Protein 3S82 (pdb70)

InterPro domains:
  IPR002133 S-adenosylmethionine synthetase [MF_00086] (4-403)
  IPR002133 S-adenosylmethionine synthetase [PIRSF000497] (3-402)
  IPR002133 S-adenosylmethionine synthetase [PTHR11964] (5-397)
  IPR002133 S-adenosylmethionine synthetase [TIGR01034] (7-403)
  IPR022628 S-adenosylmethionine synthetase, N-terminal [PF00438] (7-106)
  IPR022629 S-adenosylmethionine synthetase, central domain [PF02772] (130-251)
  IPR022630 S-adenosylmethionine synthetase, C-terminal [PF02773] (253-392)
  IPR022631 S-adenosylmethionine synthetase, conserved site [PS00376] (131-141)
  IPR022631 S-adenosylmethionine synthetase, conserved site [PS00377] (279-287)
  IPR022636 S-adenosylmethionine synthetase superfamily [SSF55973] (6-114)
  IPR022636 S-adenosylmethionine synthetase superfamily [SSF55973] (126-252)
  IPR022636 S-adenosylmethionine synthetase superfamily [SSF55973] (253-401)

Nearest PDB structures (foldseek):
  3s82-assembly1_B  TM=1.003E+00  e=1.339E-87  Mycobacterium avium 104
  3tde-assembly1_C  TM=1.000E+00  e=1.274E-79  Mycobacterium tuberculosis
  3tde-assembly1_A  TM=9.988E-01  e=2.371E-79  Mycobacterium tuberculosis
  3rv2-assembly1_A  TM=1.001E+00  e=1.434E-78  Mycobacterium marinum M
  3tde-assembly1_D  TM=1.001E+00  e=1.190E-78  Mycobacterium tuberculosis

Foldseek 3Di:
DDKDKFKFKFCQAQQLLFLLLLLLLVQLQLAPFLPKFWFWKWKDAQQEIEIEEEIAGPNVVSVVCSLVSSLVSCVVLPFCDVQQRHRSVRGYYHYHYHYHYDDAWDKWKAKFFQQFPLRADVNLLLNLQLNVQLSVCCVVVVPVFFGRTKMKMWMFDDDPNHGAEGAEIEIETAGAPVDDCPPGVVVSSVVRRVVVSCVVGVGDHYDYPPYHYHYNVVDHHHHHHNRVHMHMHQPCQCSQHRRPPDDGRDDGAGRGALVPCSHLVNLQNNLLNLLCCVLVQFRMKMKMFTCHPPDQFTPAIAMDRPPGGPDPRVLVRVCSVVLDVSRSVRSCVQQVRSHSPRSVSSGSYVGSDPPDDGSSSDNVSSVVSVVSD/DDDWDKDKFKFKFCQAQQLLFLLLLLLLVQLQLAPFLPKFWFWKWKDAQQEIEIEEEIAGPNVVSVVCSLVSSLVSCVVLPACDVQQRHRSVRGYYHYHYHYHYDAAWDKWKAKFFQQFPLRAPPNLLLNLQLNVQLSVCCVVVVQVQWGRTKMKMWMFTHDPNHGAEGAEIEIETAGAPVDDVPPGVVVSSVPRRVVVSCVVGVGPHYDYPNYHYHYNVVDHHHYHHNRVHMYMHQPCQCSQHRRPPDDGRDDGAGRGALVPCSHLVNLQNNLLQLLCCVLVQARMKMWMFTCHPPDQFTPFIAMDRPPGGPDPSVLSRVCSVVQDVSRSVRSCVQQVRSHSPRSVSSGSYVGSDPPDDGSSSDNVRSVVSVVSD

Radius of gyration: 24.7 Å; Cα contacts (8 Å, |Δi|>4): 1828; chains: 2; bounding box: 57×73×60 Å

Sequence (749 aa):
GRLFTSESVTEGHPDKICDAISDSVLDALLAQDPRSRVAVETLVTTGQVHVVGEVVTTTAKEAFADDITTNTVRERILDDIGYDSSDKGFDGASCGVNIGIGAQSPGDQGLMFGYAINDTPERMPLPIALAHRLSRRLTEVRKNGVLPYLRPDGKTQVTIEFEDDVPVRLDTVVISTQHAADIDLENTLTPDIREKVLNTVLNNDLAHDTLDTSSTRLLVNPTGKFVVGGPMGDAGLTGRKIIVDTYGGWARHGGGAFSGKDPSKVDRSAAYAMRWVAKNIVAAGLAERVEVQVAYAIGKAAPVGLFIETFGTATVDPVKIEKIVPEVFDLRPGAIIRDLDLLRPIYAQTAAYGHFGRTDVELPWEQLNKVDDLKRAISEKGRLFTSESVTEGHPDKICDAISDSVLDALLAQDPRSRVAVETLVTTGQVHVVGEVTTTAKEAFADDITTNTVRERILDIGYDSSDKGFDGASCGVNIGIGAQSPGDQGLMFGYAINDTPERMPLPIALAHRLSRRLTEVRKNGVLPYLRPDGKTQVTIEFEDDVPVRLDTVVISSTQHAADIDLENTLTPDIREKVLNTVLNNDLAHDDTLDTSSSTRLLVNPTGKFVVGGPMGDAGLTGRKIIVDTYGGWARHGGGAFSGKDPSKVDRSAAYAMRWVAKNIVAAGLAERVEVQVAYAIGKAAPVGLFIETFGTATVDPVKIEKIVPEVFDLRPGAIIRDLDLLRPIYAQTAAYGHFGRTDVELPWEQLNKVDDLKRAI

B-factor: mean 16.42, std 8.11, range [5.51, 89.36]

CATH classification: 3.30.300.10 (+2 more: 3.30.300.10, 3.30.300.10)

Solvent-accessible surface area: 26185 Å² total; per-residue (Å²): 70,100,22,11,14,5,53,0,1,2,20,0,36,2,15,0,0,0,0,6,0,0,0,8,0,0,21,24,0,2,70,100,15,54,174,3,133,1,40,2,21,0,0,0,4,64,36,44,0,14,0,0,1,54,3,27,12,92,3,73,133,8,49,78,77,2,50,73,28,0,62,110,68,0,70,81,1,14,0,78,34,96,101,51,7,5,26,0,66,87,10,33,24,86,67,24,21,26,62,115,90,117,94,57,10,9,19,15,13,0,8,0,2,50,24,9,90,11,61,1,0,0,0,0,4,0,0,4,27,0,0,26,50,5,10,84,5,33,102,85,42,68,8,100,35,8,35,3,13,2,58,0,6,0,4,0,38,14,107,134,99,65,6,37,70,0,30,4,0,1,0,23,1,0,3,29,79,103,36,54,41,124,120,46,0,41,58,37,0,101,50,90,0,3,61,48,1,28,115,81,14,72,50,145,69,15,72,51,104,80,20,102,19,36,18,10,55,136,21,79,49,42,75,5,2,0,91,42,65,12,0,0,0,2,32,37,15,9,8,2,7,8,5,1,27,7,55,21,31,24,21,5,5,1,0,30,3,2,40,58,53,51,0,2,3,12,1,0,0,0,17,0,0,20,0,0,1,23,11,39,10,1,96,37,0,14,0,10,0,5,16,15,26,70,43,61,50,31,77,12,15,10,14,80,7,103,82,36,32,95,39,88,51,52,81,0,19,135,4,0,66,111,24,3,55,5,109,42,51,7,2,30,170,74,7,75,1,48,89,66,23,1,19,72,0,0,7,18,0,0,4,4,21,74,79,41,146,0,23,0,10,59,75,88,40,24,72,33,0,120,169,40,74,149,86,170,22,50,22,11,15,5,57,0,0,2,19,0,34,4,14,0,0,0,0,6,0,0,0,8,0,0,20,26,0,2,68,100,16,54,176,3,131,1,39,1,22,0,0,0,4,64,35,46,0,15,0,0,1,43,2,31,12,93,4,71,133,7,51,80,76,2,47,81,25,0,57,112,66,0,71,80,2,14,0,78,32,98,101,52,8,5,25,0,64,87,11,34,22,88,62,23,21,28,62,110,91,118,91,55,7,10,18,19,12,0,8,0,2,62,22,9,90,12,56,2,0,0,0,0,4,0,0,3,29,0,0,28,50,5,10,83,6,34,103,85,42,70,6,98,33,8,37,3,12,1,59,0,8,0,4,0,26,12,88,124,98,65,6,38,74,0,32,4,0,0,0,23,1,0,3,22,80,125,30,64,54,75,113,42,0,43,58,35,0,102,96,74,0,3,58,49,1,28,116,80,11,72,47,145,66,13,73,50,106,80,20,104,19,32,17,10,56,139,24,77,49,40,76,6,2,0,90,45,62,11,0,0,0,3,30,35,15,10,7,2,6,9,5,1,27,7,58,21,31,24,18,5,4,2,0,29,3,2,41,57,51,50,1,2,2,14,1,0,0,0,15,0,0,20,0,0,2,22,7,36,10,0,84,39,0,13,0,10,0,4,16,14,26,69,43,61,50,29,77,11,14,19,13,78,7,99,82,36,33,88,42,86,53,103,39,0,23,56,12,0,66,136,25,4,53,5,114,42,52,7,2,29,167,72,6,76,1,47,87,68,22,1,19,72,0,0,7,20,0,0,5,4,21,75,80,40,144,0,24,0,10,58,73,87,38,24,74,32,0,123,169,38,109

Structure (mmCIF, N/CA/C/O backbone):
data_3S82
#
_entry.id   3S82
#
_cell.length_a   60.030
_cell.length_b   88.180
_cell.length_c   184.190
_cell.angle_alpha   90.000
_cell.angle_beta   90.000
_cell.angle_gamma   90.000
#
_symmetry.space_group_name_H-M   'P 2 21 21'
#
loop_
_entity.id
_entity.type
_entity.pdbx_description
1 polymer 'S-adenosylmethionine synthase'
2 non-polymer 'CALCIUM ION'
3 non-polymer 'UNKNOWN LIGAND'
4 non-polymer GLYCEROL
5 non-polymer 1,2-ETHANEDIOL
6 water water
#
loop_
_atom_site.group_PDB
_atom_site.id
_atom_site.type_symbol
_atom_site.label_atom_id
_atom_site.label_alt_id
_atom_site.label_comp_id
_atom_site.label_asym_id
_atom_site.label_entity_id
_atom_site.label_seq_id
_atom_site.pdbx_PDB_ins_code
_atom_site.Cartn_x
_atom_site.Cartn_y
_atom_site.Cartn_z
_atom_site.occupancy
_atom_site.B_iso_or_equiv
_atom_site.auth_seq_id
_atom_site.auth_comp_id
_atom_site.auth_asym_id
_atom_site.auth_atom_id
_atom_site.pdbx_PDB_model_num
ATOM 1 N N . GLY A 1 9 ? -9.375 21.826 45.639 1.00 27.39 5 GLY A N 1
ATOM 2 C CA . GLY A 1 9 ? -10.679 21.962 44.923 1.00 26.23 5 GLY A CA 1
ATOM 3 C C . GLY A 1 9 ? -10.726 21.010 43.746 1.00 25.35 5 GLY A C 1
ATOM 4 O O . GLY A 1 9 ? -9.851 21.051 42.866 1.00 26.48 5 GLY A O 1
ATOM 5 N N . ARG A 1 10 ? -11.746 20.152 43.725 1.00 23.30 6 ARG A N 1
ATOM 6 C CA . ARG A 1 10 ? -11.928 19.174 42.656 1.00 21.92 6 ARG A CA 1
ATOM 7 C C . ARG A 1 10 ? -12.321 19.875 41.366 1.00 20.11 6 ARG A C 1
ATOM 8 O O . ARG A 1 10 ? -13.155 20.790 41.378 1.00 19.66 6 ARG A O 1
ATOM 16 N N . LEU A 1 11 ? -11.733 19.430 40.266 1.00 17.40 7 LEU A N 1
ATOM 17 C CA . LEU A 1 11 ? -12.133 19.861 38.944 1.00 16.40 7 LEU A CA 1
ATOM 18 C C . LEU A 1 11 ? -12.940 18.724 38.316 1.00 15.39 7 LEU A C 1
ATOM 19 O O . LEU A 1 11 ? -12.697 17.542 38.597 1.00 16.00 7 LEU A O 1
ATOM 24 N N . PHE A 1 12 ? -13.935 19.081 37.520 1.00 13.61 8 PHE A N 1
ATOM 25 C CA . PHE A 1 12 ? -14.637 18.096 36.685 1.00 12.26 8 PHE A CA 1
ATOM 26 C C . PHE A 1 12 ? -14.918 18.691 35.309 1.00 11.73 8 PHE A C 1
ATOM 27 O O . PHE A 1 12 ? -15.342 19.857 35.194 1.00 11.80 8 PHE A O 1
ATOM 35 N N . THR A 1 13 ? -14.640 17.903 34.268 1.00 11.17 9 THR A N 1
ATOM 36 C CA . THR A 1 13 ? -14.828 18.308 32.886 1.00 10.92 9 THR A CA 1
ATOM 37 C C . THR A 1 13 ? -15.777 17.374 32.164 1.00 10.39 9 THR A C 1
ATOM 38 O O . THR A 1 13 ? -15.659 16.141 32.275 1.00 9.80 9 THR A O 1
ATOM 42 N N . SER A 1 14 ? -16.731 17.958 31.440 1.00 10.03 10 SER A N 1
ATOM 43 C CA . SER A 1 14 ? -17.589 17.197 30.540 1.00 9.49 10 SER A CA 1
ATOM 44 C C . SER A 1 14 ? -17.627 17.889 29.211 1.00 10.37 10 SER A C 1
ATOM 45 O O . SER A 1 14 ? -17.281 19.072 29.105 1.00 9.96 10 SER A O 1
ATOM 48 N N . GLU A 1 15 ? -18.040 17.149 28.191 1.00 9.88 11 GLU A N 1
ATOM 49 C CA . GLU A 1 15 ? -18.157 17.684 26.851 1.00 11.71 11 GLU A CA 1
ATOM 50 C C . GLU A 1 15 ? -19.461 17.367 26.154 1.00 10.34 11 GLU A C 1
ATOM 51 O O . GLU A 1 15 ? -20.180 16.436 26.525 1.00 10.66 11 GLU A O 1
ATOM 57 N N . SER A 1 16 ? -19.746 18.160 25.133 1.00 9.93 12 SER A N 1
ATOM 58 C CA . SER A 1 16 ? -20.854 17.927 24.239 1.00 10.09 12 SER A CA 1
ATOM 59 C C . SER A 1 16 ? -20.400 18.244 22.815 1.00 10.50 12 SER A C 1
ATOM 60 O O . SER A 1 16 ? -19.377 18.903 22.613 1.00 11.95 12 SER A O 1
ATOM 63 N N . VAL A 1 17 ? -21.147 17.746 21.840 1.00 10.27 13 VAL A N 1
ATOM 64 C CA . VAL A 1 17 ? -20.872 18.008 20.438 1.00 9.89 13 VAL A CA 1
ATOM 65 C C . VAL A 1 17 ? -22.162 18.415 19.744 1.00 10.44 13 VAL A C 1
ATOM 66 O O . VAL A 1 17 ? -23.248 18.095 20.210 1.00 10.52 13 VAL A O 1
ATOM 70 N N . THR A 1 18 ? -22.039 19.151 18.640 1.00 10.55 14 THR A N 1
ATOM 71 C CA . THR A 1 18 ? -23.206 19.547 17.857 1.00 10.24 14 THR A CA 1
ATOM 72 C C . THR A 1 18 ? -23.682 18.361 17.028 1.00 10.24 14 THR A C 1
ATOM 73 O O . THR A 1 18 ? -22.973 17.354 16.888 1.00 9.70 14 THR A O 1
ATOM 77 N N . GLU A 1 19 ? -24.865 18.517 16.446 1.00 10.18 15 GLU A N 1
ATOM 78 C CA . GLU A 1 19 ? -25.397 17.576 15.480 1.00 10.27 15 GLU A CA 1
ATOM 79 C C . GLU A 1 19 ? -24.537 17.391 14.229 1.00 10.32 15 GLU A C 1
ATOM 80 O O . GLU A 1 19 ? -24.737 16.444 13.474 1.00 9.79 15 GLU A O 1
ATOM 86 N N . GLY A 1 20 ? -23.591 18.294 14.003 1.00 10.72 16 GLY A N 1
ATOM 87 C CA . GLY A 1 20 ? -22.694 18.212 12.866 1.00 11.01 16 GLY A CA 1
ATOM 88 C C . GLY A 1 20 ? -21.430 17.415 13.121 1.00 11.08 16 GLY A C 1
ATOM 89 O O . GLY A 1 20 ? -20.653 17.196 12.189 1.00 11.78 16 GLY A O 1
ATOM 90 N N . HIS A 1 21 ? -21.194 16.999 14.370 1.00 10.68 17 HIS A N 1
ATOM 91 C CA . HIS A 1 21 ? -20.048 16.138 14.674 1.00 10.76 17 HIS A CA 1
ATOM 92 C C . HIS A 1 21 ? -20.290 14.777 14.002 1.00 10.45 17 HIS A C 1
ATOM 93 O O . HIS A 1 21 ? -21.404 14.263 14.048 1.00 10.28 17 HIS A O 1
ATOM 100 N N . PRO A 1 22 ? -19.272 14.198 13.351 1.00 10.37 18 PRO A N 1
ATOM 101 C CA . PRO A 1 22 ? -19.559 12.977 12.556 1.00 9.86 18 PRO A CA 1
ATOM 102 C C . PRO A 1 22 ? -20.194 11.811 13.322 1.00 9.93 18 PRO A C 1
ATOM 103 O O . PRO A 1 22 ? -21.035 11.085 12.756 1.00 9.94 18 PRO A O 1
ATOM 107 N N . ASP A 1 23 ? -19.800 11.602 14.580 1.00 9.49 19 ASP A N 1
ATOM 108 C CA . ASP A 1 23 ? -20.442 10.545 15.377 1.00 9.38 19 ASP A CA 1
ATOM 109 C C . ASP A 1 23 ? -21.926 10.889 15.603 1.00 9.12 19 ASP A C 1
ATOM 110 O O . ASP A 1 23 ? -22.795 10.021 15.559 1.00 8.47 19 ASP A O 1
ATOM 115 N N . LYS A 1 24 ? -22.227 12.173 15.830 1.00 8.42 20 LYS A N 1
ATOM 116 C CA . LYS A 1 24 ? -23.617 12.588 16.005 1.00 8.71 20 LYS A CA 1
ATOM 117 C C . LYS A 1 24 ? -24.407 12.564 14.713 1.00 9.05 20 LYS A C 1
ATOM 118 O O . LYS A 1 24 ? -25.620 12.332 14.733 1.00 9.17 20 LYS A O 1
ATOM 124 N N . ILE A 1 25 ? -23.759 12.816 13.574 1.00 8.94 21 ILE A N 1
ATOM 125 C CA . ILE A 1 25 ? -24.432 12.599 12.289 1.00 9.23 21 ILE A CA 1
ATOM 126 C C . ILE A 1 25 ? -24.972 11.151 12.215 1.00 8.26 21 ILE A C 1
ATOM 127 O O . ILE A 1 25 ? -26.112 10.898 11.783 1.00 7.50 21 ILE A O 1
ATOM 132 N N . CYS A 1 26 ? -24.131 10.203 12.612 1.00 8.15 22 CYS A N 1
ATOM 133 C CA . CYS A 1 26 ? -24.499 8.799 12.574 1.00 7.78 22 CYS A CA 1
ATOM 134 C C . CYS A 1 26 ? -25.641 8.492 13.543 1.00 7.33 22 CYS A C 1
ATOM 135 O O . CYS A 1 26 ? -26.594 7.786 13.200 1.00 7.78 22 CYS A O 1
ATOM 138 N N . ASP A 1 27 ? -25.547 8.998 14.759 1.00 7.46 23 ASP A N 1
ATOM 139 C CA . ASP A 1 27 ? -26.626 8.776 15.744 1.00 6.67 23 ASP A CA 1
ATOM 140 C C . ASP A 1 27 ? -27.934 9.317 15.191 1.00 7.83 23 ASP A C 1
ATOM 141 O O . ASP A 1 27 ? -28.982 8.653 15.295 1.00 7.84 23 ASP A O 1
ATOM 146 N N . ALA A 1 28 ? -27.873 10.512 14.591 1.00 7.81 24 ALA A N 1
ATOM 147 C CA . ALA A 1 28 ? -29.103 11.155 14.040 1.00 8.58 24 ALA A CA 1
ATOM 148 C C . ALA A 1 28 ? -29.697 10.402 12.853 1.00 8.42 24 ALA A C 1
ATOM 149 O O . ALA A 1 28 ? -30.921 10.264 12.748 1.00 8.81 24 ALA A O 1
ATOM 151 N N . ILE A 1 29 ? -28.842 9.908 11.962 1.00 8.14 25 ILE A N 1
ATOM 152 C CA . ILE A 1 29 ? -29.314 9.100 10.823 1.00 7.92 25 ILE A CA 1
ATOM 153 C C . ILE A 1 29 ? -29.954 7.792 11.318 1.00 8.29 25 ILE A C 1
ATOM 154 O O . ILE A 1 29 ? -31.035 7.412 10.878 1.00 7.94 25 ILE A O 1
ATOM 159 N N . SER A 1 30 ? -29.314 7.126 12.274 1.00 8.03 26 SER A N 1
ATOM 160 C CA . SER A 1 30 ? -29.845 5.877 12.811 1.00 7.91 26 SER A CA 1
ATOM 161 C C . SER A 1 30 ? -31.240 6.100 13.415 1.00 7.71 26 SER A C 1
ATOM 162 O O . SER A 1 30 ? -32.170 5.352 13.142 1.00 7.98 26 SER A O 1
ATOM 165 N N . ASP A 1 31 ? -31.389 7.151 14.204 1.00 8.03 27 ASP A N 1
ATOM 166 C CA . ASP A 1 31 ? -32.678 7.457 14.836 1.00 8.34 27 ASP A CA 1
ATOM 167 C C . ASP A 1 31 ? -33.693 8.088 13.873 1.00 8.95 27 ASP A C 1
ATOM 168 O O . ASP A 1 31 ? -34.892 8.040 14.139 1.00 8.39 27 ASP A O 1
ATOM 173 N N . SER A 1 32 ? -33.229 8.700 12.782 1.00 9.25 28 SER A N 1
ATOM 174 C CA . SER A 1 32 ? -34.136 9.181 11.729 1.00 9.52 28 SER A CA 1
ATOM 175 C C . SER A 1 32 ? -34.762 8.008 10.983 1.00 9.81 28 SER A C 1
ATOM 176 O O . SER A 1 32 ? -35.953 8.039 10.655 1.00 9.39 28 SER A O 1
ATOM 179 N N . VAL A 1 33 ? -33.969 6.972 10.703 1.00 9.01 29 VAL A N 1
ATOM 180 C CA . VAL A 1 33 ? -34.492 5.708 10.161 1.00 9.35 29 VAL A CA 1
ATOM 181 C C . VAL A 1 33 ? -35.491 5.063 11.136 1.00 8.75 29 VAL A C 1
ATOM 182 O O . VAL A 1 33 ? -36.593 4.651 10.747 1.00 8.76 29 VAL A O 1
ATOM 186 N N . LEU A 1 34 ? -35.123 4.990 12.414 1.00 8.48 30 LEU A N 1
ATOM 187 C CA . LEU A 1 34 ? -36.032 4.486 13.425 1.00 9.05 30 LEU A CA 1
ATOM 188 C C . LEU A 1 34 ? -37.368 5.237 13.393 1.00 9.12 30 LEU A C 1
ATOM 189 O O . LEU A 1 34 ? -38.427 4.597 13.337 1.00 10.20 30 LEU A O 1
ATOM 194 N N . ASP A 1 35 ? -37.327 6.576 13.455 1.00 9.34 31 ASP A N 1
ATOM 195 C CA . ASP A 1 35 ? -38.562 7.381 13.519 1.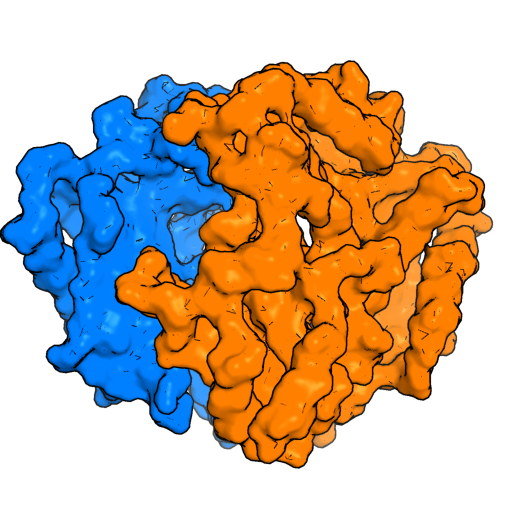00 10.14 31 ASP A CA 1
ATOM 196 C C . ASP A 1 35 ? -39.412 7.158 12.271 1.00 10.55 31 ASP A C 1
ATOM 197 O O . ASP A 1 35 ? -40.630 7.053 12.365 1.00 10.22 31 ASP A O 1
ATOM 202 N N . ALA A 1 36 ? -38.762 7.092 11.107 1.00 10.86 32 ALA A N 1
ATOM 203 C CA . ALA A 1 36 ? -39.457 6.881 9.825 1.00 10.75 32 ALA A CA 1
ATOM 204 C C . ALA A 1 36 ? -40.265 5.586 9.851 1.00 10.86 32 ALA A C 1
ATOM 205 O O . ALA A 1 36 ? -41.410 5.548 9.387 1.00 11.15 32 ALA A O 1
ATOM 207 N N . LEU A 1 37 ? -39.673 4.529 10.401 1.00 10.19 33 LEU A N 1
ATOM 208 C CA . LEU A 1 37 ? -40.330 3.239 10.470 1.00 10.51 33 LEU A CA 1
ATOM 209 C C . LEU A 1 37 ? -41.422 3.272 11.527 1.00 10.92 33 LEU A C 1
ATOM 210 O O . LEU A 1 37 ? -42.526 2.795 11.279 1.00 11.36 33 LEU A O 1
ATOM 215 N N . LEU A 1 38 ? -41.145 3.854 12.696 1.00 11.00 34 LEU A N 1
ATOM 216 C CA . LEU A 1 38 ? -42.163 3.886 13.774 1.00 11.13 34 LEU A CA 1
ATOM 217 C C . LEU A 1 38 ? -43.384 4.700 13.389 1.00 12.19 34 LEU A C 1
ATOM 218 O O . LEU A 1 38 ? -44.501 4.404 13.842 1.00 12.53 34 LEU A O 1
ATOM 223 N N . ALA A 1 39 ? -43.176 5.740 12.580 1.00 12.48 35 ALA A N 1
ATOM 224 C CA . ALA A 1 39 ? -44.283 6.578 12.119 1.00 14.28 35 ALA A CA 1
ATOM 225 C C . ALA A 1 39 ? -45.347 5.746 11.389 1.00 15.13 35 ALA A C 1
ATOM 226 O O . ALA A 1 39 ? -46.543 6.049 11.485 1.00 16.06 35 ALA A O 1
ATOM 228 N N . GLN A 1 40 ? -44.919 4.717 10.657 1.00 15.27 36 GLN A N 1
ATOM 229 C CA . GLN A 1 40 ? -45.842 3.858 9.874 1.00 16.21 36 GLN A CA 1
ATOM 230 C C . GLN A 1 40 ? -46.151 2.549 10.601 1.00 15.83 36 GLN A C 1
ATOM 231 O O . GLN A 1 40 ? -47.251 2.001 10.451 1.00 16.25 36 GLN A O 1
ATOM 237 N N . ASP A 1 41 ? -45.175 2.009 11.335 1.00 14.04 37 ASP A N 1
ATOM 238 C CA . ASP A 1 41 ? -45.341 0.753 12.069 1.00 13.86 37 ASP A CA 1
ATOM 239 C C . ASP A 1 41 ? -44.729 0.900 13.461 1.00 13.17 37 ASP A C 1
ATOM 240 O O . ASP A 1 41 ? -43.515 0.738 13.619 1.00 11.89 37 ASP A O 1
ATOM 245 N N . PRO A 1 42 ? -45.565 1.215 14.470 1.00 12.87 38 PRO A N 1
ATOM 246 C CA . PRO A 1 42 ? -45.071 1.501 15.817 1.00 12.72 38 PRO A CA 1
ATOM 247 C C . PRO A 1 42 ? -44.369 0.340 16.482 1.00 12.76 38 PRO A C 1
ATOM 248 O O . PRO A 1 42 ? -43.606 0.557 17.421 1.00 12.66 38 PRO A O 1
ATOM 252 N N . ARG A 1 43 ? -44.623 -0.880 16.010 1.00 12.75 39 ARG A N 1
ATOM 253 C CA . ARG A 1 43 ? -44.021 -2.070 16.595 1.00 14.30 39 ARG A CA 1
ATOM 254 C C . ARG A 1 43 ? -42.810 -2.617 15.822 1.00 12.83 39 ARG A C 1
ATOM 255 O O . ARG A 1 43 ? -42.329 -3.711 16.115 1.00 13.65 39 ARG A O 1
ATOM 263 N N . SER A 1 44 ? -42.284 -1.813 14.905 1.00 12.60 40 SER A N 1
ATOM 264 C CA . SER A 1 44 ? -41.066 -2.146 14.172 1.00 11.68 40 SER A CA 1
ATOM 265 C C . SER A 1 44 ? -39.931 -2.499 15.115 1.00 11.77 40 SER A C 1
ATOM 266 O O . SER A 1 44 ? -39.713 -1.828 16.121 1.00 11.99 40 SER A O 1
ATOM 269 N N . ARG A 1 45 ? -39.200 -3.541 14.770 1.00 11.84 41 ARG A N 1
ATOM 270 C CA . ARG A 1 45 ? -37.991 -3.885 15.477 1.00 12.32 41 ARG A CA 1
ATOM 271 C C . ARG A 1 45 ? -36.839 -3.345 14.637 1.00 11.36 41 ARG A C 1
ATOM 272 O O . ARG A 1 45 ? -36.791 -3.574 13.427 1.00 11.07 41 ARG A O 1
ATOM 280 N N . VAL A 1 46 ? -35.940 -2.595 15.267 1.00 10.68 42 VAL A N 1
ATOM 281 C CA . VAL A 1 46 ? -34.931 -1.835 14.537 1.00 10.69 42 VAL A CA 1
ATOM 282 C C . VAL A 1 46 ? -33.594 -1.893 15.278 1.00 10.50 42 VAL A C 1
ATOM 283 O O . VAL A 1 46 ? -33.553 -1.675 16.474 1.00 10.58 42 VAL A O 1
ATOM 287 N N . ALA A 1 47 ? -32.531 -2.193 14.534 1.00 10.05 43 ALA A N 1
ATOM 288 C CA . ALA A 1 47 ? -31.179 -2.245 15.041 1.00 10.01 43 ALA A CA 1
ATOM 289 C C . ALA A 1 47 ? -30.310 -1.738 13.896 1.00 10.54 43 ALA A C 1
ATOM 290 O O . ALA A 1 47 ? -29.796 -2.528 13.101 1.00 11.14 43 ALA A O 1
ATOM 292 N N . VAL A 1 48 ? -30.223 -0.412 13.780 1.00 10.30 44 VAL A N 1
ATOM 293 C CA . VAL A 1 48 ? -29.642 0.228 12.594 1.00 10.75 44 VAL A CA 1
ATOM 294 C C . VAL A 1 48 ? -28.423 1.051 12.987 1.00 10.58 44 VAL A C 1
ATOM 295 O O . VAL A 1 48 ? -28.500 1.900 13.887 1.00 11.13 44 VAL A O 1
ATOM 299 N N . GLU A 1 49 ? -27.296 0.753 12.336 1.00 9.63 45 GLU A N 1
ATOM 300 C CA . GLU A 1 49 ? -26.012 1.366 12.611 1.00 9.60 45 GLU A CA 1
ATOM 301 C C . GLU A 1 49 ? -25.585 2.192 11.386 1.00 8.52 45 GLU A C 1
ATOM 302 O O . GLU A 1 49 ? -25.797 1.752 10.258 1.00 9.48 45 GLU A O 1
ATOM 308 N N . THR A 1 50 ? -24.974 3.343 11.619 1.00 7.40 46 THR A N 1
ATOM 309 C CA . THR A 1 50 ? -24.520 4.212 10.543 1.00 7.10 46 THR A CA 1
ATOM 310 C C . THR A 1 50 ? -23.030 4.492 10.670 1.00 7.32 46 THR A C 1
ATOM 311 O O . THR A 1 50 ? -22.498 4.676 11.779 1.00 7.07 46 THR A O 1
ATOM 315 N N . LEU A 1 51 ? -22.365 4.506 9.516 1.00 7.56 47 LEU A N 1
ATOM 316 C CA . LEU A 1 51 ? -20.976 4.909 9.378 1.00 7.45 47 LEU A CA 1
ATOM 317 C C . LEU A 1 51 ? -20.902 6.085 8.397 1.00 8.23 47 LEU A C 1
ATOM 318 O O . LEU A 1 51 ? -21.596 6.094 7.386 1.00 8.25 47 LEU A O 1
ATOM 323 N N . VAL A 1 52 ? -20.082 7.070 8.714 1.00 8.49 48 VAL A N 1
ATOM 324 C CA . VAL A 1 52 ? -19.762 8.125 7.765 1.00 8.50 48 VAL A CA 1
ATOM 325 C C . VAL A 1 52 ? -18.246 8.231 7.671 1.00 9.07 48 VAL A C 1
ATOM 326 O O . VAL A 1 52 ? -17.524 8.063 8.657 1.00 10.14 48 VAL A O 1
ATOM 330 N N . THR A 1 53 ? -17.767 8.525 6.473 1.00 9.02 49 THR A N 1
ATOM 331 C CA . THR A 1 53 ? -16.393 8.978 6.279 1.00 9.10 49 THR A CA 1
ATOM 332 C C . THR A 1 53 ? -16.406 9.924 5.080 1.00 9.20 49 THR A C 1
ATOM 333 O O . THR A 1 53 ? -17.479 10.244 4.571 1.00 9.12 49 THR A O 1
ATOM 337 N N . THR A 1 54 ? -15.249 10.383 4.631 1.00 9.21 50 THR A N 1
ATOM 338 C CA . THR A 1 54 ? -15.203 11.349 3.522 1.00 9.10 50 THR A CA 1
ATOM 339 C C . THR A 1 54 ? -16.173 10.981 2.412 1.00 8.82 50 THR A C 1
ATOM 340 O O . THR A 1 54 ? -16.049 9.928 1.791 1.00 8.18 50 THR A O 1
ATOM 344 N N . GLY A 1 55 ? -17.149 11.856 2.167 1.00 8.12 51 GLY A N 1
ATOM 345 C CA . GLY A 1 55 ? -18.056 11.710 1.046 1.00 9.03 51 GLY A CA 1
ATOM 346 C C . GLY A 1 55 ? -19.044 10.563 1.046 1.00 9.46 51 GLY A C 1
ATOM 347 O O . GLY A 1 55 ? -19.662 10.294 0.006 1.00 9.68 51 GLY A O 1
ATOM 348 N N . GLN A 1 56 ? -19.188 9.839 2.157 1.00 8.93 52 GLN A N 1
ATOM 349 C CA . GLN A 1 56 ? -20.065 8.672 2.113 1.00 9.34 52 GLN A CA 1
ATOM 350 C C . GLN A 1 56 ? -20.694 8.289 3.443 1.00 8.73 52 GLN A C 1
ATOM 351 O O . GLN A 1 56 ? -20.108 8.471 4.534 1.00 8.70 52 GLN A O 1
ATOM 357 N N . VAL A 1 57 ? -21.875 7.700 3.291 1.00 8.86 53 VAL A N 1
ATOM 358 C CA . VAL A 1 57 ? -22.679 7.159 4.382 1.00 8.97 53 VAL A CA 1
ATOM 359 C C . VAL A 1 57 ? -22.958 5.690 4.102 1.00 9.00 53 VAL A C 1
ATOM 360 O O . VAL A 1 57 ? -23.283 5.331 2.974 1.00 9.40 53 VAL A O 1
ATOM 364 N N . HIS A 1 58 ? -22.844 4.847 5.131 1.00 8.58 54 HIS A N 1
ATOM 365 C CA . HIS A 1 58 ? -23.153 3.425 5.028 1.00 8.85 54 HIS A CA 1
ATOM 366 C C . HIS A 1 58 ? -24.104 3.114 6.183 1.00 8.96 54 HIS A C 1
ATOM 367 O O . HIS A 1 58 ? -23.726 3.293 7.338 1.00 9.37 54 HIS A O 1
ATOM 374 N N . VAL A 1 59 ? -25.321 2.690 5.862 1.00 8.31 55 VAL A N 1
ATOM 375 C CA . VAL A 1 59 ? -26.333 2.386 6.874 1.00 8.61 55 VAL A CA 1
ATOM 376 C C . VAL A 1 59 ? -26.576 0.886 6.822 1.00 8.08 55 VAL A C 1
ATOM 377 O O . VAL A 1 59 ? -26.939 0.319 5.772 1.00 8.35 55 VAL A O 1
ATOM 381 N N . VAL A 1 60 ? -26.368 0.239 7.956 1.00 8.54 56 VAL A N 1
ATOM 382 C CA . VAL A 1 60 ? -26.515 -1.210 8.001 1.00 8.76 56 VAL A CA 1
ATOM 383 C C . VAL A 1 60 ? -27.341 -1.638 9.201 1.00 9.27 56 VAL A C 1
ATOM 384 O O . VAL A 1 60 ? -27.734 -0.810 10.025 1.00 8.05 56 VAL A O 1
ATOM 388 N N . GLY A 1 61 ? -27.599 -2.938 9.279 1.00 10.09 57 GLY A N 1
ATOM 389 C CA . GLY A 1 61 ? -28.286 -3.525 10.432 1.00 10.69 57 GLY A CA 1
ATOM 390 C C . GLY A 1 61 ? -29.452 -4.390 10.012 1.00 11.52 57 GLY A C 1
ATOM 391 O O . GLY A 1 61 ? -29.446 -5.002 8.944 1.00 11.49 57 GLY A O 1
ATOM 392 N N . GLU A 1 62 ? -30.447 -4.462 10.878 1.00 12.47 58 GLU A N 1
ATOM 393 C CA . GLU A 1 62 ? -31.611 -5.294 10.635 1.00 13.50 58 GLU A CA 1
ATOM 394 C C . GLU A 1 62 ? -32.884 -4.608 11.112 1.00 12.49 58 GLU A C 1
ATOM 395 O O . GLU A 1 62 ? -32.895 -3.903 12.135 1.00 11.45 58 GLU A O 1
ATOM 401 N N . VAL A 1 63 ? -33.954 -4.871 10.375 1.00 12.42 59 VAL A N 1
ATOM 402 C CA A VAL A 1 63 ? -35.275 -4.343 10.708 0.50 12.32 59 VAL A CA 1
ATOM 403 C CA B VAL A 1 63 ? -35.277 -4.317 10.650 0.50 12.89 59 VAL A CA 1
ATOM 404 C C . VAL A 1 63 ? -36.333 -5.400 10.429 1.00 13.24 59 VAL A C 1
ATOM 405 O O . VAL A 1 63 ? -36.218 -6.189 9.477 1.00 12.75 59 VAL A O 1
ATOM 412 N N . THR A 1 64 ? -37.340 -5.427 11.293 1.00 12.56 60 THR A N 1
ATOM 413 C CA . THR A 1 64 ? -38.559 -6.188 11.076 1.00 13.18 60 THR A CA 1
ATOM 414 C C . THR A 1 64 ? -39.646 -5.134 11.093 1.00 13.24 60 THR A C 1
ATOM 415 O O . THR A 1 64 ? -39.814 -4.424 12.093 1.00 12.52 60 THR A O 1
ATOM 419 N N . THR A 1 65 ? -40.378 -5.011 9.986 1.00 13.14 61 THR A N 1
ATOM 420 C CA . THR A 1 65 ? -41.350 -3.933 9.876 1.00 13.22 61 THR A CA 1
ATOM 421 C C . THR A 1 65 ? -42.387 -4.220 8.817 1.00 13.65 61 THR A C 1
ATOM 422 O O . THR A 1 65 ? -42.128 -4.994 7.885 1.00 13.88 61 THR A O 1
ATOM 426 N N . THR A 1 66 ? -43.567 -3.620 8.990 1.00 13.26 62 THR A N 1
ATOM 427 C CA . THR A 1 66 ? -44.580 -3.562 7.941 1.00 14.26 62 THR A CA 1
ATOM 428 C C . THR A 1 66 ? -44.475 -2.266 7.119 1.00 14.07 62 THR A C 1
ATOM 429 O O . THR A 1 66 ? -45.184 -2.102 6.118 1.00 14.16 62 THR A O 1
ATOM 433 N N . ALA A 1 67 ? -43.593 -1.360 7.533 1.00 13.60 63 ALA A N 1
ATOM 434 C CA . ALA A 1 67 ? -43.460 -0.051 6.908 1.00 13.20 63 ALA A CA 1
ATOM 435 C C . ALA A 1 67 ? -42.548 -0.114 5.673 1.00 13.18 63 ALA A C 1
ATOM 436 O O . ALA A 1 67 ? -41.472 0.482 5.655 1.00 11.99 63 ALA A O 1
ATOM 438 N N . LYS A 1 68 ? -43.005 -0.828 4.641 1.00 13.73 64 LYS A N 1
ATOM 439 C CA . LYS A 1 68 ? -42.200 -1.061 3.437 1.00 13.77 64 LYS A CA 1
ATOM 440 C C . LYS A 1 68 ? -41.942 0.229 2.656 1.00 13.97 64 LYS A C 1
ATOM 441 O O . LYS A 1 68 ? -40.840 0.417 2.150 1.00 13.11 64 LYS A O 1
ATOM 443 N N . GLU A 1 69 ? -42.931 1.128 2.582 1.00 14.49 65 GLU A N 1
ATOM 444 C CA . GLU A 1 69 ? -42.747 2.397 1.866 1.00 15.54 65 GLU A CA 1
ATOM 445 C C . GLU A 1 69 ? -41.708 3.273 2.570 1.00 14.63 65 GLU A C 1
ATOM 446 O O . GLU A 1 69 ? -40.866 3.886 1.916 1.00 14.05 65 GLU A O 1
ATOM 452 N N . ALA A 1 70 ? -41.750 3.326 3.901 1.00 13.44 66 ALA A N 1
ATOM 453 C CA . ALA A 1 70 ? -40.734 4.082 4.644 1.00 12.61 66 ALA A CA 1
ATOM 454 C C . ALA A 1 70 ? -39.355 3.433 4.461 1.00 12.55 66 ALA A C 1
ATOM 455 O O . ALA A 1 70 ? -38.347 4.125 4.317 1.00 12.12 66 ALA A O 1
ATOM 457 N N . PHE A 1 71 ? -39.307 2.108 4.465 1.00 12.09 67 PHE A N 1
ATOM 458 C CA . PHE A 1 71 ? -38.026 1.405 4.236 1.00 12.58 67 PHE A CA 1
ATOM 459 C C . PHE A 1 71 ? -37.456 1.756 2.850 1.00 12.14 67 PHE A C 1
ATOM 460 O O . PHE A 1 71 ? -36.249 2.039 2.701 1.00 11.57 67 PHE A O 1
ATOM 468 N N . ALA A 1 72 ? -38.325 1.738 1.835 1.00 12.88 68 ALA A N 1
ATOM 469 C CA . ALA A 1 72 ? -37.916 2.113 0.476 1.00 13.59 68 ALA A CA 1
ATOM 470 C C . ALA A 1 72 ? -37.361 3.529 0.418 1.00 14.27 68 ALA A C 1
ATOM 471 O O . ALA A 1 72 ? -36.440 3.789 -0.370 1.00 15.69 68 ALA A O 1
ATOM 473 N N . ASP A 1 73 ? -37.882 4.439 1.255 1.00 14.31 69 ASP A N 1
ATOM 474 C CA A ASP A 1 73 ? -37.494 5.853 1.249 0.50 14.58 69 ASP A CA 1
ATOM 475 C CA B ASP A 1 73 ? -37.463 5.843 1.200 0.50 14.68 69 ASP A CA 1
ATOM 476 C C . ASP A 1 73 ? -36.268 6.149 2.118 1.00 13.86 69 ASP A C 1
ATOM 477 O O . ASP A 1 73 ? -35.892 7.313 2.279 1.00 13.52 69 ASP A O 1
ATOM 486 N N . ILE A 1 74 ? -35.654 5.122 2.704 1.00 13.07 70 ILE A N 1
ATOM 487 C CA . ILE A 1 74 ? -34.550 5.369 3.662 1.00 12.25 70 ILE A CA 1
ATOM 488 C C . ILE A 1 74 ? -33.440 6.217 3.044 1.00 12.74 70 ILE A C 1
ATOM 489 O O . ILE A 1 74 ? -32.929 7.143 3.674 1.00 12.22 70 ILE A O 1
ATOM 494 N N . THR A 1 75 ? -33.072 5.923 1.805 1.00 12.90 71 THR A N 1
ATOM 495 C CA A THR A 1 75 ? -32.021 6.682 1.142 0.50 13.42 71 THR A CA 1
ATOM 496 C CA B THR A 1 75 ? -32.005 6.695 1.170 0.50 13.72 71 THR A CA 1
ATOM 497 C C . THR A 1 75 ? -32.313 8.198 1.188 1.00 13.67 71 THR A C 1
ATOM 498 O O . THR A 1 75 ? -31.446 9.010 1.500 1.00 14.03 71 THR A O 1
ATOM 505 N N . ASN A 1 76 ? -33.559 8.583 0.920 1.00 14.37 72 ASN A N 1
ATOM 506 C CA . ASN A 1 76 ? -33.958 9.981 0.953 1.00 14.94 72 ASN A CA 1
ATOM 507 C C . ASN A 1 76 ? -34.039 10.544 2.388 1.00 14.15 72 ASN A C 1
ATOM 508 O O . ASN A 1 76 ? -33.651 11.667 2.635 1.00 13.39 72 ASN A O 1
ATOM 513 N N . THR A 1 77 ? -34.478 9.728 3.334 1.00 13.79 73 THR A N 1
ATOM 514 C CA . THR A 1 77 ? -34.453 10.108 4.751 1.00 13.11 73 THR A CA 1
ATOM 515 C C . THR A 1 77 ? -33.030 10.471 5.225 1.00 12.59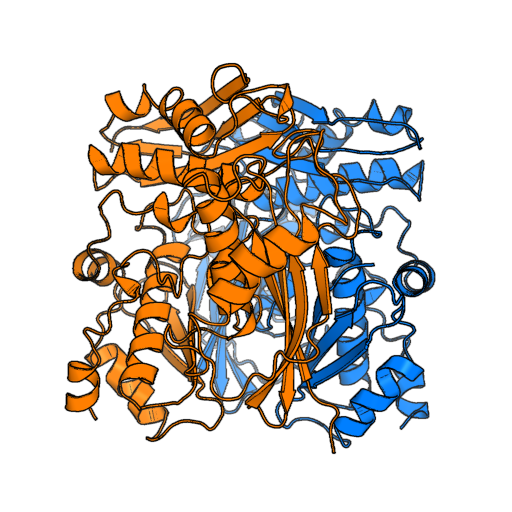 73 THR A C 1
ATOM 516 O O . THR A 1 77 ? -32.845 11.435 5.982 1.00 12.39 73 THR A O 1
ATOM 520 N N . VAL A 1 78 ? -32.045 9.712 4.758 1.00 11.72 74 VAL A N 1
ATOM 521 C CA . VAL A 1 78 ? -30.635 9.944 5.081 1.00 10.48 74 VAL A CA 1
ATOM 522 C C . VAL A 1 78 ? -30.184 11.315 4.539 1.00 10.19 74 VAL A C 1
ATOM 523 O O . VAL A 1 78 ? -29.628 12.154 5.268 1.00 10.05 74 VAL A O 1
ATOM 527 N N . ARG A 1 79 ? -30.431 11.542 3.256 1.00 10.64 75 ARG A N 1
ATOM 528 C CA . ARG A 1 79 ? -30.037 12.794 2.603 1.00 10.79 75 ARG A CA 1
ATOM 529 C C . ARG A 1 79 ? -30.686 13.987 3.299 1.00 11.44 75 ARG A C 1
ATOM 530 O O . ARG A 1 79 ? -30.021 14.979 3.602 1.00 11.26 75 ARG A O 1
ATOM 538 N N . GLU A 1 80 ? -31.986 13.877 3.566 1.00 11.87 76 GLU A N 1
ATOM 539 C CA . GLU A 1 80 ? -32.722 14.949 4.202 1.00 13.20 76 GLU A CA 1
ATOM 540 C C . GLU A 1 80 ? -32.192 15.283 5.592 1.00 12.03 76 GLU A C 1
ATOM 541 O O . GLU A 1 80 ? -32.113 16.452 5.941 1.00 12.16 76 GLU A O 1
ATOM 547 N N . ARG A 1 81 ? -31.832 14.273 6.385 1.00 11.35 77 ARG A N 1
ATOM 548 C CA . ARG A 1 81 ? -31.258 14.521 7.707 1.00 11.03 77 ARG A CA 1
ATOM 549 C C . ARG A 1 81 ? -29.927 15.256 7.611 1.00 10.88 77 ARG A C 1
ATOM 550 O O . ARG A 1 81 ? -29.679 16.199 8.339 1.00 10.63 77 ARG A O 1
ATOM 558 N N . ILE A 1 82 ? -29.076 14.830 6.687 1.00 10.75 78 ILE A N 1
ATOM 559 C CA . ILE A 1 82 ? -27.790 15.488 6.479 1.00 10.38 78 ILE A CA 1
ATOM 560 C C . ILE A 1 82 ? -27.953 16.949 6.041 1.00 11.15 78 ILE A C 1
ATOM 561 O O . ILE A 1 82 ? -27.235 17.834 6.516 1.00 10.80 78 ILE A O 1
ATOM 566 N N . LEU A 1 83 ? -28.906 17.201 5.151 1.00 11.86 79 LEU A N 1
ATOM 567 C CA . LEU A 1 83 ? -29.216 18.574 4.745 1.00 13.28 79 LEU A CA 1
ATOM 568 C C . LEU A 1 83 ? -29.771 19.401 5.914 1.00 13.83 79 LEU A C 1
ATOM 569 O O . LEU A 1 83 ? -29.400 20.571 6.063 1.00 14.83 79 LEU A O 1
ATOM 574 N N . ASP A 1 84 ? -30.621 18.800 6.745 1.00 14.13 80 ASP A N 1
ATOM 575 C CA A ASP A 1 84 ? -31.160 19.489 7.930 0.50 14.50 80 ASP A CA 1
ATOM 576 C CA B ASP A 1 84 ? -31.167 19.474 7.929 0.50 14.92 80 ASP A CA 1
ATOM 577 C C . ASP A 1 84 ? -30.075 19.885 8.929 1.00 14.30 80 ASP A C 1
ATOM 578 O O . ASP A 1 84 ? -30.151 20.947 9.555 1.00 14.27 80 ASP A O 1
ATOM 587 N N . ILE A 1 85 ? -29.070 19.029 9.079 1.00 13.37 81 ILE A N 1
ATOM 588 C CA . ILE A 1 85 ? -27.905 19.300 9.919 1.00 12.82 81 ILE A CA 1
ATOM 589 C C . ILE A 1 85 ? -27.130 20.530 9.391 1.00 13.22 81 ILE A C 1
ATOM 590 O O . ILE A 1 85 ? -26.530 21.280 10.170 1.00 12.93 81 ILE A O 1
ATOM 595 N N . GLY A 1 86 ? -27.163 20.715 8.071 1.00 12.50 82 GLY A N 1
ATOM 596 C CA . GLY A 1 86 ? -26.605 21.875 7.425 1.00 13.37 82 GLY A CA 1
ATOM 597 C C . GLY A 1 86 ? -25.492 21.567 6.443 1.00 13.68 82 GLY A C 1
ATOM 598 O O . GLY A 1 86 ? -24.846 22.479 5.943 1.00 14.11 82 GLY A O 1
ATOM 599 N N . TYR A 1 87 ? -25.259 20.284 6.162 1.00 13.17 83 TYR A N 1
ATOM 600 C CA . TYR A 1 87 ? -24.232 19.901 5.205 1.00 13.34 83 TYR A CA 1
ATOM 601 C C . TYR A 1 87 ? -24.808 19.868 3.801 1.00 13.65 83 TYR A C 1
ATOM 602 O O . TYR A 1 87 ? -25.436 18.888 3.399 1.00 12.94 83 TYR A O 1
ATOM 611 N N . ASP A 1 88 ? -24.563 20.949 3.063 1.00 13.93 84 ASP A N 1
ATOM 612 C CA . ASP A 1 88 ? -25.162 21.132 1.737 1.00 15.46 84 ASP A CA 1
ATOM 613 C C . ASP A 1 88 ? -24.166 21.600 0.684 1.00 15.32 84 ASP A C 1
ATOM 614 O O . ASP A 1 88 ? -24.556 22.177 -0.333 1.00 14.85 84 ASP A O 1
ATOM 619 N N . SER A 1 89 ? -22.884 21.330 0.904 1.00 15.19 85 SER A N 1
ATOM 620 C CA . SER A 1 89 ? -21.830 21.761 -0.026 1.00 15.99 85 SER A CA 1
ATOM 621 C C . SER A 1 89 ? -20.505 21.072 0.244 1.00 15.99 85 SER A C 1
ATOM 622 O O . SER A 1 89 ? -20.104 20.917 1.393 1.00 14.77 85 SER A O 1
ATOM 625 N N . SER A 1 90 ? -19.799 20.710 -0.825 1.00 16.15 86 SER A N 1
ATOM 626 C CA . SER A 1 90 ? -18.437 20.213 -0.712 1.00 16.92 86 SER A CA 1
ATOM 627 C C . SER A 1 90 ? -17.507 21.212 -0.007 1.00 17.87 86 SER A C 1
ATOM 628 O O . SER A 1 90 ? -16.558 20.815 0.672 1.00 17.64 86 SER A O 1
ATOM 631 N N . ASP A 1 91 ? -17.785 22.506 -0.158 1.00 18.95 87 ASP A N 1
ATOM 632 C CA . ASP A 1 91 ? -17.012 23.551 0.532 1.00 20.51 87 ASP A CA 1
ATOM 633 C C . ASP A 1 91 ? -17.074 23.410 2.049 1.00 19.56 87 ASP A C 1
ATOM 634 O O . ASP A 1 91 ? -16.147 23.834 2.738 1.00 20.10 87 ASP A O 1
ATOM 639 N N . LYS A 1 92 ? -18.179 22.857 2.558 1.00 18.36 88 LYS A N 1
ATOM 640 C CA . LYS A 1 92 ? -18.353 22.612 3.989 1.00 17.62 88 LYS A CA 1
ATOM 641 C C . LYS A 1 92 ? -17.796 21.265 4.431 1.00 17.58 88 LYS A C 1
ATOM 642 O O . LYS A 1 92 ? -17.776 20.968 5.624 1.00 17.30 88 LYS A O 1
ATOM 648 N N . GLY A 1 93 ? -17.356 20.463 3.464 1.00 17.10 89 GLY A N 1
ATOM 649 C CA . GLY A 1 93 ? -16.792 19.149 3.718 1.00 16.94 89 GLY A CA 1
ATOM 650 C C . GLY A 1 93 ? -17.759 18.023 3.398 1.00 16.40 89 GLY A C 1
ATOM 651 O O . GLY A 1 93 ? -17.352 16.862 3.363 1.00 17.57 89 GLY A O 1
ATOM 652 N N . PHE A 1 94 ? -19.040 18.338 3.174 1.00 15.31 90 PHE A N 1
ATOM 653 C CA . PHE A 1 94 ? -20.052 17.279 3.051 1.00 14.60 90 PHE A CA 1
ATOM 654 C C . PHE A 1 94 ? -21.348 17.847 2.493 1.00 14.20 90 PHE A C 1
ATOM 655 O O . PHE A 1 94 ? -21.768 18.910 2.911 1.00 14.23 90 PHE A O 1
ATOM 663 N N . ASP A 1 95 ? -21.975 17.124 1.565 1.00 13.32 91 ASP A N 1
ATOM 664 C CA . ASP A 1 95 ? -23.214 17.553 0.919 1.00 13.11 91 ASP A CA 1
ATOM 665 C C . ASP A 1 95 ? -24.219 16.395 0.902 1.00 12.40 91 ASP A C 1
ATOM 666 O O . ASP A 1 95 ? -24.053 15.425 0.181 1.00 11.59 91 ASP A O 1
ATOM 671 N N . GLY A 1 96 ? -25.267 16.521 1.700 1.00 12.01 92 GLY A N 1
ATOM 672 C CA . GLY A 1 96 ? -26.318 15.531 1.762 1.00 11.57 92 GLY A CA 1
ATOM 673 C C . GLY A 1 96 ? -27.007 15.241 0.442 1.00 12.30 92 GLY A C 1
ATOM 674 O O . GLY A 1 96 ? -27.496 14.139 0.242 1.00 12.26 92 GLY A O 1
ATOM 675 N N . ALA A 1 97 ? -27.056 16.224 -0.460 1.00 12.45 93 ALA A N 1
ATOM 676 C CA . ALA A 1 97 ? -27.697 16.028 -1.759 1.00 12.94 93 ALA A CA 1
ATOM 677 C C . ALA A 1 97 ? -26.834 15.227 -2.729 1.00 12.64 93 ALA A C 1
ATOM 678 O O . ALA A 1 97 ? -27.363 14.663 -3.685 1.00 13.57 93 ALA A O 1
ATOM 680 N N . SER A 1 98 ? -25.526 15.178 -2.505 1.00 12.04 94 SER A N 1
ATOM 681 C CA . SER A 1 98 ? -24.610 14.586 -3.501 1.00 11.98 94 SER A CA 1
ATOM 682 C C . SER A 1 98 ? -23.572 13.608 -2.950 1.00 11.41 94 SER A C 1
ATOM 683 O O . SER A 1 98 ? -22.741 13.140 -3.718 1.00 13.00 94 SER A O 1
ATOM 686 N N . CYS A 1 99 ? -23.630 13.297 -1.657 1.00 10.71 95 CYS A N 1
ATOM 687 C CA . CYS A 1 99 ? -22.707 12.335 -1.046 1.00 10.36 95 CYS A CA 1
ATOM 688 C C . CYS A 1 99 ? -23.113 10.914 -1.431 1.00 10.19 95 CYS A C 1
ATOM 689 O O . CYS A 1 99 ? -24.248 10.642 -1.880 1.00 9.54 95 CYS A O 1
ATOM 692 N N . GLY A 1 100 ? -22.195 9.979 -1.242 1.00 9.40 96 GLY A N 1
ATOM 693 C CA . GLY A 1 100 ? -22.536 8.582 -1.429 1.00 9.02 96 GLY A CA 1
ATOM 694 C C . GLY A 1 100 ? -23.419 8.071 -0.301 1.00 8.84 96 GLY A C 1
ATOM 695 O O . GLY A 1 100 ? -23.192 8.382 0.868 1.00 9.05 96 GLY A O 1
ATOM 696 N N . VAL A 1 101 ? -24.433 7.299 -0.655 1.00 8.23 97 VAL A N 1
ATOM 697 C CA . VAL A 1 101 ? -25.329 6.671 0.336 1.00 8.42 97 VAL A CA 1
ATOM 698 C C . VAL A 1 101 ? -25.522 5.205 -0.044 1.00 9.11 97 VAL A C 1
ATOM 699 O O . VAL A 1 101 ? -26.072 4.896 -1.116 1.00 8.93 97 VAL A O 1
ATOM 703 N N . ASN A 1 102 ? -25.039 4.310 0.816 1.00 8.33 98 ASN A N 1
ATOM 704 C CA . ASN A 1 102 ? -25.180 2.872 0.608 1.00 8.72 98 ASN A CA 1
ATOM 705 C C . ASN A 1 102 ? -25.970 2.264 1.756 1.00 8.48 98 ASN A C 1
ATOM 706 O O . ASN A 1 102 ? -25.665 2.520 2.921 1.00 8.76 98 ASN A O 1
ATOM 711 N N . ILE A 1 103 ? -26.965 1.452 1.419 1.00 8.54 99 ILE A N 1
ATOM 712 C CA . ILE A 1 103 ? -27.838 0.817 2.414 1.00 8.58 99 ILE A CA 1
ATOM 713 C C . ILE A 1 103 ? -27.643 -0.703 2.350 1.00 9.11 99 ILE A C 1
ATOM 714 O O . ILE A 1 103 ? -27.804 -1.320 1.291 1.00 8.26 99 ILE A O 1
ATOM 719 N N . GLY A 1 104 ? -27.248 -1.281 3.483 1.00 9.18 100 GLY A N 1
ATOM 720 C CA . GLY A 1 104 ? -27.001 -2.714 3.634 1.00 9.86 100 GLY A CA 1
ATOM 721 C C . GLY A 1 104 ? -27.799 -3.201 4.836 1.00 10.34 100 GLY A C 1
ATOM 722 O O . GLY A 1 104 ? -27.228 -3.701 5.796 1.00 10.49 100 GLY A O 1
ATOM 723 N N . ILE A 1 105 ? -29.108 -2.967 4.809 1.00 11.17 101 ILE A N 1
ATOM 724 C CA . ILE A 1 105 ? -29.996 -3.328 5.911 1.00 12.28 101 ILE A CA 1
ATOM 725 C C . ILE A 1 105 ? -30.787 -4.572 5.505 1.00 13.43 101 ILE A C 1
ATOM 726 O O . ILE A 1 105 ? -31.438 -4.597 4.457 1.00 13.88 101 ILE A O 1
ATOM 731 N N . GLY A 1 106 ? -30.743 -5.603 6.348 1.00 15.55 102 GLY A N 1
ATOM 732 C CA . GLY A 1 106 ? -31.591 -6.782 6.161 1.00 17.42 102 GLY A CA 1
ATOM 733 C C . GLY A 1 106 ? -32.998 -6.461 6.626 1.00 19.28 102 GLY A C 1
ATOM 734 O O . GLY A 1 106 ? -33.174 -5.883 7.699 1.00 19.82 102 GLY A O 1
ATOM 735 N N . ALA A 1 107 ? -33.995 -6.838 5.838 1.00 21.18 103 ALA A N 1
ATOM 736 C CA . ALA A 1 107 ? -35.379 -6.490 6.145 1.00 22.51 103 ALA A CA 1
ATOM 737 C C . ALA A 1 107 ? -36.252 -7.723 6.093 1.00 23.96 103 ALA A C 1
ATOM 738 O O . ALA A 1 107 ? -36.181 -8.508 5.139 1.00 23.76 103 ALA A O 1
ATOM 740 N N . GLN A 1 108 ? -37.081 -7.889 7.117 1.00 24.90 104 GLN A N 1
ATOM 741 C CA . GLN A 1 108 ? -38.108 -8.920 7.093 1.00 26.65 104 GLN A CA 1
ATOM 742 C C . GLN A 1 108 ? -39.447 -8.371 7.575 1.00 26.76 104 GLN A C 1
ATOM 743 O O . GLN A 1 108 ? -39.517 -7.294 8.184 1.00 24.86 104 GLN A O 1
ATOM 749 N N . SER A 1 109 ? -40.505 -9.106 7.240 1.00 27.81 105 SER A N 1
ATOM 750 C CA . SER A 1 109 ? -41.847 -8.860 7.767 1.00 28.82 105 SER A CA 1
ATOM 751 C C . SER A 1 109 ? -42.014 -9.583 9.098 1.00 28.81 105 SER A C 1
ATOM 752 O O . SER A 1 109 ? -41.362 -10.602 9.336 1.00 29.17 105 SER A O 1
ATOM 755 N N . PRO A 1 110 ? -42.904 -9.080 9.966 1.00 29.11 106 PRO A N 1
ATOM 756 C CA . PRO A 1 110 ? -43.176 -9.785 11.229 1.00 29.60 106 PRO A CA 1
ATOM 757 C C . PRO A 1 110 ? -43.976 -11.083 11.021 1.00 30.43 106 PRO A C 1
ATOM 758 O O . PRO A 1 110 ? -44.565 -11.276 9.950 1.00 30.78 106 PRO A O 1
ATOM 762 N N . GLY A 1 137 ? -36.812 -12.536 29.544 1.00 37.70 133 GLY A N 1
ATOM 763 C CA . GLY A 1 137 ? -36.031 -11.293 29.542 1.00 36.74 133 GLY A CA 1
ATOM 764 C C . GLY A 1 137 ? -34.539 -11.564 29.489 1.00 35.89 133 GLY A C 1
ATOM 765 O O . GLY A 1 137 ? -34.111 -12.501 28.817 1.00 37.10 133 GLY A O 1
ATOM 766 N N . ASP A 1 138 ? -33.747 -10.740 30.184 1.00 34.38 134 ASP A N 1
ATOM 767 C CA . ASP A 1 138 ? -32.273 -10.912 30.262 1.00 32.83 134 ASP A CA 1
ATOM 768 C C . ASP A 1 138 ? -31.751 -10.500 31.642 1.00 30.31 134 ASP A C 1
ATOM 769 O O . ASP A 1 138 ? -32.505 -9.855 32.401 1.00 30.36 134 ASP A O 1
ATOM 774 N N . GLN A 1 139 ? -30.521 -10.918 32.001 1.00 27.90 135 GLN A N 1
ATOM 775 C CA . GLN A 1 139 ? -29.887 -10.429 33.225 1.00 25.30 135 GLN A CA 1
ATOM 776 C C . GLN A 1 139 ? -29.474 -9.053 32.835 1.00 24.27 135 GLN A C 1
ATOM 777 O O . GLN A 1 139 ? -28.859 -8.848 31.789 1.00 24.13 135 GLN A O 1
ATOM 783 N N . GLY A 1 140 ? -29.812 -8.093 33.661 1.00 23.09 136 GLY A N 1
ATOM 784 C CA . GLY A 1 140 ? -29.550 -6.734 33.281 1.00 22.09 136 GLY A CA 1
ATOM 785 C C . GLY A 1 140 ? -29.339 -5.893 34.491 1.00 20.90 136 GLY A C 1
ATOM 786 O O . GLY A 1 140 ? -29.904 -6.156 35.553 1.00 19.66 136 GLY A O 1
ATOM 787 N N . LEU A 1 141 ? -28.515 -4.878 34.295 1.00 20.43 137 LEU A N 1
ATOM 788 C CA . LEU A 1 141 ? -28.392 -3.773 35.215 1.00 19.66 137 LEU A CA 1
ATOM 789 C C . LEU A 1 141 ? -28.433 -2.483 34.395 1.00 18.25 137 LEU A C 1
ATOM 790 O O . LEU A 1 141 ? -27.928 -2.426 33.260 1.00 18.74 137 LEU A O 1
ATOM 795 N N . MET A 1 142 ? -29.089 -1.461 34.931 1.00 15.59 138 MET A N 1
ATOM 796 C CA . MET A 1 142 ? -29.131 -0.161 34.262 1.00 14.25 138 MET A CA 1
ATOM 797 C C . MET A 1 142 ? -29.107 0.932 35.326 1.00 12.72 138 MET A C 1
ATOM 798 O O . MET A 1 142 ? -29.673 0.753 36.407 1.00 11.83 138 MET A O 1
ATOM 803 N N . PHE A 1 143 ? -28.435 2.040 35.020 1.00 10.52 139 PHE A N 1
ATOM 804 C CA . PHE A 1 143 ? -28.285 3.141 35.972 1.00 9.93 139 PHE A CA 1
ATOM 805 C C . PHE A 1 143 ? -29.068 4.340 35.487 1.00 9.70 139 PHE A C 1
ATOM 806 O O . PHE A 1 143 ? -29.193 4.548 34.280 1.00 9.66 139 PHE A O 1
ATOM 814 N N . GLY A 1 144 ? -29.557 5.140 36.437 1.00 8.32 140 GLY A N 1
ATOM 815 C CA . GLY A 1 144 ? -30.053 6.491 36.175 1.00 8.77 140 GLY A CA 1
ATOM 816 C C . GLY A 1 144 ? -29.485 7.428 37.236 1.00 8.12 140 GLY A C 1
ATOM 817 O O . GLY A 1 144 ? -29.050 6.997 38.310 1.00 8.12 140 GLY A O 1
ATOM 818 N N . TYR A 1 145 ? -29.469 8.706 36.925 1.00 8.01 141 TYR A N 1
ATOM 819 C CA . TYR A 1 145 ? -28.881 9.701 37.823 1.00 8.01 141 TYR A CA 1
ATOM 820 C C . TYR A 1 145 ? -29.618 11.016 37.742 1.00 8.01 141 TYR A C 1
ATOM 821 O O . TYR A 1 145 ? -30.161 11.397 36.687 1.00 9.29 141 TYR A O 1
ATOM 830 N N . ALA A 1 146 ? -29.674 11.716 38.873 1.00 8.21 142 ALA A N 1
ATOM 831 C CA . ALA A 1 146 ? -30.133 13.126 38.894 1.00 7.42 142 ALA A CA 1
ATOM 832 C C . ALA A 1 146 ? -29.503 13.827 40.076 1.00 7.65 142 ALA A C 1
ATOM 833 O O . ALA A 1 146 ? -29.102 13.170 41.054 1.00 7.67 142 ALA A O 1
ATOM 835 N N . ILE A 1 147 ? -29.435 15.153 39.968 1.00 7.73 143 ILE A N 1
ATOM 836 C CA . ILE A 1 147 ? -28.767 16.017 40.946 1.00 8.34 143 ILE A CA 1
ATOM 837 C C . ILE A 1 147 ? -29.351 17.425 40.846 1.00 8.35 143 ILE A C 1
ATOM 838 O O . ILE A 1 147 ? -29.606 17.938 39.754 1.00 8.86 143 ILE A O 1
ATOM 843 N N . ASN A 1 148 ? -29.603 18.039 41.987 1.00 9.16 144 ASN A N 1
ATOM 844 C CA . ASN A 1 148 ? -30.199 19.364 42.012 1.00 9.61 144 ASN A CA 1
ATOM 845 C C . ASN A 1 148 ? -29.213 20.521 41.816 1.00 10.87 144 ASN A C 1
ATOM 846 O O . ASN A 1 148 ? -29.416 21.590 42.395 1.00 10.95 144 ASN A O 1
ATOM 851 N N . ASP A 1 149 ? -28.189 20.343 40.973 1.00 10.24 145 ASP A N 1
ATOM 852 C CA . ASP A 1 149 ? -27.208 21.406 40.689 1.00 10.78 145 ASP A CA 1
ATOM 853 C C . ASP A 1 149 ? -27.623 22.310 39.518 1.00 10.63 145 ASP A C 1
ATOM 854 O O . ASP A 1 149 ? -26.974 23.351 39.287 1.00 11.89 145 ASP A O 1
ATOM 859 N N . THR A 1 150 ? -28.678 21.917 38.791 1.00 9.85 146 THR A N 1
ATOM 860 C CA . THR A 1 150 ? -29.195 22.660 37.647 1.00 10.92 146 THR A CA 1
ATOM 861 C C . THR A 1 150 ? -30.717 22.502 37.615 1.00 10.91 146 THR A C 1
ATOM 862 O O . THR A 1 150 ? -31.239 21.571 38.216 1.00 10.29 146 THR A O 1
ATOM 866 N N . PRO A 1 151 ? -31.418 23.405 36.909 1.00 11.90 147 PRO A N 1
ATOM 867 C CA . PRO A 1 151 ? -32.878 23.365 36.805 1.00 12.56 147 PRO A CA 1
ATOM 868 C C . PRO A 1 151 ? -33.371 22.047 36.207 1.00 12.12 147 PRO A C 1
ATOM 869 O O . PRO A 1 151 ? -34.378 21.486 36.662 1.00 11.52 147 PRO A O 1
ATOM 873 N N . GLU A 1 152 ? -32.598 21.540 35.245 1.00 10.58 148 GLU A N 1
ATOM 874 C CA . GLU A 1 152 ? -32.900 20.289 34.561 1.00 9.96 148 GLU A CA 1
ATOM 875 C C . GLU A 1 152 ? -32.452 19.044 35.361 1.00 9.24 148 GLU A C 1
ATOM 876 O O . GLU A 1 152 ? -32.574 17.927 34.888 1.00 8.61 148 GLU A O 1
ATOM 882 N N . ARG A 1 153 ? -31.903 19.261 36.553 1.00 9.28 149 ARG A N 1
ATOM 883 C CA . ARG A 1 153 ? -31.541 18.200 37.495 1.00 8.89 149 ARG A CA 1
ATOM 884 C C . ARG A 1 153 ? -30.457 17.263 36.946 1.00 8.26 149 ARG A C 1
ATOM 885 O O . ARG A 1 153 ? -30.485 16.047 37.140 1.00 7.46 149 ARG A O 1
ATOM 893 N N . MET A 1 154 ? -29.497 17.893 36.258 1.00 8.20 150 MET A N 1
ATOM 894 C CA . MET A 1 154 ? -28.326 17.229 35.699 1.00 8.49 150 MET A CA 1
ATOM 895 C C . MET A 1 154 ? -27.069 17.724 36.362 1.00 8.84 150 MET A C 1
ATOM 896 O O . MET A 1 154 ? -27.029 18.851 36.912 1.00 8.00 150 MET A O 1
ATOM 901 N N . PRO A 1 155 ? -25.996 16.919 36.276 1.00 7.89 151 PRO A N 1
ATOM 902 C CA . PRO A 1 155 ? -24.726 17.451 36.731 1.00 7.96 151 PRO A CA 1
ATOM 903 C C . PRO A 1 155 ? -24.356 18.714 35.955 1.00 8.19 151 PRO A C 1
ATOM 904 O O . PRO A 1 155 ? -24.610 18.817 34.754 1.00 7.93 151 PRO A O 1
ATOM 908 N N . LEU A 1 156 ? -23.761 19.681 36.647 1.00 7.81 152 LEU A N 1
ATOM 909 C CA . LEU A 1 156 ? -23.475 20.971 36.039 1.00 9.01 152 LEU A CA 1
ATOM 910 C C . LEU A 1 156 ? -22.523 20.877 34.847 1.00 8.36 152 LEU A C 1
ATOM 911 O O . LEU A 1 156 ? -22.757 21.545 33.859 1.00 9.35 152 LEU A O 1
ATOM 916 N N . PRO A 1 157 ? -21.464 20.050 34.919 1.00 8.62 153 PRO A N 1
ATOM 917 C CA . PRO A 1 157 ? -20.559 20.136 33.755 1.00 8.90 153 PRO A CA 1
ATOM 918 C C . PRO A 1 157 ? -21.212 19.719 32.426 1.00 8.35 153 PRO A C 1
ATOM 919 O O . PRO A 1 157 ? -21.113 20.464 31.428 1.00 9.71 153 PRO A O 1
ATOM 923 N N . ILE A 1 158 ? -21.914 18.585 32.408 1.00 8.57 154 ILE A N 1
ATOM 924 C CA . ILE A 1 158 ? -22.583 18.145 31.182 1.00 7.90 154 ILE A CA 1
ATOM 925 C C . ILE A 1 158 ? -23.787 19.049 30.850 1.00 8.35 154 ILE A C 1
ATOM 926 O O . ILE A 1 158 ? -24.056 19.312 29.670 1.00 8.48 154 ILE A O 1
ATOM 931 N N . ALA A 1 159 ? -24.509 19.521 31.868 1.00 8.29 155 ALA A N 1
ATOM 932 C CA . ALA A 1 159 ? -25.650 20.425 31.620 1.00 8.86 155 ALA A CA 1
ATOM 933 C C . ALA A 1 159 ? -25.217 21.657 30.884 1.00 9.23 155 ALA A C 1
ATOM 934 O O . ALA A 1 159 ? -25.860 22.064 29.920 1.00 9.69 155 ALA A O 1
ATOM 936 N N . LEU A 1 160 ? -24.134 22.278 31.358 1.00 9.67 156 LEU A N 1
ATOM 937 C CA . LEU A 1 160 ? -23.618 23.468 30.743 1.00 10.33 156 LEU A CA 1
ATOM 938 C C . LEU A 1 160 ? -23.044 23.155 29.352 1.00 9.75 156 LEU A C 1
ATOM 939 O O . LEU A 1 160 ? -23.272 23.915 28.410 1.00 10.29 156 LEU A O 1
ATOM 944 N N . ALA A 1 161 ? -22.337 22.040 29.209 1.00 9.37 157 ALA A N 1
ATOM 945 C CA . ALA A 1 161 ? -21.771 21.675 27.912 1.00 9.22 157 ALA A CA 1
ATOM 946 C C . ALA A 1 161 ? -22.866 21.510 26.845 1.00 9.22 157 ALA A C 1
ATOM 947 O O . ALA A 1 161 ? -22.738 22.001 25.721 1.00 8.67 157 ALA A O 1
ATOM 949 N N . HIS A 1 162 ? -23.948 20.823 27.207 1.00 9.23 158 HIS A N 1
ATOM 950 C CA . HIS A 1 162 ? -25.093 20.661 26.305 1.00 9.02 158 HIS A CA 1
ATOM 951 C C . HIS A 1 162 ? -25.823 21.980 26.022 1.00 9.18 158 HIS A C 1
ATOM 952 O O . HIS A 1 162 ? -26.252 22.230 24.890 1.00 8.86 158 HIS A O 1
ATOM 959 N N . ARG A 1 163 ? -26.027 22.806 27.048 1.00 8.75 159 ARG A N 1
ATOM 960 C CA . ARG A 1 163 ? -26.626 24.127 26.799 1.00 9.68 159 ARG A CA 1
ATOM 961 C C . ARG A 1 163 ? -25.784 24.897 25.783 1.00 9.74 159 ARG A C 1
ATOM 962 O O . ARG A 1 163 ? -26.306 25.539 24.867 1.00 10.75 159 ARG A O 1
ATOM 970 N N . LEU A 1 164 ? -24.476 24.803 25.906 1.00 11.05 160 LEU A N 1
ATOM 971 C CA . LEU A 1 164 ? -23.590 25.538 24.987 1.00 11.38 160 LEU A CA 1
ATOM 972 C C . LEU A 1 164 ? -23.612 24.959 23.565 1.00 11.79 160 LEU A C 1
ATOM 973 O O . LEU A 1 164 ? -23.648 25.709 22.573 1.00 11.57 160 LEU A O 1
ATOM 978 N N . SER A 1 165 ? -23.594 23.643 23.446 1.00 12.32 161 SER A N 1
ATOM 979 C CA . SER A 1 165 ? -23.641 23.042 22.102 1.00 12.51 161 SER A CA 1
ATOM 980 C C . SER A 1 165 ? -24.990 23.327 21.425 1.00 12.50 161 SER A C 1
ATOM 981 O O . SER A 1 165 ? -25.012 23.649 20.241 1.00 12.81 161 SER A O 1
ATOM 984 N N . ARG A 1 166 ? -26.090 23.276 22.178 1.00 12.47 162 ARG A N 1
ATOM 985 C CA . ARG A 1 166 ? -27.400 23.650 21.632 1.00 12.86 162 ARG A CA 1
ATOM 986 C C . ARG A 1 166 ? -27.446 25.106 21.196 1.00 13.05 162 ARG A C 1
ATOM 987 O O . ARG A 1 166 ? -27.990 25.424 20.146 1.00 12.96 162 ARG A O 1
ATOM 995 N N . ARG A 1 167 ? -26.910 25.987 22.025 1.00 12.91 163 ARG A N 1
ATOM 996 C CA . ARG A 1 167 ? -26.925 27.412 21.699 1.00 14.22 163 ARG A CA 1
ATOM 997 C C . ARG A 1 167 ? -26.046 27.702 20.491 1.00 14.66 163 ARG A C 1
ATOM 998 O O . ARG A 1 167 ? -26.388 28.573 19.670 1.00 15.33 163 ARG A O 1
ATOM 1006 N N . LEU A 1 168 ? -24.924 26.981 20.386 1.00 14.38 164 LEU A N 1
ATOM 1007 C CA . LEU A 1 168 ? -24.004 27.106 19.255 1.00 14.90 164 LEU A CA 1
ATOM 1008 C C . LEU A 1 168 ? -24.708 26.811 17.931 1.00 15.12 164 LEU A C 1
ATOM 1009 O O . LEU A 1 168 ? -24.553 27.551 16.942 1.00 14.63 164 LEU A O 1
ATOM 1014 N N . THR A 1 169 ? -25.498 25.744 17.927 1.00 14.51 165 THR A N 1
ATOM 1015 C CA . THR A 1 169 ? -26.314 25.390 16.767 1.00 14.67 165 THR A CA 1
ATOM 1016 C C . THR A 1 169 ? -27.456 26.396 16.534 1.00 15.54 165 THR A C 1
ATOM 1017 O O . THR A 1 169 ? -27.710 26.804 15.404 1.00 15.58 165 THR A O 1
ATOM 1021 N N . GLU A 1 170 ? -28.145 26.786 17.601 1.00 16.23 166 GLU A N 1
ATOM 1022 C CA . GLU A 1 170 ? -29.255 27.745 17.495 1.00 18.01 166 GLU A CA 1
ATOM 1023 C C . GLU A 1 170 ? -28.825 29.040 16.798 1.00 18.72 166 GLU A C 1
ATOM 1024 O O . GLU A 1 170 ? -29.532 29.529 15.893 1.00 19.56 166 GLU A O 1
ATOM 1030 N N . VAL A 1 171 ? -27.680 29.595 17.193 1.00 18.49 167 VAL A N 1
ATOM 1031 C CA . VAL A 1 171 ? -27.231 30.875 16.615 1.00 19.34 167 VAL A CA 1
ATOM 1032 C C . VAL A 1 171 ? -26.790 30.778 15.143 1.00 19.88 167 VAL A C 1
ATOM 1033 O O . VAL A 1 171 ? -26.807 31.787 14.425 1.00 20.38 167 VAL A O 1
ATOM 1037 N N . ARG A 1 172 ? -26.410 29.572 14.712 1.00 19.84 168 ARG A N 1
ATOM 1038 C CA . ARG A 1 172 ? -26.176 29.280 13.298 1.00 20.23 168 ARG A CA 1
ATOM 1039 C C . ARG A 1 172 ? -27.497 29.232 12.542 1.00 20.84 168 ARG A C 1
ATOM 1040 O O . ARG A 1 172 ? -27.680 29.935 11.539 1.00 21.61 168 ARG A O 1
ATOM 1048 N N . LYS A 1 173 ? -28.417 28.413 13.025 1.00 21.53 169 LYS A N 1
ATOM 1049 C CA . LYS A 1 173 ? -29.681 28.176 12.322 1.00 22.78 169 LYS A CA 1
ATOM 1050 C C . LYS A 1 173 ? -30.621 29.379 12.302 1.00 24.06 169 LYS A C 1
ATOM 1051 O O . LYS A 1 173 ? -31.396 29.530 11.351 1.00 24.55 169 LYS A O 1
ATOM 1057 N N . ASN A 1 174 ? -30.571 30.223 13.333 1.00 24.87 170 ASN A N 1
ATOM 1058 C CA . ASN A 1 174 ? -31.477 31.381 13.406 1.00 26.29 170 ASN A CA 1
ATOM 1059 C C . ASN A 1 174 ? -30.900 32.636 12.759 1.00 27.76 170 ASN A C 1
ATOM 1060 O O . ASN A 1 174 ? -31.533 33.695 12.779 1.00 28.83 170 ASN A O 1
ATOM 1065 N N . GLY A 1 175 ? -29.694 32.513 12.206 1.00 28.20 171 GLY A N 1
ATOM 1066 C CA . GLY A 1 175 ? -29.063 33.581 11.453 1.00 29.13 171 GLY A CA 1
ATOM 1067 C C . GLY A 1 175 ? -28.350 34.630 12.283 1.00 29.45 171 GLY A C 1
ATOM 1068 O O . GLY A 1 175 ? -27.834 35.596 11.725 1.00 30.62 171 GLY A O 1
ATOM 1069 N N . VAL A 1 176 ? -28.318 34.460 13.606 1.00 28.80 172 VAL A N 1
ATOM 1070 C CA . VAL A 1 176 ? -27.587 35.385 14.479 1.00 28.70 172 VAL A CA 1
ATOM 1071 C C . VAL A 1 176 ? -26.092 35.370 14.130 1.00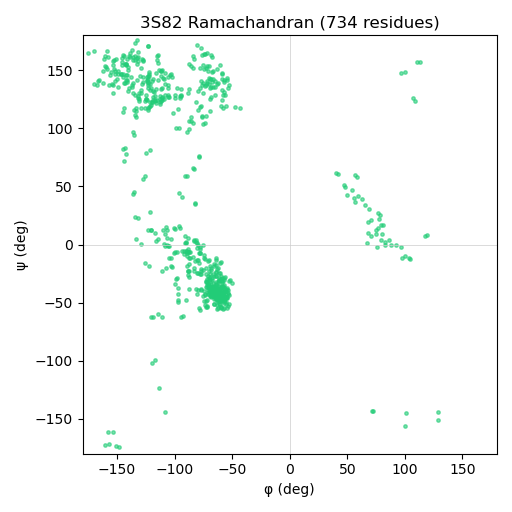 28.44 172 VAL A C 1
ATOM 1072 O O . VAL A 1 176 ? -25.480 36.429 13.946 1.00 28.09 172 VAL A O 1
ATOM 1076 N N . LEU A 1 177 ? -25.518 34.174 13.994 1.00 27.32 173 LEU A N 1
ATOM 1077 C CA . LEU A 1 177 ? -24.164 34.026 13.467 1.00 26.90 173 LEU A CA 1
ATOM 1078 C C . LEU A 1 177 ? -24.194 33.143 12.207 1.00 27.13 173 LEU A C 1
ATOM 1079 O O . LEU A 1 177 ? -23.882 31.950 12.269 1.00 25.93 173 LEU A O 1
ATOM 1084 N N . PRO A 1 178 ? -24.542 33.746 11.049 1.00 28.02 174 PRO A N 1
ATOM 1085 C CA . PRO A 1 178 ? -24.808 33.000 9.820 1.00 27.89 174 PRO A CA 1
ATOM 1086 C C . PRO A 1 178 ? -23.566 32.361 9.197 1.00 27.25 174 PRO A C 1
ATOM 1087 O O . PRO A 1 178 ? -23.702 31.441 8.390 1.00 28.07 174 PRO A O 1
ATOM 1091 N N . TYR A 1 179 ? -22.378 32.832 9.572 1.00 26.27 175 TYR A N 1
ATOM 1092 C CA . TYR A 1 179 ? -21.120 32.283 9.061 1.00 25.42 175 TYR A CA 1
ATOM 1093 C C . TYR A 1 179 ? -20.676 30.957 9.698 1.00 23.90 175 TYR A C 1
ATOM 1094 O O . TYR A 1 179 ? -19.691 30.363 9.275 1.00 23.21 175 TYR A O 1
ATOM 1103 N N . LEU A 1 180 ? -21.378 30.518 10.735 1.00 22.64 176 LEU A N 1
ATOM 1104 C CA . LEU A 1 180 ? -21.055 29.256 11.379 1.00 21.06 176 LEU A CA 1
ATOM 1105 C C . LEU A 1 180 ? -21.409 28.086 10.462 1.00 20.26 176 LEU A C 1
ATOM 1106 O O . LEU A 1 180 ? -22.285 28.194 9.596 1.00 20.57 176 LEU A O 1
ATOM 1111 N N . ARG A 1 181 ? -20.709 26.977 10.654 1.00 19.13 177 ARG A N 1
ATOM 1112 C CA . ARG A 1 181 ? -21.012 25.736 9.951 1.00 18.04 177 ARG A CA 1
ATOM 1113 C C . ARG A 1 181 ? -21.275 24.632 10.978 1.00 17.32 177 ARG A C 1
ATOM 1114 O O . ARG A 1 181 ? -21.099 24.855 12.185 1.00 17.04 177 ARG A O 1
ATOM 1122 N N . PRO A 1 182 ? -21.762 23.468 10.522 1.00 15.82 178 PRO A N 1
ATOM 1123 C CA . PRO A 1 182 ? -22.388 22.572 11.502 1.00 15.17 178 PRO A CA 1
ATOM 1124 C C . PRO A 1 182 ? -21.527 21.942 12.592 1.00 14.27 178 PRO A C 1
ATOM 1125 O O . PRO A 1 182 ? -22.030 21.775 13.698 1.00 14.43 178 PRO A O 1
ATOM 1129 N N . ASP A 1 183 ? -20.284 21.562 12.297 1.00 14.40 179 ASP A N 1
ATOM 1130 C CA . ASP A 1 183 ? -19.474 20.752 13.222 1.00 14.21 179 ASP A CA 1
ATOM 1131 C C . ASP A 1 183 ? -19.010 21.638 14.389 1.00 14.03 179 ASP A C 1
ATOM 1132 O O . ASP A 1 183 ? -18.608 22.788 14.200 1.00 14.54 179 ASP A O 1
ATOM 1137 N N . GLY A 1 184 ? -19.091 21.103 15.594 1.00 13.27 180 GLY A N 1
ATOM 1138 C CA . GLY A 1 184 ? -18.625 21.820 16.775 1.00 13.06 180 GLY A CA 1
ATOM 1139 C C . GLY A 1 184 ? -18.572 20.955 18.020 1.00 12.79 180 GLY A C 1
ATOM 1140 O O . GLY A 1 184 ? -19.122 19.857 18.052 1.00 11.93 180 GLY A O 1
ATOM 1141 N N . LYS A 1 185 ? -17.900 21.474 19.044 1.00 13.46 181 LYS A N 1
ATOM 1142 C CA . LYS A 1 185 ? -17.699 20.772 20.296 1.00 13.62 181 LYS A CA 1
ATOM 1143 C C . LYS A 1 185 ? -17.594 21.802 21.424 1.00 13.35 181 LYS A C 1
ATOM 1144 O O . LYS A 1 185 ? -17.016 22.887 21.237 1.00 12.79 181 LYS A O 1
ATOM 1150 N N . THR A 1 186 ? -18.153 21.457 22.582 1.00 11.76 182 THR A N 1
ATOM 1151 C CA . THR A 1 186 ? -18.030 22.282 23.784 1.00 12.33 182 THR A CA 1
ATOM 1152 C C . THR A 1 186 ? -17.402 21.461 24.913 1.00 12.55 182 THR A C 1
ATOM 1153 O O . THR A 1 186 ? -17.619 20.256 25.013 1.00 12.18 182 THR A O 1
ATOM 1157 N N . GLN A 1 187 ? -16.601 22.121 25.744 1.00 12.20 183 GLN A N 1
ATOM 1158 C CA . GLN A 1 187 ? -16.023 21.491 26.920 1.00 12.78 183 GLN A CA 1
ATOM 1159 C C . GLN A 1 187 ? -16.120 22.466 28.083 1.00 12.54 183 GLN A C 1
ATOM 1160 O O . GLN A 1 187 ? -15.849 23.669 27.928 1.00 13.24 183 GLN A O 1
ATOM 1166 N N . VAL A 1 188 ? -16.496 21.934 29.241 1.00 11.96 184 VAL A N 1
ATOM 1167 C CA . VAL A 1 188 ? -16.733 22.733 30.436 1.00 11.67 184 VAL A CA 1
ATOM 1168 C C . VAL A 1 188 ? -16.010 22.101 31.609 1.00 11.34 184 VAL A C 1
ATOM 1169 O O . VAL A 1 188 ? -16.212 20.929 31.902 1.00 10.14 184 VAL A O 1
ATOM 1173 N N . THR A 1 189 ? -15.188 22.892 32.288 1.00 10.78 185 THR A N 1
ATOM 1174 C CA . THR A 1 189 ? -14.489 22.469 33.481 1.00 10.76 185 THR A CA 1
ATOM 1175 C C . THR A 1 189 ? -14.970 23.339 34.642 1.00 11.84 185 THR A C 1
ATOM 1176 O O . THR A 1 189 ? -14.916 24.576 34.570 1.00 11.94 185 THR A O 1
ATOM 1180 N N . ILE A 1 190 ? -15.449 22.686 35.690 1.00 12.13 186 ILE A N 1
ATOM 1181 C CA . ILE A 1 190 ? -15.957 23.365 36.877 1.00 12.82 186 ILE A CA 1
ATOM 1182 C C . ILE A 1 190 ? -15.138 22.953 38.099 1.00 13.25 186 ILE A C 1
ATOM 1183 O O . ILE A 1 190 ? -14.763 21.785 38.252 1.00 12.61 186 ILE A O 1
ATOM 1188 N N . GLU A 1 191 ? -14.872 23.925 38.967 1.00 14.02 187 GLU A N 1
ATOM 1189 C CA . GLU A 1 191 ? -14.224 23.665 40.241 1.00 14.48 187 GLU A CA 1
ATOM 1190 C C . GLU A 1 191 ? -15.284 23.576 41.336 1.00 14.73 187 GLU A C 1
ATOM 1191 O O . GLU A 1 191 ? -16.199 24.417 41.390 1.00 14.04 187 GLU A O 1
ATOM 1197 N N . PHE A 1 192 ? -15.145 22.558 42.186 1.00 15.09 188 PHE A N 1
ATOM 1198 C CA . PHE A 1 192 ? -16.049 22.304 43.301 1.00 16.08 188 PHE A CA 1
ATOM 1199 C C . PHE A 1 192 ? -15.315 22.432 44.633 1.00 18.52 188 PHE A C 1
ATOM 1200 O O . PHE A 1 192 ? -14.127 22.127 44.732 1.00 19.55 188 PHE A O 1
ATOM 1208 N N . GLU A 1 193 ? -16.042 22.877 45.649 1.00 19.38 189 GLU A N 1
ATOM 1209 C CA . GLU A 1 193 ? -15.531 22.973 47.006 1.00 21.41 189 GLU A CA 1
ATOM 1210 C C . GLU A 1 193 ? -16.606 22.371 47.897 1.00 20.68 189 GLU A C 1
ATOM 1211 O O . GLU A 1 193 ? -17.725 22.870 47.913 1.00 20.01 189 GLU A O 1
ATOM 1217 N N . ASP A 1 194 ? -16.273 21.287 48.593 1.00 21.38 190 ASP A N 1
ATOM 1218 C CA . ASP A 1 194 ? -17.243 20.548 49.436 1.00 22.28 190 ASP A CA 1
ATOM 1219 C C . ASP A 1 194 ? -18.548 20.276 48.692 1.00 21.74 190 ASP A C 1
ATOM 1220 O O . ASP A 1 194 ? -19.650 20.554 49.196 1.00 21.60 190 ASP A O 1
ATOM 1225 N N . ASP A 1 195 ? -18.398 19.740 47.484 1.00 21.06 191 ASP A N 1
ATOM 1226 C CA . ASP A 1 195 ? -19.517 19.390 46.599 1.00 20.97 191 ASP A CA 1
ATOM 1227 C C . ASP A 1 195 ? -20.346 20.550 46.044 1.00 20.02 191 ASP A C 1
ATOM 1228 O O . ASP A 1 195 ? -21.295 20.310 45.293 1.00 21.71 191 ASP A O 1
ATOM 1233 N N . VAL A 1 196 ? -19.990 21.789 46.364 1.00 18.74 192 VAL A N 1
ATOM 1234 C CA . VAL A 1 196 ? -20.666 22.946 45.796 1.00 17.70 192 VAL A CA 1
ATOM 1235 C C . VAL A 1 196 ? -19.899 23.425 44.559 1.00 16.60 192 VAL A C 1
ATOM 1236 O O . VAL A 1 196 ? -18.690 23.641 44.634 1.00 16.36 192 VAL A O 1
ATOM 1240 N N . PRO A 1 197 ? -20.586 23.583 43.416 1.00 16.29 193 PRO A N 1
ATOM 1241 C CA . PRO A 1 197 ? -19.903 24.194 42.270 1.00 16.34 193 PRO A CA 1
ATOM 1242 C C . PRO A 1 197 ? -19.630 25.680 42.540 1.00 16.62 193 PRO A C 1
ATOM 1243 O O . PRO A 1 197 ? -20.577 26.471 42.704 1.00 18.02 193 PRO A O 1
ATOM 1247 N N . VAL A 1 198 ? -18.355 26.052 42.633 1.00 15.75 194 VAL A N 1
ATOM 1248 C CA . VAL A 1 198 ? -17.995 27.417 43.041 1.00 16.17 194 VAL A CA 1
ATOM 1249 C C . VAL A 1 198 ? -17.375 28.290 41.939 1.00 16.04 194 VAL A C 1
ATOM 1250 O O . VAL A 1 198 ? -17.451 29.525 42.006 1.00 16.72 194 VAL A O 1
ATOM 1254 N N . ARG A 1 199 ? -16.792 27.677 40.913 1.00 15.18 195 ARG A N 1
ATOM 1255 C CA . ARG A 1 199 ? -16.121 28.442 39.873 1.00 15.41 195 ARG A CA 1
ATOM 1256 C C . ARG A 1 199 ? -16.177 27.756 38.510 1.00 14.04 195 ARG A C 1
ATOM 1257 O O . ARG A 1 199 ? -15.929 26.551 38.402 1.00 13.62 195 ARG A O 1
ATOM 1265 N N . LEU A 1 200 ? -16.479 28.530 37.478 1.00 13.33 196 LEU A N 1
ATOM 1266 C CA . LEU A 1 200 ? -16.402 28.049 36.110 1.00 13.08 196 LEU A CA 1
ATOM 1267 C C . LEU A 1 200 ? -14.956 28.302 35.659 1.00 13.58 196 LEU A C 1
ATOM 1268 O O . LEU A 1 200 ? -14.532 29.458 35.445 1.00 13.94 196 LEU A O 1
ATOM 1273 N N . ASP A 1 201 ? -14.189 27.220 35.577 1.00 13.40 197 ASP A N 1
ATOM 1274 C CA . ASP A 1 201 ? -12.740 27.285 35.361 1.00 14.40 197 ASP A CA 1
ATOM 1275 C C . ASP A 1 201 ? -12.391 27.562 33.908 1.00 13.95 197 ASP A C 1
ATOM 1276 O O . ASP A 1 201 ? -11.696 28.554 33.600 1.00 14.24 197 ASP A O 1
ATOM 1281 N N . THR A 1 202 ? -12.885 26.701 33.015 1.00 13.54 198 THR A N 1
ATOM 1282 C CA . THR A 1 202 ? -12.595 26.778 31.589 1.00 13.73 198 THR A CA 1
ATOM 1283 C C . THR A 1 202 ? -13.801 26.410 30.750 1.00 13.18 198 THR A C 1
ATOM 1284 O O . THR A 1 202 ? -14.541 25.485 31.091 1.00 12.04 198 THR A O 1
ATOM 1288 N N . VAL A 1 203 ? -14.007 27.163 29.674 1.00 13.44 199 VAL A N 1
ATOM 1289 C CA . VAL A 1 203 ? -14.938 26.793 28.617 1.00 13.68 199 VAL A CA 1
ATOM 1290 C C . VAL A 1 203 ? -14.185 26.802 27.288 1.00 14.20 199 VAL A C 1
ATOM 1291 O O . VAL A 1 203 ? -13.524 27.794 26.928 1.00 14.76 199 VAL A O 1
ATOM 1295 N N . VAL A 1 204 ? -14.243 25.677 26.587 1.00 14.36 200 VAL A N 1
ATOM 1296 C CA . VAL A 1 204 ? -13.696 25.572 25.245 1.00 14.86 200 VAL A CA 1
ATOM 1297 C C . VAL A 1 204 ? -14.868 25.423 24.300 1.00 15.13 200 VAL A C 1
ATOM 1298 O O . VAL A 1 204 ? -15.710 24.533 24.481 1.00 14.56 200 VAL A O 1
ATOM 1302 N N . ILE A 1 205 ? -14.931 26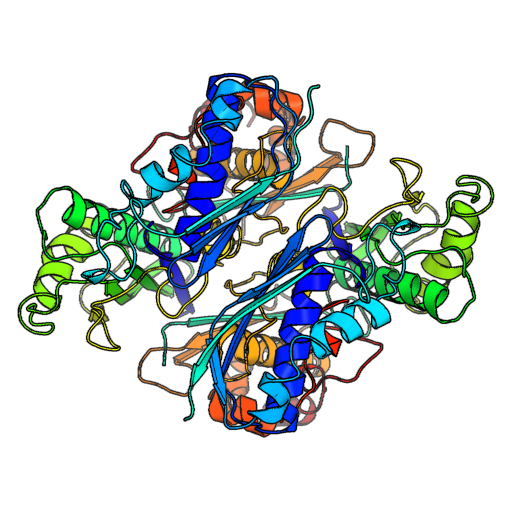.289 23.296 1.00 14.98 201 ILE A N 1
ATOM 1303 C CA . ILE A 1 205 ? -15.907 26.164 22.222 1.00 15.28 201 ILE A CA 1
ATOM 1304 C C . ILE A 1 205 ? -15.156 26.098 20.895 1.00 16.04 201 ILE A C 1
ATOM 1305 O O . ILE A 1 205 ? -14.417 27.042 20.543 1.00 16.71 201 ILE A O 1
ATOM 1310 N N . SER A 1 206 ? -15.302 24.968 20.197 1.00 15.65 202 SER A N 1
ATOM 1311 C CA . SER A 1 206 ? -14.713 24.784 18.872 1.00 16.79 202 SER A CA 1
ATOM 1312 C C . SER A 1 206 ? -15.833 24.707 17.866 1.00 15.98 202 SER A C 1
ATOM 1313 O O . SER A 1 206 ? -16.739 23.883 18.012 1.00 15.43 202 SER A O 1
ATOM 1316 N N . THR A 1 207 ? -15.793 25.557 16.850 1.00 15.67 203 THR A N 1
ATOM 1317 C CA . THR A 1 207 ? -16.838 25.551 15.852 1.00 16.41 203 THR A CA 1
ATOM 1318 C C . THR A 1 207 ? -16.310 25.689 14.430 1.00 17.13 203 THR A C 1
ATOM 1319 O O . THR A 1 207 ? -15.343 26.401 14.174 1.00 17.61 203 THR A O 1
ATOM 1323 N N . GLN A 1 208 ? -16.976 24.991 13.518 1.00 17.46 204 GLN A N 1
ATOM 1324 C CA . GLN A 1 208 ? -16.759 25.153 12.092 1.00 17.80 204 GLN A CA 1
ATOM 1325 C C . GLN A 1 208 ? -17.323 26.497 11.654 1.00 18.48 204 GLN A C 1
ATOM 1326 O O . GLN A 1 208 ? -18.300 26.986 12.229 1.00 17.65 204 GLN A O 1
ATOM 1332 N N . HIS A 1 209 ? -16.714 27.093 10.623 1.00 19.44 205 HIS A N 1
ATOM 1333 C CA . HIS A 1 209 ? -17.071 28.447 10.192 1.00 20.66 205 HIS A CA 1
ATOM 1334 C C . HIS A 1 209 ? -16.606 28.696 8.759 1.00 21.70 205 HIS A C 1
ATOM 1335 O O . HIS A 1 209 ? -15.739 27.987 8.266 1.00 20.86 205 HIS A O 1
ATOM 1342 N N . ALA A 1 210 ? -17.162 29.717 8.115 1.00 24.03 206 ALA A N 1
ATOM 1343 C CA . ALA A 1 210 ? -16.711 30.133 6.762 1.00 25.82 206 ALA A CA 1
ATOM 1344 C C . ALA A 1 210 ? -15.244 30.564 6.748 1.00 27.74 206 ALA A C 1
ATOM 1345 O O . ALA A 1 210 ? -14.711 30.991 7.767 1.00 28.31 206 ALA A O 1
ATOM 1347 N N . ALA A 1 211 ? -14.592 30.457 5.588 1.00 29.74 207 ALA A N 1
ATOM 1348 C CA . ALA A 1 211 ? -13.148 30.747 5.471 1.00 31.55 207 ALA A CA 1
ATOM 1349 C C . ALA A 1 211 ? -12.750 32.214 5.723 1.00 33.25 207 ALA A C 1
ATOM 1350 O O . ALA A 1 211 ? -11.629 32.485 6.164 1.00 33.89 207 ALA A O 1
ATOM 1352 N N . ASP A 1 212 ? -13.653 33.156 5.471 1.00 34.64 208 ASP A N 1
ATOM 1353 C CA . ASP A 1 212 ? -13.278 34.586 5.534 1.00 36.18 208 ASP A CA 1
ATOM 1354 C C . ASP A 1 212 ? -13.305 35.190 6.942 1.00 36.79 208 ASP A C 1
ATOM 1355 O O . ASP A 1 212 ? -13.036 36.383 7.104 1.00 37.81 208 ASP A O 1
ATOM 1357 N N . ILE A 1 213 ? -13.598 34.376 7.955 1.00 36.30 209 ILE A N 1
ATOM 1358 C CA . ILE A 1 213 ? -13.909 34.884 9.289 1.00 36.38 209 ILE A CA 1
ATOM 1359 C C . ILE A 1 213 ? -12.644 35.050 10.122 1.00 36.70 209 ILE A C 1
ATOM 1360 O O . ILE A 1 213 ? -11.818 34.143 10.201 1.00 36.47 209 ILE A O 1
ATOM 1365 N N . ASP A 1 214 ? -12.493 36.219 10.738 1.00 37.09 210 ASP A N 1
ATOM 1366 C CA . ASP A 1 214 ? -11.359 36.467 11.611 1.00 37.44 210 ASP A CA 1
ATOM 1367 C C . ASP A 1 214 ? -11.622 35.872 12.991 1.00 36.63 210 ASP A C 1
ATOM 1368 O O . ASP A 1 214 ? -12.592 36.230 13.662 1.00 35.95 210 ASP A O 1
ATOM 1373 N N . LEU A 1 215 ? -10.724 34.991 13.412 1.00 36.05 211 LEU A N 1
ATOM 1374 C CA . LEU A 1 215 ? -10.906 34.205 14.620 1.00 35.87 211 LEU A CA 1
ATOM 1375 C C . LEU A 1 215 ? -10.856 35.078 15.862 1.00 35.92 211 LEU A C 1
ATOM 1376 O O . LEU A 1 215 ? -11.688 34.940 16.762 1.00 35.55 211 LEU A O 1
ATOM 1381 N N . GLU A 1 216 ? -9.900 36.002 15.885 1.00 36.50 212 GLU A N 1
ATOM 1382 C CA . GLU A 1 216 ? -9.613 36.801 17.076 1.00 36.92 212 GLU A CA 1
ATOM 1383 C C . GLU A 1 216 ? -10.597 37.957 17.265 1.00 36.42 212 GLU A C 1
ATOM 1384 O O . GLU A 1 216 ? -11.005 38.236 18.388 1.00 36.10 212 GLU A O 1
ATOM 1390 N N . ASN A 1 217 ? -10.989 38.612 16.172 1.00 36.09 213 ASN A N 1
ATOM 1391 C CA . ASN A 1 217 ? -11.832 39.815 16.245 1.00 35.95 213 ASN A CA 1
ATOM 1392 C C . ASN A 1 217 ? -13.292 39.646 15.866 1.00 34.46 213 ASN A C 1
ATOM 1393 O O . ASN A 1 217 ? -14.092 40.565 16.093 1.00 34.16 213 ASN A O 1
ATOM 1398 N N . THR A 1 218 ? -13.642 38.503 15.275 1.00 32.27 214 THR A N 1
ATOM 1399 C CA . THR A 1 218 ? -15.034 38.218 14.958 1.00 30.87 214 THR A CA 1
ATOM 1400 C C . THR A 1 218 ? -15.515 36.968 15.702 1.00 29.05 214 THR A C 1
ATOM 1401 O O . THR A 1 218 ? -16.403 37.069 16.542 1.00 28.09 214 THR A O 1
ATOM 1405 N N . LEU A 1 219 ? -14.910 35.815 15.428 1.00 27.47 215 LEU A N 1
ATOM 1406 C CA . LEU A 1 219 ? -15.398 34.558 16.022 1.00 26.12 215 LEU A CA 1
ATOM 1407 C C . LEU A 1 219 ? -15.405 34.598 17.552 1.00 25.33 215 LEU A C 1
ATOM 1408 O O . LEU A 1 219 ? -16.451 34.377 18.162 1.00 24.49 215 LEU A O 1
ATOM 1413 N N . THR A 1 220 ? -14.256 34.887 18.169 1.00 24.71 216 THR A N 1
ATOM 1414 C CA . THR A 1 220 ? -14.145 34.823 19.629 1.00 24.56 216 THR A CA 1
ATOM 1415 C C . THR A 1 220 ? -15.155 35.729 20.364 1.00 24.06 216 THR A C 1
ATOM 1416 O O . THR A 1 220 ? -15.914 35.241 21.208 1.00 23.03 216 THR A O 1
ATOM 1420 N N . PRO A 1 221 ? -15.195 37.040 20.047 1.00 24.17 217 PRO A N 1
ATOM 1421 C CA . PRO A 1 221 ? -16.173 37.856 20.783 1.00 23.85 217 PRO A CA 1
ATOM 1422 C C . PRO A 1 221 ? -17.637 37.540 20.479 1.00 23.03 217 PRO A C 1
ATOM 1423 O O . PRO A 1 221 ? -18.485 37.687 21.369 1.00 22.85 217 PRO A O 1
ATOM 1427 N N . ASP A 1 222 ? -17.934 37.094 19.255 1.00 22.72 218 ASP A N 1
ATOM 1428 C CA . ASP A 1 222 ? -19.302 36.697 18.895 1.00 22.36 218 ASP A CA 1
ATOM 1429 C C . ASP A 1 222 ? -19.721 35.454 19.672 1.00 21.02 218 ASP A C 1
ATOM 1430 O O . ASP A 1 222 ? -20.856 35.356 20.143 1.00 21.11 218 ASP A O 1
ATOM 1435 N N . ILE A 1 223 ? -18.807 34.502 19.800 1.00 20.52 219 ILE A N 1
ATOM 1436 C CA . ILE A 1 223 ? -19.085 33.290 20.573 1.00 19.41 219 ILE A CA 1
ATOM 1437 C C . ILE A 1 223 ? -19.213 33.620 22.066 1.00 19.36 219 ILE A C 1
ATOM 1438 O O . ILE A 1 223 ? -20.151 33.174 22.722 1.00 18.37 219 ILE A O 1
ATOM 1443 N N . ARG A 1 224 ? -18.304 34.429 22.602 1.00 19.61 220 ARG A N 1
ATOM 1444 C CA . ARG A 1 224 ? -18.461 34.904 23.985 1.00 19.84 220 ARG A CA 1
ATOM 1445 C C . ARG A 1 224 ? -19.839 35.557 24.229 1.00 19.63 220 ARG A C 1
ATOM 1446 O O . ARG A 1 224 ? -20.548 35.191 25.172 1.00 18.69 220 ARG A O 1
ATOM 1454 N N . GLU A 1 225 ? -20.218 36.506 23.372 1.00 19.87 221 GLU A N 1
ATOM 1455 C CA . GLU A 1 225 ? -21.436 37.294 23.582 1.00 20.30 221 GLU A CA 1
ATOM 1456 C C . GLU A 1 225 ? -22.712 36.495 23.283 1.00 19.94 221 GLU A C 1
ATOM 1457 O O . GLU A 1 225 ? -23.634 36.502 24.086 1.00 20.19 221 GLU A O 1
ATOM 1459 N N . LYS A 1 226 ? -22.765 35.813 22.144 1.00 19.71 222 LYS A N 1
ATOM 1460 C CA . LYS A 1 226 ? -24.005 35.166 21.681 1.00 19.87 222 LYS A CA 1
ATOM 1461 C C . LYS A 1 226 ? -24.218 33.732 22.181 1.00 18.15 222 LYS A C 1
ATOM 1462 O O . LYS A 1 226 ? -25.355 33.254 22.200 1.00 17.61 222 LYS A O 1
ATOM 1468 N N . VAL A 1 227 ? -23.132 33.051 22.551 1.00 17.17 223 VAL A N 1
ATOM 1469 C CA . VAL A 1 227 ? -23.199 31.663 23.010 1.00 16.19 223 VAL A CA 1
ATOM 1470 C C . VAL A 1 227 ? -22.889 31.513 24.500 1.00 15.99 223 VAL A C 1
ATOM 1471 O O . VAL A 1 227 ? -23.750 31.103 25.262 1.00 15.70 223 VAL A O 1
ATOM 1475 N N . LEU A 1 228 ? -21.685 31.864 24.937 1.00 16.10 224 LEU A N 1
ATOM 1476 C CA . LEU A 1 228 ? -21.365 31.710 26.361 1.00 15.97 224 LEU A CA 1
ATOM 1477 C C . LEU A 1 228 ? -22.259 32.576 27.262 1.00 16.45 224 LEU A C 1
ATOM 1478 O O . LEU A 1 228 ? -22.903 32.064 28.184 1.00 15.82 224 LEU A O 1
ATOM 1483 N N . ASN A 1 229 ? -22.300 33.877 27.002 1.00 17.22 225 ASN A N 1
ATOM 1484 C CA . ASN A 1 229 ? -22.979 34.794 27.938 1.00 18.04 225 ASN A CA 1
ATOM 1485 C C . ASN A 1 229 ? -24.476 34.583 28.010 1.00 17.23 225 ASN A C 1
ATOM 1486 O O . ASN A 1 229 ? -25.053 34.693 29.093 1.00 17.64 225 ASN A O 1
ATOM 1491 N N . THR A 1 230 ? -25.101 34.278 26.875 1.00 17.31 226 THR A N 1
ATOM 1492 C CA . THR A 1 230 ? -26.535 33.980 26.851 1.00 17.03 226 THR A CA 1
ATOM 1493 C C . THR A 1 230 ? -26.873 32.721 27.647 1.00 16.17 226 THR A C 1
ATOM 1494 O O . THR A 1 230 ? -27.879 32.689 28.345 1.00 15.55 226 THR A O 1
ATOM 1498 N N . VAL A 1 231 ? -26.037 31.687 27.544 1.00 15.61 227 VAL A N 1
ATOM 1499 C CA . VAL A 1 231 ? -26.250 30.460 28.305 1.00 14.50 227 VAL A CA 1
ATOM 1500 C C . VAL A 1 231 ? -26.060 30.721 29.796 1.00 14.22 227 VAL A C 1
ATOM 1501 O O . VAL A 1 231 ? -26.857 30.252 30.614 1.00 13.90 227 VAL A O 1
ATOM 1505 N N . LEU A 1 232 ? -25.017 31.467 30.154 1.00 14.83 228 LEU A N 1
ATOM 1506 C CA . LEU A 1 232 ? -24.778 31.784 31.557 1.00 15.17 228 LEU A CA 1
ATOM 1507 C C . LEU A 1 232 ? -25.921 32.616 32.146 1.00 16.24 228 LEU A C 1
ATOM 1508 O O . LEU A 1 232 ? -26.297 32.414 33.306 1.00 15.63 228 LEU A O 1
ATOM 1513 N N . ASN A 1 233 ? -26.468 33.537 31.352 1.00 17.46 229 ASN A N 1
ATOM 1514 C CA A ASN A 1 233 ? -27.619 34.338 31.772 0.50 18.30 229 ASN A CA 1
ATOM 1515 C CA B ASN A 1 233 ? -27.619 34.327 31.795 0.50 18.36 229 ASN A CA 1
ATOM 1516 C C . ASN A 1 233 ? -28.875 33.479 31.956 1.00 18.33 229 ASN A C 1
ATOM 1517 O O . ASN A 1 233 ? -29.624 33.657 32.921 1.00 18.61 229 ASN A O 1
ATOM 1526 N N . ASP A 1 234 ? -29.101 32.545 31.023 1.00 18.56 230 ASP A N 1
ATOM 1527 C CA . ASP A 1 234 ? -30.214 31.579 31.120 1.00 18.80 230 ASP A CA 1
ATOM 1528 C C . ASP A 1 234 ? -30.146 30.767 32.413 1.00 18.46 230 ASP A C 1
ATOM 1529 O O . ASP A 1 234 ? -31.164 30.523 33.076 1.00 18.72 230 ASP A O 1
ATOM 1534 N N . LEU A 1 235 ? -28.951 30.289 32.741 1.00 17.70 231 LEU A N 1
ATOM 1535 C CA . LEU A 1 235 ? -28.769 29.404 33.886 1.00 17.47 231 LEU A CA 1
ATOM 1536 C C . LEU A 1 235 ? -28.884 30.162 35.188 1.00 17.72 231 LEU A C 1
ATOM 1537 O O . LEU A 1 235 ? -29.481 29.660 36.155 1.00 17.19 231 LEU A O 1
ATOM 1542 N N . ALA A 1 236 ? -28.272 31.345 35.215 1.00 17.92 232 ALA A N 1
ATOM 1543 C CA . ALA A 1 236 ? -28.260 32.230 36.377 1.00 18.34 232 ALA A CA 1
ATOM 1544 C C . ALA A 1 236 ? -27.910 31.447 37.651 1.00 18.40 232 ALA A C 1
ATOM 1545 O O . ALA A 1 236 ? -28.618 31.515 38.649 1.00 17.51 232 ALA A O 1
ATOM 1547 N N . HIS A 1 237 ? -26.812 30.696 37.604 1.00 18.06 233 HIS A N 1
ATOM 1548 C CA . HIS A 1 237 ? -26.496 29.761 38.690 1.00 17.57 233 HIS A CA 1
ATOM 1549 C C . HIS A 1 237 ? -26.166 30.522 39.971 1.00 18.39 233 HIS A C 1
ATOM 1550 O O . HIS A 1 237 ? -25.471 31.538 39.937 1.00 18.20 233 HIS A O 1
ATOM 1557 N N . ASP A 1 238 ? -26.651 30.004 41.098 1.00 18.37 234 ASP A N 1
ATOM 1558 C CA . ASP A 1 238 ? -26.539 30.699 42.382 1.00 19.49 234 ASP A CA 1
ATOM 1559 C C . ASP A 1 238 ? -25.138 30.732 43.014 1.00 19.69 234 ASP A C 1
ATOM 1560 O O . ASP A 1 238 ? -24.844 31.642 43.801 1.00 20.49 234 ASP A O 1
ATOM 1565 N N . THR A 1 239 ? -24.278 29.769 42.686 1.00 18.83 235 THR A N 1
ATOM 1566 C CA . THR A 1 239 ? -22.958 29.681 43.323 1.00 18.57 235 THR A CA 1
ATOM 1567 C C . THR A 1 239 ? -21.777 29.654 42.336 1.00 18.26 235 THR A C 1
ATOM 1568 O O . THR A 1 239 ? -20.639 29.885 42.748 1.00 17.33 235 THR A O 1
ATOM 1572 N N . LEU A 1 240 ? -22.044 29.389 41.056 1.00 17.92 236 LEU A N 1
ATOM 1573 C CA . LEU A 1 240 ? -20.987 29.288 40.039 1.00 17.93 236 LEU A CA 1
ATOM 1574 C C . LEU A 1 240 ? -20.417 30.664 39.662 1.00 18.66 236 LEU A C 1
ATOM 1575 O O . LEU A 1 240 ? -21.055 31.431 38.955 1.00 19.49 236 LEU A O 1
ATOM 1580 N N . ASP A 1 241 ? -19.214 30.967 40.148 1.00 18.82 237 ASP A N 1
ATOM 1581 C CA . ASP A 1 241 ? -18.522 32.208 39.831 1.00 19.86 237 ASP A CA 1
ATOM 1582 C C . ASP A 1 241 ? -17.909 32.074 38.438 1.00 20.03 237 ASP A C 1
ATOM 1583 O O . ASP A 1 241 ? -17.058 31.213 38.204 1.00 19.26 237 ASP A O 1
ATOM 1588 N N . THR A 1 242 ? -18.355 32.929 37.523 1.00 20.91 238 THR A N 1
ATOM 1589 C CA . THR A 1 242 ? -17.866 32.947 36.150 1.00 21.85 238 THR A CA 1
ATOM 1590 C C . THR A 1 242 ? -17.017 34.192 35.856 1.00 23.23 238 THR A C 1
ATOM 1591 O O . THR A 1 242 ? -16.716 34.477 34.694 1.00 23.37 238 THR A O 1
ATOM 1595 N N . SER A 1 243 ? -16.621 34.926 36.900 1.00 24.36 239 SER A N 1
ATOM 1596 C CA . SER A 1 243 ? -15.902 36.194 36.725 1.00 25.47 239 SER A CA 1
ATOM 1597 C C . SER A 1 243 ? -14.488 36.063 36.144 1.00 26.10 239 SER A C 1
ATOM 1598 O O . SER A 1 243 ? -14.011 36.988 35.484 1.00 27.74 239 SER A O 1
ATOM 1601 N N . SER A 1 244 ? -13.810 34.940 36.381 1.00 25.68 240 SER A N 1
ATOM 1602 C CA . SER A 1 244 ? -12.467 34.721 35.816 1.00 25.68 240 SER A CA 1
ATOM 1603 C C . SER A 1 244 ? -12.387 33.467 34.923 1.00 24.05 240 SER A C 1
ATOM 1604 O O . SER A 1 244 ? -11.320 32.859 34.774 1.00 24.05 240 SER A O 1
ATOM 1607 N N . THR A 1 245 ? -13.505 33.095 34.317 1.00 21.81 241 THR A N 1
ATOM 1608 C CA . THR A 1 245 ? -13.536 31.928 33.425 1.00 19.97 241 THR A CA 1
ATOM 1609 C C . THR A 1 245 ? -12.560 32.097 32.274 1.00 19.86 241 THR A C 1
ATOM 1610 O O . THR A 1 245 ? -12.508 33.155 31.661 1.00 19.46 241 THR A O 1
ATOM 1614 N N . ARG A 1 246 ? -11.775 31.061 31.999 1.00 18.65 242 ARG A N 1
ATOM 1615 C CA . ARG A 1 246 ? -10.917 31.027 30.821 1.00 18.97 242 ARG A CA 1
ATOM 1616 C C . ARG A 1 246 ? -11.742 30.514 29.645 1.00 18.27 242 ARG A C 1
ATOM 1617 O O . ARG A 1 246 ? -12.114 29.339 29.619 1.00 17.15 242 ARG A O 1
ATOM 1625 N N . LEU A 1 247 ? -12.048 31.390 28.689 1.00 18.11 243 LEU A N 1
ATOM 1626 C CA . LEU A 1 247 ? -12.781 30.979 27.478 1.00 17.87 243 LEU A CA 1
ATOM 1627 C C . LEU A 1 247 ? -11.787 30.800 26.357 1.00 18.54 243 LEU A C 1
ATOM 1628 O O . LEU A 1 247 ? -10.997 31.700 26.076 1.00 18.23 243 LEU A O 1
ATOM 1633 N N . LEU A 1 248 ? -11.809 29.631 25.726 1.00 17.77 244 LEU A N 1
ATOM 1634 C CA . LEU A 1 248 ? -10.993 29.395 24.550 1.00 19.03 244 LEU A CA 1
ATOM 1635 C C . LEU A 1 248 ? -11.921 29.076 23.397 1.00 19.01 244 LEU A C 1
ATOM 1636 O O . LEU A 1 248 ? -12.731 28.134 23.484 1.00 18.30 244 LEU A O 1
ATOM 1641 N N . VAL A 1 249 ? -11.831 29.865 22.331 1.00 19.04 245 VAL A N 1
ATOM 1642 C CA . VAL A 1 249 ? -12.620 29.607 21.132 1.00 19.90 245 VAL A CA 1
ATOM 1643 C C . VAL A 1 249 ? -11.667 29.157 20.023 1.00 21.10 245 VAL A C 1
ATOM 1644 O O . VAL A 1 249 ? -10.663 29.848 19.731 1.00 21.12 245 VAL A O 1
ATOM 1648 N N . ASN A 1 250 ? -11.977 28.013 19.412 1.00 21.46 246 ASN A N 1
ATOM 1649 C CA . ASN A 1 250 ? -11.140 27.403 18.373 1.00 23.01 246 ASN A CA 1
ATOM 1650 C C . ASN A 1 250 ? -9.642 27.459 18.706 1.00 25.07 246 ASN A C 1
ATOM 1651 O O . ASN A 1 250 ? -8.866 28.054 17.954 1.00 25.12 246 ASN A O 1
ATOM 1656 N N . PRO A 1 251 ? -9.235 26.837 19.830 1.00 26.90 247 PRO A N 1
ATOM 1657 C CA . PRO A 1 251 ? -7.824 26.870 20.233 1.00 28.61 247 PRO A CA 1
ATOM 1658 C C . PRO A 1 251 ? -6.852 26.231 19.224 1.00 30.28 247 PRO A C 1
ATOM 1659 O O . PRO A 1 251 ? -5.668 26.569 19.218 1.00 31.16 247 PRO A O 1
ATOM 1663 N N . THR A 1 252 ? -7.332 25.317 18.388 1.00 31.55 248 THR A N 1
ATOM 1664 C CA . THR A 1 252 ? -6.474 24.733 17.355 1.00 32.73 248 THR A CA 1
ATOM 1665 C C . THR A 1 252 ? -6.537 25.520 16.036 1.00 33.00 248 THR A C 1
ATOM 1666 O O . THR A 1 252 ? -5.887 25.141 15.057 1.00 34.06 248 THR A O 1
ATOM 1670 N N . GLY A 1 253 ? -7.314 26.605 16.007 1.00 32.76 249 GLY A N 1
ATOM 1671 C CA . GLY A 1 253 ? -7.305 27.545 14.882 1.00 32.44 249 GLY A CA 1
ATOM 1672 C C . GLY A 1 253 ? -8.456 27.374 13.908 1.00 31.74 249 GLY A C 1
ATOM 1673 O O . GLY A 1 253 ? -9.578 27.047 14.308 1.00 30.43 249 GLY A O 1
ATOM 1674 N N . LYS A 1 254 ? -8.167 27.609 12.626 1.00 30.98 250 LYS A N 1
ATOM 1675 C CA . LYS A 1 254 ? -9.171 27.572 11.559 1.00 30.61 250 LYS A CA 1
ATOM 1676 C C . LYS A 1 254 ? -9.876 26.212 11.503 1.00 29.08 250 LYS A C 1
ATOM 1677 O O . LYS A 1 254 ? -9.251 25.176 11.692 1.00 29.01 250 LYS A O 1
ATOM 1679 N N . PHE A 1 255 ? -11.178 26.241 11.240 1.00 28.22 251 PHE A N 1
ATOM 1680 C CA . PHE A 1 255 ? -12.033 25.046 11.235 1.00 27.16 251 PHE A CA 1
ATOM 1681 C C . PHE A 1 255 ? -13.041 25.264 10.104 1.00 26.56 251 PHE A C 1
ATOM 1682 O O . PHE A 1 255 ? -14.212 25.527 10.340 1.00 25.59 251 PHE A O 1
ATOM 1690 N N . VAL A 1 256 ? -12.572 25.169 8.861 1.00 26.74 252 VAL A N 1
ATOM 1691 C CA . VAL A 1 256 ? -13.395 25.542 7.706 1.00 26.88 252 VAL A CA 1
ATOM 1692 C C . VAL A 1 256 ? -14.202 24.368 7.167 1.00 26.21 252 VAL A C 1
ATOM 1693 O O . VAL A 1 256 ? -15.401 24.501 6.905 1.00 25.36 252 VAL A O 1
ATOM 1697 N N . VAL A 1 257 ? -13.531 23.233 6.995 1.00 26.46 253 VAL A N 1
ATOM 1698 C CA . VAL A 1 257 ? -14.178 21.990 6.587 1.00 26.62 253 VAL A CA 1
ATOM 1699 C C . VAL A 1 257 ? -14.344 21.096 7.822 1.00 26.12 253 VAL A C 1
ATOM 1700 O O . VAL A 1 257 ? -13.509 21.098 8.728 1.00 26.83 253 VAL A O 1
ATOM 1704 N N . GLY A 1 258 ? -15.441 20.361 7.867 1.00 25.01 254 GLY A N 1
ATOM 1705 C CA . GLY A 1 258 ? -15.732 19.517 9.010 1.00 24.26 254 GLY A CA 1
ATOM 1706 C C . GLY A 1 258 ? -16.597 18.352 8.633 1.00 23.00 254 GLY A C 1
ATOM 1707 O O . GLY A 1 258 ? -16.679 17.976 7.466 1.00 23.38 254 GLY A O 1
ATOM 1708 N N . GLY A 1 259 ? -17.223 17.763 9.640 1.00 21.34 255 GLY A N 1
ATOM 1709 C CA . GLY A 1 259 ? -18.066 16.611 9.438 1.00 21.14 255 GLY A CA 1
ATOM 1710 C C . GLY A 1 259 ? -17.230 15.375 9.127 1.00 19.93 255 GLY A C 1
ATOM 1711 O O . GLY A 1 259 ? -16.144 15.187 9.688 1.00 19.97 255 GLY A O 1
ATOM 1712 N N . PRO A 1 260 ? -17.728 14.519 8.241 1.00 19.20 256 PRO A N 1
ATOM 1713 C CA . PRO A 1 260 ? -16.994 13.283 7.969 1.00 18.90 256 PRO A CA 1
ATOM 1714 C C . PRO A 1 260 ? -15.693 13.489 7.188 1.00 19.19 256 PRO A C 1
ATOM 1715 O O . PRO A 1 260 ? -14.869 12.574 7.140 1.00 19.20 256 PRO A O 1
ATOM 1719 N N . MET A 1 261 ? -15.519 14.671 6.604 1.00 19.93 257 MET A N 1
ATOM 1720 C CA . MET A 1 261 ? -14.355 14.978 5.768 1.00 21.30 257 MET A CA 1
ATOM 1721 C C . MET A 1 261 ? -13.066 14.802 6.532 1.00 21.40 257 MET A C 1
ATOM 1722 O O . MET A 1 261 ? -12.812 15.506 7.508 1.00 21.36 257 MET A O 1
ATOM 1727 N N . GLY A 1 262 ? -12.243 13.873 6.077 1.00 22.24 258 GLY A N 1
ATOM 1728 C CA . GLY A 1 262 ? -10.953 13.648 6.684 1.00 22.47 258 GLY A CA 1
ATOM 1729 C C . GLY A 1 262 ? -11.109 13.065 8.056 1.00 22.60 258 GLY A C 1
ATOM 1730 O O . GLY A 1 262 ? -10.271 13.270 8.930 1.00 23.31 258 GLY A O 1
ATOM 1731 N N . ASP A 1 263 ? -12.180 12.305 8.250 1.00 22.04 259 ASP A N 1
ATOM 1732 C CA . ASP A 1 263 ? -12.520 11.830 9.575 1.00 21.22 259 ASP A CA 1
ATOM 1733 C C . ASP A 1 263 ? -13.394 10.567 9.374 1.00 19.60 259 ASP A C 1
ATOM 1734 O O . ASP A 1 263 ? -13.501 10.024 8.247 1.00 20.69 259 ASP A O 1
ATOM 1739 N N . ALA A 1 264 ? -13.962 10.056 10.449 1.00 16.78 260 ALA A N 1
ATOM 1740 C CA . ALA A 1 264 ? -14.996 9.033 10.322 1.00 14.12 260 ALA A CA 1
ATOM 1741 C C . ALA A 1 264 ? -15.858 9.091 11.575 1.00 13.35 260 ALA A C 1
ATOM 1742 O O . ALA A 1 264 ? -15.375 9.473 12.639 1.00 13.97 260 ALA A O 1
ATOM 1744 N N . GLY A 1 265 ? -17.130 8.773 11.432 1.00 10.33 261 GLY A N 1
ATOM 1745 C CA . GLY A 1 265 ? -18.035 8.646 12.570 1.00 10.03 261 GLY A CA 1
ATOM 1746 C C . GLY A 1 265 ? -18.763 7.321 12.522 1.00 9.28 261 GLY A C 1
ATOM 1747 O O . GLY A 1 265 ? -18.880 6.710 11.455 1.00 8.07 261 GLY A O 1
ATOM 1748 N N . LEU A 1 266 ? -19.278 6.893 13.681 1.00 8.72 262 LEU A N 1
ATOM 1749 C CA . LEU A 1 266 ? -20.100 5.693 13.799 1.00 8.47 262 LEU A CA 1
ATOM 1750 C C . LEU A 1 266 ? -21.211 5.946 14.813 1.00 8.23 262 LEU A C 1
ATOM 1751 O O . LEU A 1 266 ? -21.054 6.761 15.723 1.00 8.51 262 LEU A O 1
ATOM 1756 N N . THR A 1 267 ? -22.318 5.219 14.674 1.00 8.29 263 THR A N 1
ATOM 1757 C CA . THR A 1 267 ? -23.412 5.293 15.635 1.00 7.63 263 THR A CA 1
ATOM 1758 C C . THR A 1 267 ? -22.925 4.763 16.976 1.00 7.55 263 THR A C 1
ATOM 1759 O O . THR A 1 267 ? -22.165 3.808 17.018 1.00 7.33 263 THR A O 1
ATOM 1763 N N . GLY A 1 268 ? -23.332 5.404 18.068 1.00 7.44 264 GLY A N 1
ATOM 1764 C CA . GLY A 1 268 ? -23.084 4.860 19.415 1.00 7.50 264 GLY A CA 1
ATOM 1765 C C . GLY A 1 268 ? -21.674 5.041 19.972 1.00 7.95 264 GLY A C 1
ATOM 1766 O O . GLY A 1 268 ? -21.244 4.243 20.835 1.00 8.92 264 GLY A O 1
ATOM 1767 N N . ARG A 1 269 ? -20.972 6.076 19.491 1.00 8.25 265 ARG A N 1
ATOM 1768 C CA . ARG A 1 269 ? -19.608 6.412 19.927 1.00 9.17 265 ARG A CA 1
ATOM 1769 C C . ARG A 1 269 ? -19.537 7.654 20.811 1.00 10.53 265 ARG A C 1
ATOM 1770 O O . ARG A 1 269 ? -18.434 8.177 21.094 1.00 10.94 265 ARG A O 1
ATOM 1778 N N . LYS A 1 270 ? -20.698 8.102 21.285 1.00 9.45 266 LYS A N 1
ATOM 1779 C CA . LYS A 1 270 ? -20.784 9.259 22.172 1.00 10.08 266 LYS A CA 1
ATOM 1780 C C . LYS A 1 270 ? -21.735 8.971 23.337 1.00 9.76 266 LYS A C 1
ATOM 1781 O O . LYS A 1 270 ? -22.562 9.811 23.712 1.00 10.00 266 LYS A O 1
ATOM 1787 N N . ILE A 1 271 ? -21.596 7.790 23.931 1.00 9.35 267 ILE A N 1
ATOM 1788 C CA . ILE A 1 271 ? -22.560 7.343 24.940 1.00 9.98 267 ILE A CA 1
ATOM 1789 C C . ILE A 1 271 ? -22.478 8.122 26.244 1.00 10.29 267 ILE A C 1
ATOM 1790 O O . ILE A 1 271 ? -23.472 8.235 26.957 1.00 10.52 267 ILE A O 1
ATOM 1795 N N . ILE A 1 272 ? -21.295 8.622 26.565 1.00 10.39 268 ILE A N 1
ATOM 1796 C CA . ILE A 1 272 ? -21.112 9.472 27.758 1.00 11.06 268 ILE A CA 1
ATOM 1797 C C . ILE A 1 272 ? -21.667 10.895 27.552 1.00 10.45 268 ILE A C 1
ATOM 1798 O O . ILE A 1 272 ? -22.375 11.399 28.415 1.00 10.37 268 ILE A O 1
ATOM 1803 N N . VAL A 1 273 ? -21.402 11.508 26.391 1.00 9.76 269 VAL A N 1
ATOM 1804 C CA . VAL A 1 273 ? -22.076 12.720 25.948 1.00 9.67 269 VAL A CA 1
ATOM 1805 C C . VAL A 1 273 ? -23.599 12.563 25.950 1.00 8.94 269 VAL A C 1
ATOM 1806 O O . VAL A 1 273 ? -24.326 13.472 26.323 1.00 8.14 269 VAL A O 1
ATOM 1810 N N . ASP A 1 274 ? -24.078 11.391 25.537 1.00 8.14 270 ASP A N 1
ATOM 1811 C CA . ASP A 1 274 ? -25.515 11.130 25.479 1.00 7.95 270 ASP A CA 1
ATOM 1812 C C . ASP A 1 274 ? -26.191 11.045 26.846 1.00 7.60 270 ASP A C 1
ATOM 1813 O O . ASP A 1 274 ? -27.415 11.179 26.926 1.00 7.67 270 ASP A O 1
ATOM 1818 N N . THR A 1 275 ? -25.407 10.800 27.886 1.00 6.76 271 THR A N 1
ATOM 1819 C CA . THR A 1 275 ? -25.946 10.515 29.205 1.00 7.34 271 THR A CA 1
ATOM 1820 C C . THR A 1 275 ? -25.546 11.576 30.227 1.00 7.98 271 THR A C 1
ATOM 1821 O O . THR A 1 275 ? -26.156 12.648 30.244 1.00 9.34 271 THR A O 1
ATOM 1825 N N . TYR A 1 276 ? -24.517 11.321 31.043 1.00 7.86 272 TYR A N 1
ATOM 1826 C CA . TYR A 1 276 ? -24.235 12.215 32.183 1.00 7.51 272 TYR A CA 1
ATOM 1827 C C . TYR A 1 276 ? -22.822 12.807 32.192 1.00 7.80 272 TYR A C 1
ATOM 1828 O O . TYR A 1 276 ? -22.394 13.375 33.195 1.00 7.22 272 TYR A O 1
ATOM 1837 N N . GLY A 1 277 ? -22.094 12.676 31.079 1.00 7.84 273 GLY A N 1
ATOM 1838 C CA . GLY A 1 277 ? -20.823 13.357 30.909 1.00 8.24 273 GLY A CA 1
ATOM 1839 C C . GLY A 1 277 ? -19.671 12.864 31.752 1.00 9.38 273 GLY A C 1
ATOM 1840 O O . GLY A 1 277 ? -18.692 13.593 31.939 1.00 9.46 273 GLY A O 1
ATOM 1841 N N . GLY A 1 278 ? -19.779 11.623 32.226 1.00 8.59 274 GLY A N 1
ATOM 1842 C CA . GLY A 1 278 ? -18.765 11.029 33.075 1.00 9.12 274 GLY A CA 1
ATOM 1843 C C . GLY A 1 278 ? -19.053 11.091 34.561 1.00 8.82 274 GLY A C 1
ATOM 1844 O O . GLY A 1 278 ? -18.405 10.411 35.350 1.00 8.36 274 GLY A O 1
ATOM 1845 N N . TRP A 1 279 ? -20.058 11.878 34.940 1.00 8.51 275 TRP A N 1
ATOM 1846 C CA . TRP A 1 279 ? -20.373 12.124 36.344 1.00 8.44 275 TRP A CA 1
ATOM 1847 C C . TRP A 1 279 ? -21.005 10.896 36.994 1.00 8.54 275 TRP A C 1
ATOM 1848 O O . TRP A 1 279 ? -20.816 10.670 38.192 1.00 8.37 275 TRP A O 1
ATOM 1859 N N . ALA A 1 280 ? -21.758 10.122 36.214 1.00 8.92 276 ALA A N 1
ATOM 1860 C CA . ALA A 1 280 ? -22.459 8.933 36.707 1.00 10.23 276 ALA A CA 1
ATOM 1861 C C . ALA A 1 280 ? -21.927 7.674 36.056 1.00 11.17 276 ALA A C 1
ATOM 1862 O O . ALA A 1 280 ? -21.281 7.731 34.995 1.00 13.10 276 ALA A O 1
ATOM 1864 N N . ARG A 1 281 ? -22.206 6.530 36.672 1.00 11.84 277 ARG A N 1
ATOM 1865 C CA . ARG A 1 281 ? -21.846 5.239 36.087 1.00 12.38 277 ARG A CA 1
ATOM 1866 C C . ARG A 1 281 ? -22.771 4.870 34.940 1.00 13.38 277 ARG A C 1
ATOM 1867 O O . ARG A 1 281 ? -23.917 5.276 34.910 1.00 13.34 277 ARG A O 1
ATOM 1875 N N . HIS A 1 282 ? -22.260 4.049 34.021 1.00 14.73 278 HIS A N 1
ATOM 1876 C CA . HIS A 1 282 ? -22.983 3.660 32.821 1.00 15.70 278 HIS A CA 1
ATOM 1877 C C . HIS A 1 282 ? -22.804 2.159 32.698 1.00 16.66 278 HIS A C 1
ATOM 1878 O O . HIS A 1 282 ? -21.676 1.657 32.788 1.00 16.48 278 HIS A O 1
ATOM 1885 N N . GLY A 1 283 ? -23.918 1.452 32.542 1.00 18.36 279 GLY A N 1
ATOM 1886 C CA . GLY A 1 283 ? -23.895 -0.010 32.469 1.00 19.66 279 GLY A CA 1
ATOM 1887 C C . GLY A 1 283 ? -23.478 -0.540 31.105 1.00 20.29 279 GLY A C 1
ATOM 1888 O O . GLY A 1 283 ? -23.121 -1.713 30.956 1.00 21.49 279 GLY A O 1
ATOM 1889 N N . GLY A 1 284 ? -23.508 0.335 30.107 1.00 19.68 280 GLY A N 1
ATOM 1890 C CA . GLY A 1 284 ? -23.108 -0.013 28.755 1.00 19.34 280 GLY A CA 1
ATOM 1891 C C . GLY A 1 284 ? -24.316 0.025 27.839 1.00 18.76 280 GLY A C 1
ATOM 1892 O O . GLY A 1 284 ? -25.463 -0.092 28.284 1.00 19.98 280 GLY A O 1
ATOM 1893 N N . GLY A 1 285 ? -24.051 0.192 26.561 1.00 17.33 281 GLY A N 1
ATOM 1894 C CA . GLY A 1 285 ? -25.091 0.158 25.555 1.00 16.36 281 GLY A CA 1
ATOM 1895 C C . GLY A 1 285 ? -25.369 1.554 25.035 1.00 14.45 281 GLY A C 1
ATOM 1896 O O . GLY A 1 285 ? -25.639 2.469 25.820 1.00 15.98 281 GLY A O 1
ATOM 1897 N N . ALA A 1 286 ? -25.305 1.708 23.714 1.00 12.11 282 ALA A N 1
ATOM 1898 C CA . ALA A 1 286 ? -25.673 2.938 23.041 1.00 10.94 282 ALA A CA 1
ATOM 1899 C C . ALA A 1 286 ? -27.180 2.963 22.828 1.00 10.63 282 ALA A C 1
ATOM 1900 O O . ALA A 1 286 ? -27.816 1.924 22.874 1.00 11.21 282 ALA A O 1
ATOM 1902 N N . PHE A 1 287 ? -27.726 4.149 22.567 1.00 9.02 283 PHE A N 1
ATOM 1903 C CA . PHE A 1 287 ? -29.157 4.354 22.396 1.00 8.79 283 PHE A CA 1
ATOM 1904 C C . PHE A 1 287 ? -29.645 4.371 20.945 1.00 8.55 283 PHE A C 1
ATOM 1905 O O . PHE A 1 287 ? -30.648 3.710 20.597 1.00 8.46 283 PHE A O 1
ATOM 1913 N N . SER A 1 288 ? -28.955 5.128 20.101 1.00 8.64 284 SER A N 1
ATOM 1914 C CA . SER A 1 288 ? -29.496 5.449 18.784 1.00 8.60 284 SER A CA 1
ATOM 1915 C C . SER A 1 288 ? -29.543 4.248 17.843 1.00 8.94 284 SER A C 1
ATOM 1916 O O . SER A 1 288 ? -28.655 3.405 17.847 1.00 9.62 284 SER A O 1
ATOM 1919 N N . GLY A 1 289 ? -30.590 4.199 17.034 1.00 8.85 285 GLY A N 1
ATOM 1920 C CA . GLY A 1 289 ? -30.794 3.109 16.073 1.00 9.42 285 GLY A CA 1
ATOM 1921 C C . GLY A 1 289 ? -31.512 1.897 16.632 1.00 9.66 285 GLY A C 1
ATOM 1922 O O . GLY A 1 289 ? -31.686 0.894 15.928 1.00 10.12 285 GLY A O 1
ATOM 1923 N N . LYS A 1 290 ? -31.945 1.989 17.889 1.00 9.31 286 LYS A N 1
ATOM 1924 C CA . LYS A 1 290 ? -32.582 0.877 18.596 1.00 9.39 286 LYS A CA 1
ATOM 1925 C C . LYS A 1 290 ? -34.009 1.257 18.949 1.00 9.35 286 LYS A C 1
ATOM 1926 O O . LYS A 1 290 ? -34.269 2.303 19.543 1.00 9.33 286 LYS A O 1
ATOM 1932 N N . ASP A 1 291 ? -34.944 0.397 18.584 1.00 9.70 287 ASP A N 1
ATOM 1933 C CA . ASP A 1 291 ? -36.327 0.579 18.984 1.00 10.23 287 ASP A CA 1
ATOM 1934 C C . ASP A 1 291 ? -36.474 0.377 20.489 1.00 10.72 287 ASP A C 1
ATOM 1935 O O . ASP A 1 291 ? -35.608 -0.190 21.136 1.00 10.43 287 ASP A O 1
ATOM 1940 N N . PRO A 1 292 ? -37.591 0.843 21.067 1.00 12.66 288 PRO A N 1
ATOM 1941 C CA . PRO A 1 292 ? -37.785 0.807 22.533 1.00 13.35 288 PRO A CA 1
ATOM 1942 C C . PRO A 1 292 ? -37.860 -0.569 23.196 1.00 14.06 288 PRO A C 1
ATOM 1943 O O . PRO A 1 292 ? -37.726 -0.649 24.424 1.00 14.63 288 PRO A O 1
ATOM 1947 N N . SER A 1 293 ? -38.023 -1.645 22.426 1.00 14.19 289 SER A N 1
ATOM 1948 C CA . SER A 1 293 ? -37.931 -3.005 22.982 1.00 14.96 289 SER A CA 1
ATOM 1949 C C . SER A 1 293 ? -36.532 -3.343 23.472 1.00 14.75 289 SER A C 1
ATOM 1950 O O . SER A 1 293 ? -36.347 -4.340 24.191 1.00 15.81 289 SER A O 1
ATOM 1953 N N . LYS A 1 294 ? -35.539 -2.566 23.037 1.00 13.38 290 LYS A N 1
ATOM 1954 C CA . LYS A 1 294 ? -34.174 -2.725 23.515 1.00 13.48 290 LYS A CA 1
ATOM 1955 C C . LYS A 1 294 ? -34.064 -2.127 24.913 1.00 13.31 290 LYS A C 1
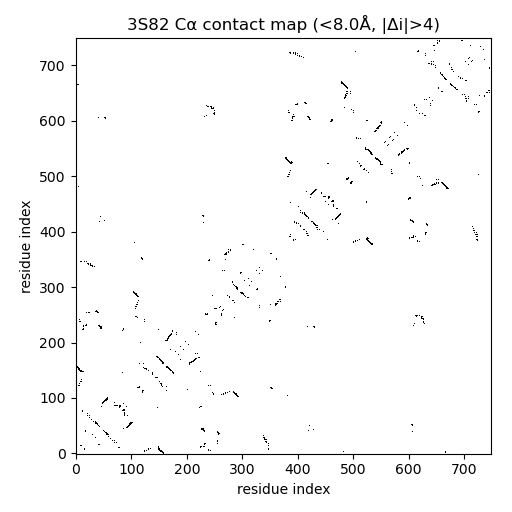ATOM 1956 O O . LYS A 1 294 ? -34.105 -0.898 25.077 1.00 13.68 290 LYS A O 1
ATOM 1962 N N . VAL A 1 295 ? -33.904 -2.988 25.917 1.00 14.78 291 VAL A N 1
ATOM 1963 C CA . VAL A 1 295 ? -33.916 -2.530 27.323 1.00 15.89 291 VAL A CA 1
ATOM 1964 C C . VAL A 1 295 ? -32.767 -1.586 27.648 1.00 16.11 291 VAL A C 1
ATOM 1965 O O . VAL A 1 295 ? -32.905 -0.744 28.533 1.00 16.00 291 VAL A O 1
ATOM 1969 N N . ASP A 1 296 ? -31.647 -1.714 26.926 1.00 16.32 292 ASP A N 1
ATOM 1970 C CA . ASP A 1 296 ? -30.529 -0.753 26.988 1.00 17.55 292 ASP A CA 1
ATOM 1971 C C . ASP A 1 296 ? -30.961 0.688 26.818 1.00 15.63 292 ASP A C 1
ATOM 1972 O O . ASP A 1 296 ? -30.315 1.609 27.348 1.00 16.16 292 ASP A O 1
ATOM 1977 N N . ARG A 1 297 ? -31.995 0.891 26.014 1.00 12.79 293 ARG A N 1
ATOM 1978 C CA . ARG A 1 297 ? -32.529 2.210 25.790 1.00 11.36 293 ARG A CA 1
ATOM 1979 C C . ARG A 1 297 ? -33.662 2.492 26.765 1.00 10.51 293 ARG A C 1
ATOM 1980 O O . ARG A 1 297 ? -33.564 3.416 27.586 1.00 10.46 293 ARG A O 1
ATOM 1988 N N . SER A 1 298 ? -34.731 1.704 26.705 1.00 10.42 294 SER A N 1
ATOM 1989 C CA . SER A 1 298 ? -35.933 2.017 27.462 1.00 10.86 294 SER A CA 1
ATOM 1990 C C . SER A 1 298 ? -35.742 1.971 28.980 1.00 10.41 294 SER A C 1
ATOM 1991 O O . SER A 1 298 ? -36.253 2.842 29.689 1.00 10.38 294 SER A O 1
ATOM 1994 N N . ALA A 1 299 ? -34.993 0.992 29.493 1.00 9.69 295 ALA A N 1
ATOM 1995 C CA . ALA A 1 299 ? -34.743 0.933 30.935 1.00 9.71 295 ALA A CA 1
ATOM 1996 C C . ALA A 1 299 ? -33.811 2.060 31.413 1.00 8.92 295 ALA A C 1
ATOM 1997 O O . ALA A 1 299 ? -33.990 2.571 32.533 1.00 9.10 295 ALA A O 1
ATOM 1999 N N . ALA A 1 300 ? -32.837 2.467 30.587 1.00 8.31 296 ALA A N 1
ATOM 2000 C CA . ALA A 1 300 ? -31.991 3.623 30.921 1.00 8.73 296 ALA A CA 1
ATOM 2001 C C . ALA A 1 300 ? -32.848 4.878 31.008 1.00 7.92 296 ALA A C 1
ATOM 2002 O O . ALA A 1 300 ? -32.686 5.706 31.920 1.00 8.14 296 ALA A O 1
ATOM 2004 N N . TYR A 1 301 ? -33.797 5.022 30.082 1.00 7.97 297 TYR A N 1
ATOM 2005 C CA . TYR A 1 301 ? -34.719 6.158 30.130 1.00 7.60 297 TYR A CA 1
ATOM 2006 C C . TYR A 1 301 ? -35.573 6.123 31.390 1.00 7.97 297 TYR A C 1
ATOM 2007 O O . TYR A 1 301 ? -35.705 7.138 32.068 1.00 6.69 297 TYR A O 1
ATOM 2016 N N . ALA A 1 302 ? -36.104 4.945 31.732 1.00 7.34 298 ALA A N 1
ATOM 2017 C CA . ALA A 1 302 ? -36.891 4.787 32.961 1.00 7.58 298 ALA A CA 1
ATOM 2018 C C . ALA A 1 302 ? -36.091 5.138 34.216 1.00 7.35 298 ALA A C 1
ATOM 2019 O O . ALA A 1 302 ? -36.622 5.756 35.144 1.00 6.44 298 ALA A O 1
ATOM 2021 N N . MET A 1 303 ? -34.813 4.764 34.256 1.00 7.09 299 MET A N 1
ATOM 2022 C CA . MET A 1 303 ? -34.002 5.034 35.460 1.00 7.68 299 MET A CA 1
ATOM 2023 C C . MET A 1 303 ? -33.719 6.520 35.616 1.00 7.25 299 MET A C 1
ATOM 2024 O O . MET A 1 303 ? -33.631 7.022 36.747 1.00 6.99 299 MET A O 1
ATOM 2029 N N . ARG A 1 304 ? -33.528 7.229 34.501 1.00 7.12 300 ARG A N 1
ATOM 2030 C CA . ARG A 1 304 ? -33.432 8.686 34.536 1.00 7.01 300 ARG A CA 1
ATOM 2031 C C . ARG A 1 304 ? -34.704 9.307 35.113 1.00 6.96 300 ARG A C 1
ATOM 2032 O O . ARG A 1 304 ? -34.651 10.188 35.973 1.00 6.76 300 ARG A O 1
ATOM 2040 N N . TRP A 1 305 ? -35.839 8.837 34.625 1.00 6.84 301 TRP A N 1
ATOM 2041 C CA . TRP A 1 305 ? -37.153 9.286 35.079 1.00 7.61 301 TRP A CA 1
ATOM 2042 C C . TRP A 1 305 ? -37.338 9.097 36.581 1.00 7.65 301 TRP A C 1
ATOM 2043 O O . TRP A 1 305 ? -37.767 10.017 37.292 1.00 8.38 301 TRP A O 1
ATOM 2054 N N . VAL A 1 306 ? -36.992 7.921 37.076 1.00 7.50 302 VAL A N 1
ATOM 2055 C CA . VAL A 1 306 ? -37.034 7.650 38.520 1.00 7.09 302 VAL A CA 1
ATOM 2056 C C . VAL A 1 306 ? -36.128 8.604 39.295 1.00 7.37 302 VAL A C 1
ATOM 2057 O O . VAL A 1 306 ? -36.543 9.231 40.271 1.00 6.97 302 VAL A O 1
ATOM 2061 N N . ALA A 1 307 ? -34.859 8.677 38.892 1.00 6.60 303 ALA A N 1
ATOM 2062 C CA . ALA A 1 307 ? -33.903 9.524 39.598 1.00 6.96 303 ALA A CA 1
ATOM 2063 C C . ALA A 1 307 ? -34.357 10.999 39.636 1.00 6.15 303 ALA A C 1
ATOM 2064 O O . ALA A 1 307 ? -34.272 11.643 40.682 1.00 6.40 303 ALA A O 1
ATOM 2066 N N . LYS A 1 308 ? -34.824 11.528 38.507 1.00 6.51 304 LYS A N 1
ATOM 2067 C CA . LYS A 1 308 ? -35.209 12.941 38.404 1.00 7.34 304 LYS A CA 1
ATOM 2068 C C . LYS A 1 308 ? -36.387 13.234 39.304 1.00 8.03 304 LYS A C 1
ATOM 2069 O O . LYS A 1 308 ? -36.427 14.287 39.952 1.00 7.36 304 LYS A O 1
ATOM 2075 N N . ASN A 1 309 ? -37.345 12.305 39.364 1.00 8.11 305 ASN A N 1
ATOM 2076 C CA . ASN A 1 309 ? -38.498 12.490 40.257 1.00 8.23 305 ASN A CA 1
ATOM 2077 C C . ASN A 1 309 ? -38.119 12.410 41.729 1.00 8.03 305 ASN A C 1
ATOM 2078 O O . ASN A 1 309 ? -38.686 13.131 42.571 1.00 7.76 305 ASN A O 1
ATOM 2083 N N . ILE A 1 310 ? -37.142 11.574 42.066 1.00 7.61 306 ILE A N 1
ATOM 2084 C CA . ILE A 1 310 ? -36.670 11.480 43.448 1.00 7.46 306 ILE A CA 1
ATOM 2085 C C . ILE A 1 310 ? -36.074 12.800 43.921 1.00 7.23 306 ILE A C 1
ATOM 2086 O O . ILE A 1 310 ? -36.424 13.274 45.013 1.00 7.57 306 ILE A O 1
ATOM 2091 N N . VAL A 1 311 ? -35.193 13.402 43.123 1.00 6.69 307 VAL A N 1
ATOM 2092 C CA . VAL A 1 311 ? -34.587 14.675 43.528 1.00 7.98 307 VAL A CA 1
ATOM 2093 C C . VAL A 1 311 ? -35.585 15.840 43.465 1.00 8.09 307 VAL A C 1
ATOM 2094 O O . VAL A 1 311 ? -35.560 16.727 44.320 1.00 8.00 307 VAL A O 1
ATOM 2098 N N . ALA A 1 312 ? -36.494 15.824 42.496 1.00 8.53 308 ALA A N 1
ATOM 2099 C CA . ALA A 1 312 ? -37.507 16.867 42.389 1.00 9.43 308 ALA A CA 1
ATOM 2100 C C . ALA A 1 312 ? -38.522 16.798 43.531 1.00 9.36 308 ALA A C 1
ATOM 2101 O O . ALA A 1 312 ? -39.131 17.803 43.875 1.00 8.73 308 ALA A O 1
ATOM 2103 N N . ALA A 1 313 ? -38.692 15.610 44.119 1.00 8.53 309 ALA A N 1
ATOM 2104 C CA . ALA A 1 313 ? -39.504 15.433 45.319 1.00 9.42 309 ALA A CA 1
ATOM 2105 C C . ALA A 1 313 ? -38.780 15.808 46.610 1.00 9.32 309 ALA A C 1
ATOM 2106 O O . ALA A 1 313 ? -39.380 15.756 47.691 1.00 10.03 309 ALA A O 1
ATOM 2108 N N . GLY A 1 314 ? -37.505 16.183 46.507 1.00 8.81 310 GLY A N 1
ATOM 2109 C CA . GLY A 1 314 ? -36.721 16.591 47.660 1.00 9.02 310 GLY A CA 1
ATOM 2110 C C . GLY A 1 314 ? -36.269 15.462 48.570 1.00 9.83 310 GLY A C 1
ATOM 2111 O O . GLY A 1 314 ? -35.773 15.714 49.665 1.00 10.41 310 GLY A O 1
ATOM 2112 N N . LEU A 1 315 ? -36.395 14.219 48.101 1.00 9.29 311 LEU A N 1
ATOM 2113 C CA . LEU A 1 315 ? -36.018 13.049 48.900 1.00 9.49 311 LEU A CA 1
ATOM 2114 C C . LEU A 1 315 ? -34.509 12.849 48.995 1.00 9.00 311 LEU A C 1
ATOM 2115 O O . LEU A 1 315 ? -34.027 12.191 49.902 1.00 9.11 311 LEU A O 1
ATOM 2120 N N . ALA A 1 316 ? -33.785 13.417 48.038 1.00 9.65 312 ALA A N 1
ATOM 2121 C CA . ALA A 1 316 ? -32.321 13.528 48.086 1.00 9.84 312 ALA A CA 1
ATOM 2122 C C . ALA A 1 316 ? -31.931 14.669 47.156 1.00 9.77 312 ALA A C 1
ATOM 2123 O O . ALA A 1 316 ? -32.715 15.048 46.283 1.00 9.24 312 ALA A O 1
ATOM 2125 N N . GLU A 1 317 ? -30.719 15.191 47.318 1.00 10.07 313 GLU A N 1
ATOM 2126 C CA . GLU A 1 317 ? -30.205 16.227 46.419 1.00 10.50 313 GLU A CA 1
ATOM 2127 C C . GLU A 1 317 ? -29.515 15.633 45.204 1.00 10.05 313 GLU A C 1
ATOM 2128 O O . GLU A 1 317 ? -29.478 16.264 44.155 1.00 10.59 313 GLU A O 1
ATOM 2134 N N . ARG A 1 318 ? -28.961 14.434 45.359 1.00 9.71 314 ARG A N 1
ATOM 2135 C CA . ARG A 1 318 ? -28.401 13.644 44.230 1.00 8.78 314 ARG A CA 1
ATOM 2136 C C . ARG A 1 318 ? -28.646 12.152 44.471 1.00 8.81 314 ARG A C 1
ATOM 2137 O O . ARG A 1 318 ? -28.677 11.692 45.610 1.00 8.77 314 ARG A O 1
ATOM 2145 N N . VAL A 1 319 ? -28.863 11.401 43.391 1.00 8.28 315 VAL A N 1
ATOM 2146 C CA . VAL A 1 319 ? -29.146 9.994 43.521 1.00 7.73 315 VAL A CA 1
ATOM 2147 C C . VAL A 1 319 ? -28.711 9.250 42.254 1.00 8.12 315 VAL A C 1
ATOM 2148 O O . VAL A 1 319 ? -28.914 9.738 41.138 1.00 8.16 315 VAL A O 1
ATOM 2152 N N . GLU A 1 320 ? -28.092 8.089 42.466 1.00 8.21 316 GLU A N 1
ATOM 2153 C CA . GLU A 1 320 ? -27.882 7.120 41.431 1.00 8.77 316 GLU A CA 1
ATOM 2154 C C . GLU A 1 320 ? -28.876 6.008 41.704 1.00 8.82 316 GLU A C 1
ATOM 2155 O O . GLU A 1 320 ? -28.938 5.509 42.822 1.00 10.15 316 GLU A O 1
ATOM 2161 N N . VAL A 1 321 ? -29.643 5.625 40.697 1.00 9.66 317 VAL A N 1
ATOM 2162 C CA . VAL A 1 321 ? -30.620 4.533 40.817 1.00 9.84 317 VAL A CA 1
ATOM 2163 C C . VAL A 1 321 ? -30.114 3.376 39.957 1.00 10.09 317 VAL A C 1
ATOM 2164 O O . VAL A 1 321 ? -29.675 3.586 38.835 1.00 10.24 317 VAL A O 1
ATOM 2168 N N . GLN A 1 322 ? -30.133 2.160 40.499 1.00 9.63 318 GLN A N 1
ATOM 2169 C CA . GLN A 1 322 ? -29.739 0.979 39.757 1.00 10.65 318 GLN A CA 1
ATOM 2170 C C . GLN A 1 322 ? -30.869 -0.045 39.800 1.00 10.70 318 GLN A C 1
ATOM 2171 O O . GLN A 1 322 ? -31.391 -0.357 40.867 1.00 11.40 318 GLN A O 1
ATOM 2177 N N . VAL A 1 323 ? -31.257 -0.551 38.632 1.00 10.57 319 VAL A N 1
ATOM 2178 C CA . VAL A 1 323 ? -32.281 -1.605 38.541 1.00 10.29 319 VAL A CA 1
ATOM 2179 C C . VAL A 1 323 ? -31.594 -2.907 38.135 1.00 10.88 319 VAL A C 1
ATOM 2180 O O . VAL A 1 323 ? -30.621 -2.887 37.380 1.00 11.84 319 VAL A O 1
ATOM 2184 N N . ALA A 1 324 ? -32.063 -4.011 38.705 1.00 10.36 320 ALA A N 1
ATOM 2185 C CA . ALA A 1 324 ? -31.564 -5.349 38.392 1.00 10.97 320 ALA A CA 1
ATOM 2186 C C . ALA A 1 324 ? -32.710 -6.154 37.836 1.00 10.85 320 ALA A C 1
ATOM 2187 O O . ALA A 1 324 ? -33.771 -6.250 38.462 1.00 10.74 320 ALA A O 1
ATOM 2189 N N . TYR A 1 325 ? -32.493 -6.736 36.660 1.00 11.65 321 TYR A N 1
ATOM 2190 C CA . TYR A 1 325 ? -33.447 -7.638 36.047 1.00 12.33 321 TYR A CA 1
ATOM 2191 C C . TYR A 1 325 ? -32.873 -9.049 35.974 1.00 13.31 321 TYR A C 1
ATOM 2192 O O . TYR A 1 325 ? -31.661 -9.219 35.832 1.00 13.60 321 TYR A O 1
ATOM 2201 N N . ALA A 1 326 ? -33.750 -10.049 36.037 1.00 13.84 322 ALA A N 1
ATOM 2202 C CA . ALA A 1 326 ? -33.357 -11.461 35.892 1.00 14.71 322 ALA A CA 1
ATOM 2203 C C . ALA A 1 326 ? -34.100 -12.135 34.740 1.00 15.69 322 ALA A C 1
ATOM 2204 O O . ALA A 1 326 ? -35.272 -11.849 34.491 1.00 15.14 322 ALA A O 1
ATOM 2206 N N . ILE A 1 327 ? -33.424 -13.069 34.079 1.00 15.95 323 ILE A N 1
ATOM 2207 C CA . ILE A 1 327 ? -34.078 -13.880 33.048 1.00 17.00 323 ILE A CA 1
ATOM 2208 C C . ILE A 1 327 ? -35.277 -14.590 33.664 1.00 17.56 323 ILE A C 1
ATOM 2209 O O . ILE A 1 327 ? -35.179 -15.161 34.752 1.00 17.50 323 ILE A O 1
ATOM 2214 N N . GLY A 1 328 ? -36.420 -14.509 32.987 1.00 18.56 324 GLY A N 1
ATOM 2215 C CA . GLY A 1 328 ? -37.634 -15.189 33.430 1.00 19.80 324 GLY A CA 1
ATOM 2216 C C . GLY A 1 328 ? -38.566 -14.378 34.318 1.00 19.76 324 GLY A C 1
ATOM 2217 O O . GLY A 1 328 ? -39.607 -14.880 34.738 1.00 21.04 324 GLY A O 1
ATOM 2218 N N . LYS A 1 329 ? -38.198 -13.132 34.624 1.00 18.66 325 LYS A N 1
ATOM 2219 C CA . LYS A 1 329 ? -39.045 -12.256 35.424 1.00 18.01 325 LYS A CA 1
ATOM 2220 C C . LYS A 1 329 ? -39.163 -10.908 34.722 1.00 16.85 325 LYS A C 1
ATOM 2221 O O . LYS A 1 329 ? -38.161 -10.310 34.328 1.00 16.33 325 LYS A O 1
ATOM 2223 N N . ALA A 1 330 ? -40.396 -10.437 34.574 1.00 15.92 326 ALA A N 1
ATOM 2224 C CA . ALA A 1 330 ? -40.662 -9.145 33.949 1.00 14.81 326 ALA A CA 1
ATOM 2225 C C . ALA A 1 330 ? -40.258 -7.980 34.863 1.00 13.84 326 ALA A C 1
ATOM 2226 O O . ALA A 1 330 ? -39.523 -7.074 34.462 1.00 12.98 326 ALA A O 1
ATOM 2228 N N . ALA A 1 331 ? -40.778 -7.996 36.083 1.00 13.40 327 ALA A N 1
ATOM 2229 C CA . ALA A 1 331 ? -40.495 -6.952 37.049 1.00 13.05 327 ALA A CA 1
ATOM 2230 C C . ALA A 1 331 ? -39.066 -7.126 37.548 1.00 12.78 327 ALA A C 1
ATOM 2231 O O . ALA A 1 331 ? -38.573 -8.263 37.590 1.00 13.61 327 ALA A O 1
ATOM 2233 N N . PRO A 1 332 ? -38.414 -6.027 37.958 1.00 13.05 328 PRO A N 1
ATOM 2234 C CA . PRO A 1 332 ? -37.054 -6.102 38.488 1.00 12.80 328 PRO A CA 1
ATOM 2235 C C . PRO A 1 332 ? -36.968 -7.008 39.699 1.00 12.83 328 PRO A C 1
ATOM 2236 O O . PRO A 1 332 ? -37.925 -7.105 40.484 1.00 11.69 328 PRO A O 1
ATOM 2240 N N . VAL A 1 333 ? -35.827 -7.683 39.834 1.00 11.77 329 VAL A N 1
ATOM 2241 C CA . VAL A 1 333 ? -35.524 -8.431 41.049 1.00 12.30 329 VAL A CA 1
ATOM 2242 C C . VAL A 1 333 ? -34.786 -7.571 42.070 1.00 12.15 329 VAL A C 1
ATOM 2243 O O . VAL A 1 333 ? -34.555 -8.006 43.197 1.00 12.57 329 VAL A O 1
ATOM 2247 N N . GLY A 1 334 ? -34.433 -6.345 41.690 1.00 11.70 330 GLY A N 1
ATOM 2248 C CA . GLY A 1 334 ? -33.778 -5.445 42.616 1.00 11.52 330 GLY A CA 1
ATOM 2249 C C . GLY A 1 334 ? -33.847 -4.004 42.152 1.00 10.34 330 GLY A C 1
ATOM 2250 O O . GLY A 1 334 ? -33.868 -3.698 40.962 1.00 9.59 330 GLY A O 1
ATOM 2251 N N . LEU A 1 335 ? -33.877 -3.119 43.124 1.00 10.34 331 LEU A N 1
ATOM 2252 C CA . LEU A 1 335 ? -33.847 -1.686 42.867 1.00 10.56 331 LEU A CA 1
ATOM 2253 C C . LEU A 1 335 ? -33.040 -1.095 43.995 1.00 10.90 331 LEU A C 1
ATOM 2254 O O . LEU A 1 335 ? -33.413 -1.213 45.175 1.00 11.20 331 LEU A O 1
ATOM 2259 N N . PHE A 1 336 ? -31.912 -0.492 43.631 1.00 10.96 332 PHE A N 1
ATOM 2260 C CA . PHE A 1 336 ? -30.954 0.033 44.586 1.00 11.48 332 PHE A CA 1
ATOM 2261 C C . PHE A 1 336 ? -30.687 1.510 44.340 1.00 12.03 332 PHE A C 1
ATOM 2262 O O . PHE A 1 336 ? -30.665 1.965 43.191 1.00 12.38 332 PHE A O 1
ATOM 2270 N N . ILE A 1 337 ? -30.493 2.270 45.415 1.00 12.59 333 ILE A N 1
ATOM 2271 C CA . ILE A 1 337 ? -30.097 3.651 45.236 1.00 13.64 333 ILE A CA 1
ATOM 2272 C C . ILE A 1 337 ? -28.852 3.994 46.043 1.00 14.19 333 ILE A C 1
ATOM 2273 O O . ILE A 1 337 ? -28.490 3.304 47.004 1.00 14.81 333 ILE A O 1
ATOM 2278 N N . GLU A 1 338 ? -28.193 5.057 45.614 1.00 13.11 334 GLU A N 1
ATOM 2279 C CA . GLU A 1 338 ? -27.105 5.654 46.369 1.00 12.79 334 GLU A CA 1
ATOM 2280 C C . GLU A 1 338 ? -27.415 7.130 46.412 1.00 12.04 334 GLU A C 1
ATOM 2281 O O . GLU A 1 338 ? -27.609 7.748 45.363 1.00 10.84 334 GLU A O 1
ATOM 2287 N N . THR A 1 339 ? -27.504 7.687 47.621 1.00 11.73 335 THR A N 1
ATOM 2288 C CA . THR A 1 339 ? -27.844 9.092 47.789 1.00 11.98 335 THR A CA 1
ATOM 2289 C C . THR A 1 339 ? -26.651 9.942 48.250 1.00 12.30 335 THR A C 1
ATOM 2290 O O . THR A 1 339 ? -26.782 11.151 48.399 1.00 12.10 335 THR A O 1
ATOM 2294 N N . PHE A 1 340 ? -25.493 9.316 48.464 1.00 12.57 336 PHE A N 1
ATOM 2295 C CA . PHE A 1 340 ? -24.254 10.062 48.712 1.00 13.42 336 PHE A CA 1
ATOM 2296 C C . PHE A 1 340 ? -24.358 11.005 49.905 1.00 13.85 336 PHE A C 1
ATOM 2297 O O . PHE A 1 340 ? -23.828 12.119 49.881 1.00 14.30 336 PHE A O 1
ATOM 2305 N N . GLY A 1 341 ? -25.072 10.559 50.931 1.00 14.20 337 GLY A N 1
ATOM 2306 C CA . GLY A 1 341 ? -25.251 11.328 52.156 1.00 14.74 337 GLY A CA 1
ATOM 2307 C C . GLY A 1 341 ? -26.279 12.439 52.106 1.00 14.51 337 GLY A C 1
ATOM 2308 O O . GLY A 1 341 ? -26.457 13.138 53.112 1.00 15.08 337 GLY A O 1
ATOM 2309 N N . THR A 1 342 ? -26.993 12.576 50.980 1.00 13.02 338 THR A N 1
ATOM 2310 C CA . THR A 1 342 ? -27.898 13.715 50.745 1.00 12.29 338 THR A CA 1
ATOM 2311 C C . THR A 1 342 ? -29.383 13.402 50.919 1.00 11.54 338 THR A C 1
ATOM 2312 O O . THR A 1 342 ? -30.236 14.269 50.681 1.00 11.56 338 THR A O 1
ATOM 2316 N N . ALA A 1 343 ? -29.707 12.183 51.353 1.00 11.44 339 ALA A N 1
ATOM 2317 C CA . ALA A 1 343 ? -31.113 11.823 51.566 1.00 11.69 339 ALA A CA 1
ATOM 2318 C C . ALA A 1 343 ? -31.762 12.610 52.714 1.00 12.31 339 ALA A C 1
ATOM 2319 O O . ALA A 1 343 ? -31.124 12.898 53.740 1.00 12.82 339 ALA A O 1
ATOM 2321 N N . THR A 1 344 ? -33.026 12.970 52.532 1.00 12.01 340 THR A N 1
ATOM 2322 C CA . THR A 1 344 ? -33.784 13.648 53.581 1.00 13.43 340 THR A CA 1
ATOM 2323 C C . THR A 1 344 ? -34.782 12.697 54.248 1.00 14.54 340 THR A C 1
ATOM 2324 O O . THR A 1 344 ? -35.540 13.105 55.151 1.00 14.69 340 THR A O 1
ATOM 2328 N N . VAL A 1 345 ? -34.807 11.457 53.757 1.00 15.23 341 VAL A N 1
ATOM 2329 C CA . VAL A 1 345 ? -35.549 10.348 54.347 1.00 16.34 341 VAL A CA 1
ATOM 2330 C C . VAL A 1 345 ? -34.633 9.107 54.260 1.00 16.96 341 VAL A C 1
ATOM 2331 O O . VAL A 1 345 ? -33.628 9.127 53.532 1.00 17.46 341 VAL A O 1
ATOM 2335 N N . ASP A 1 346 ? -34.958 8.042 54.997 1.00 16.33 342 ASP A N 1
ATOM 2336 C CA . ASP A 1 346 ? -34.128 6.821 55.000 1.00 16.53 342 ASP A CA 1
ATOM 2337 C C . ASP A 1 346 ? -34.033 6.274 53.569 1.00 15.15 342 ASP A C 1
ATOM 2338 O O . ASP A 1 346 ? -35.067 6.029 52.949 1.00 14.65 342 ASP A O 1
ATOM 2343 N N . PRO A 1 347 ? -32.811 6.088 53.034 1.00 14.39 343 PRO A N 1
ATOM 2344 C CA . PRO A 1 347 ? -32.687 5.548 51.669 1.00 14.22 343 PRO A CA 1
ATOM 2345 C C . PRO A 1 347 ? -33.320 4.175 51.469 1.00 13.71 343 PRO A C 1
ATOM 2346 O O . PRO A 1 347 ? -33.775 3.865 50.373 1.00 12.96 343 PRO A O 1
ATOM 2350 N N . VAL A 1 348 ? -33.371 3.367 52.523 1.00 13.63 344 VAL A N 1
ATOM 2351 C CA . VAL A 1 348 ? -34.044 2.062 52.429 1.00 14.71 344 VAL A CA 1
ATOM 2352 C C . VAL A 1 348 ? -35.536 2.238 52.156 1.00 14.02 344 VAL A C 1
ATOM 2353 O O . VAL A 1 348 ? -36.129 1.447 51.422 1.00 13.27 344 VAL A O 1
ATOM 2357 N N . LYS A 1 349 ? -36.126 3.299 52.704 1.00 14.19 345 LYS A N 1
ATOM 2358 C CA . LYS A 1 349 ? -37.532 3.624 52.440 1.00 14.83 345 LYS A CA 1
ATOM 2359 C C . LYS A 1 349 ? -37.739 4.039 50.986 1.00 13.77 345 LYS A C 1
ATOM 2360 O O . LYS A 1 349 ? -38.711 3.640 50.328 1.00 13.99 345 LYS A O 1
ATOM 2366 N N . ILE A 1 350 ? -36.818 4.836 50.476 1.00 12.39 346 ILE A N 1
ATOM 2367 C CA . ILE A 1 350 ? -36.831 5.225 49.066 1.00 11.57 346 ILE A CA 1
ATOM 2368 C C . ILE A 1 350 ? -36.758 3.980 48.179 1.00 11.23 346 ILE A C 1
ATOM 2369 O O . ILE A 1 350 ? -37.536 3.828 47.207 1.00 10.15 346 ILE A O 1
ATOM 2374 N N . GLU A 1 351 ? -35.830 3.086 48.509 1.00 11.27 347 GLU A N 1
ATOM 2375 C CA . GLU A 1 351 ? -35.710 1.820 47.776 1.00 11.93 347 GLU A CA 1
ATOM 2376 C C . GLU A 1 351 ? -37.008 1.027 47.774 1.00 12.87 347 GLU A C 1
ATOM 2377 O O . GLU A 1 351 ? -37.352 0.397 46.768 1.00 13.63 347 GLU A O 1
ATOM 2383 N N . LYS A 1 352 ? -37.700 1.022 48.905 1.00 13.20 348 LYS A N 1
ATOM 2384 C CA . LYS A 1 352 ? -38.948 0.275 49.024 1.00 14.91 348 LYS A CA 1
ATOM 2385 C C . LYS A 1 352 ? -40.057 0.889 48.161 1.00 14.19 348 LYS A C 1
ATOM 2386 O O . LYS A 1 352 ? -40.815 0.169 47.522 1.00 14.90 348 LYS A O 1
ATOM 2392 N N . ILE A 1 353 ? -40.176 2.206 48.151 1.00 12.92 349 ILE A N 1
ATOM 2393 C CA . ILE A 1 353 ? -41.317 2.833 47.477 1.00 13.42 349 ILE A CA 1
ATOM 2394 C C . ILE A 1 353 ? -41.173 2.940 45.961 1.00 12.41 349 ILE A C 1
ATOM 2395 O O . ILE A 1 353 ? -42.181 2.987 45.252 1.00 11.64 349 ILE A O 1
ATOM 2400 N N . VAL A 1 354 ? -39.940 2.960 45.447 1.00 11.26 350 VAL A N 1
ATOM 2401 C CA . VAL A 1 354 ? -39.760 3.137 44.013 1.00 11.54 350 VAL A CA 1
ATOM 2402 C C . VAL A 1 354 ? -40.522 2.088 43.174 1.00 12.63 350 VAL A C 1
ATOM 2403 O O . VAL A 1 354 ? -41.280 2.457 42.261 1.00 11.87 350 VAL A O 1
ATOM 2407 N N . PRO A 1 355 ? -40.351 0.795 43.489 1.00 13.59 351 PRO A N 1
ATOM 2408 C CA . PRO A 1 355 ? -41.089 -0.191 42.680 1.00 15.14 351 PRO A CA 1
ATOM 2409 C C . PRO A 1 355 ? -42.588 -0.258 42.988 1.00 15.46 351 PRO A C 1
ATOM 2410 O O . PRO A 1 355 ? -43.313 -0.938 42.268 1.00 16.83 351 PRO A O 1
ATOM 2414 N N . GLU A 1 356 ? -43.037 0.416 44.037 1.00 15.34 352 GLU A N 1
ATOM 2415 C CA . GLU A 1 356 ? -44.481 0.548 44.316 1.00 16.37 352 GLU A CA 1
ATOM 2416 C C . GLU A 1 356 ? -45.064 1.664 43.432 1.00 15.27 352 GLU A C 1
ATOM 2417 O O . GLU A 1 356 ? -46.177 1.548 42.891 1.00 15.23 352 GLU A O 1
ATOM 2423 N N . VAL A 1 357 ? -44.321 2.763 43.325 1.00 13.54 353 VAL A N 1
ATOM 2424 C CA . VAL A 1 357 ? -44.762 3.949 42.595 1.00 12.85 353 VAL A CA 1
ATOM 2425 C C . VAL A 1 357 ? -44.535 3.824 41.086 1.00 12.46 353 VAL A C 1
ATOM 2426 O O . VAL A 1 357 ? -45.365 4.280 40.279 1.00 13.06 353 VAL A O 1
ATOM 2430 N N . PHE A 1 358 ? -43.414 3.220 40.701 1.00 11.39 354 PHE A N 1
ATOM 2431 C CA . PHE A 1 358 ? -43.075 2.995 39.299 1.00 11.22 354 PHE A CA 1
ATOM 2432 C C . PHE A 1 358 ? -43.258 1.515 38.922 1.00 12.07 354 PHE A C 1
ATOM 2433 O O . PHE A 1 358 ? -42.861 0.620 39.679 1.00 13.33 354 PHE A O 1
ATOM 2441 N N . ASP A 1 359 ? -43.840 1.274 37.751 1.00 11.84 355 ASP A N 1
ATOM 2442 C CA . ASP A 1 359 ? -43.992 -0.072 37.212 1.00 11.66 355 ASP A CA 1
ATOM 2443 C C . ASP A 1 359 ? -42.874 -0.294 36.211 1.00 11.69 355 ASP A C 1
ATOM 2444 O O . ASP A 1 359 ? -42.936 0.190 35.074 1.00 10.99 355 ASP A O 1
ATOM 2449 N N . LEU A 1 360 ? -41.839 -0.999 36.661 1.00 10.88 356 LEU A N 1
ATOM 2450 C CA . LEU A 1 360 ? -40.600 -1.120 35.912 1.00 10.82 356 LEU A CA 1
ATOM 2451 C C . LEU A 1 360 ? -40.514 -2.369 35.063 1.00 10.99 356 LEU A C 1
ATOM 2452 O O . LEU A 1 360 ? -39.450 -2.704 34.549 1.00 11.65 356 LEU A O 1
ATOM 2457 N N . ARG A 1 361 ? -41.641 -3.041 34.864 1.00 11.75 357 ARG A N 1
ATOM 2458 C CA . ARG A 1 361 ? -41.714 -4.044 33.789 1.00 12.64 357 ARG A CA 1
ATOM 2459 C C . ARG A 1 361 ? -41.506 -3.345 32.439 1.00 13.07 357 ARG A C 1
ATOM 2460 O O . ARG A 1 361 ? -42.043 -2.240 32.202 1.00 12.66 357 ARG A O 1
ATOM 2468 N N . PRO A 1 362 ? -40.716 -3.962 31.539 1.00 13.57 358 PRO A N 1
ATOM 2469 C CA . PRO A 1 362 ? -40.420 -3.333 30.245 1.00 13.49 358 PRO A CA 1
ATOM 2470 C C . PRO A 1 362 ? -41.670 -2.912 29.465 1.00 13.04 358 PRO A C 1
ATOM 2471 O O . PRO A 1 362 ? -41.713 -1.814 28.907 1.00 12.58 358 PRO A O 1
ATOM 2475 N N . GLY A 1 363 ? -42.685 -3.762 29.456 1.00 13.01 359 GLY A N 1
ATOM 2476 C CA . GLY A 1 363 ? -43.919 -3.458 28.741 1.00 13.54 359 GLY A CA 1
ATOM 2477 C C . GLY A 1 363 ? -44.635 -2.261 29.346 1.00 12.86 359 GLY A C 1
ATOM 2478 O O . GLY A 1 363 ? -45.226 -1.460 28.624 1.00 13.20 359 GLY A O 1
ATOM 2479 N N . ALA A 1 364 ? -44.570 -2.131 30.669 1.00 11.60 360 ALA A N 1
ATOM 2480 C CA . ALA A 1 364 ? -45.203 -1.000 31.356 1.00 11.41 360 ALA A CA 1
ATOM 2481 C C . ALA A 1 364 ? -44.455 0.313 31.090 1.00 10.56 360 ALA A C 1
ATOM 2482 O O . ALA A 1 364 ? -45.065 1.368 30.888 1.00 10.71 360 ALA A O 1
ATOM 2484 N N . ILE A 1 365 ? -43.127 0.265 31.087 1.00 10.04 361 ILE A N 1
ATOM 2485 C CA . ILE A 1 365 ? -42.304 1.436 30.753 1.00 9.53 361 ILE A CA 1
ATOM 2486 C C . ILE A 1 365 ? -42.663 1.946 29.357 1.00 9.53 361 ILE A C 1
ATOM 2487 O O . ILE A 1 365 ? -42.896 3.145 29.158 1.00 9.57 361 ILE A O 1
ATOM 2492 N N . ILE A 1 366 ? -42.770 1.021 28.409 1.00 9.17 362 ILE A N 1
ATOM 2493 C CA . ILE A 1 366 ? -43.112 1.362 27.037 1.00 9.93 362 ILE A CA 1
ATOM 2494 C C . ILE A 1 366 ? -44.500 2.010 26.943 1.00 9.90 362 ILE A C 1
ATOM 2495 O O . ILE A 1 366 ? -44.673 3.059 26.281 1.00 9.67 362 ILE A O 1
ATOM 2500 N N . ARG A 1 367 ? -45.467 1.421 27.630 1.00 10.33 363 ARG A N 1
ATOM 2501 C CA . ARG A 1 367 ? -46.827 1.948 27.657 1.00 11.56 363 ARG A CA 1
ATOM 2502 C C . ARG A 1 367 ? -46.887 3.303 28.350 1.00 11.42 363 ARG A C 1
ATOM 2503 O O . ARG A 1 367 ? -47.455 4.255 27.808 1.00 11.97 363 ARG A O 1
ATOM 2511 N N . ASP A 1 368 ? -46.312 3.374 29.548 1.00 11.37 364 ASP A N 1
ATOM 2512 C CA . ASP A 1 368 ? -46.461 4.529 30.413 1.00 11.94 364 ASP A CA 1
ATOM 2513 C C . ASP A 1 368 ? -45.734 5.755 29.900 1.00 11.95 364 ASP A C 1
ATOM 2514 O O . ASP A 1 368 ? -46.259 6.857 30.033 1.00 13.15 364 ASP A O 1
ATOM 2519 N N . LEU A 1 369 ? -44.552 5.579 29.306 1.00 11.28 365 LEU A N 1
ATOM 2520 C CA . LEU A 1 369 ? -43.834 6.698 28.711 1.00 11.08 365 LEU A CA 1
ATOM 2521 C C . LEU A 1 369 ? -44.241 6.924 27.245 1.00 11.20 365 LEU A C 1
ATOM 2522 O O . LEU A 1 369 ? -43.736 7.851 26.598 1.00 12.60 365 LEU A O 1
ATOM 2527 N N . ASP A 1 370 ? -45.101 6.057 26.708 1.00 11.46 366 ASP A N 1
ATOM 2528 C CA . ASP A 1 370 ? -45.603 6.178 25.334 1.00 11.96 366 ASP A CA 1
ATOM 2529 C C . ASP A 1 370 ? -44.436 6.199 24.337 1.00 11.19 366 ASP A C 1
ATOM 2530 O O . ASP A 1 370 ? -44.280 7.132 23.545 1.00 10.91 366 ASP A O 1
ATOM 2535 N N . LEU A 1 371 ? -43.658 5.120 24.356 1.00 10.62 367 LEU A N 1
ATOM 2536 C CA . LEU A 1 371 ? -42.409 5.039 23.618 1.00 10.33 367 LEU A CA 1
ATOM 2537 C C . LEU A 1 371 ? -42.544 4.577 22.166 1.00 10.78 367 LEU A C 1
ATOM 2538 O O . LEU A 1 371 ? -41.585 4.714 21.418 1.00 10.99 367 LEU A O 1
ATOM 2543 N N . LEU A 1 372 ? -43.708 4.059 21.757 1.00 11.19 368 LEU A N 1
ATOM 2544 C CA . LEU A 1 372 ? -43.867 3.542 20.375 1.00 11.42 368 LEU A CA 1
ATOM 2545 C C . LEU A 1 372 ? -44.340 4.654 19.433 1.00 11.68 368 LEU A C 1
ATOM 2546 O O . LEU A 1 372 ? -45.410 4.562 18.807 1.00 12.52 368 LEU A O 1
ATOM 2551 N N . ARG A 1 373 ? -43.525 5.699 19.360 1.00 11.30 369 ARG A N 1
ATOM 2552 C CA . ARG A 1 373 ? -43.799 6.911 18.605 1.00 11.51 369 ARG A CA 1
ATOM 2553 C C . ARG A 1 373 ? -42.480 7.432 18.059 1.00 11.29 369 ARG A C 1
ATOM 2554 O O . ARG A 1 373 ? -41.436 7.178 18.651 1.00 11.35 369 ARG A O 1
ATOM 2562 N N . PRO A 1 374 ? -42.526 8.179 16.954 1.00 10.98 370 PRO A N 1
ATOM 2563 C CA . PRO A 1 374 ? -41.331 8.702 16.316 1.00 11.01 370 PRO A CA 1
ATOM 2564 C C . PRO A 1 374 ? -40.823 9.933 17.049 1.00 11.35 370 PRO A C 1
ATOM 2565 O O . PRO A 1 374 ? -40.991 11.075 16.586 1.00 12.67 370 PRO A O 1
ATOM 2569 N N . ILE A 1 375 ? -40.192 9.686 18.187 1.00 10.55 371 ILE A N 1
ATOM 2570 C CA . ILE A 1 375 ? -39.719 10.757 19.073 1.00 10.65 371 ILE A CA 1
ATOM 2571 C C . ILE A 1 375 ? -38.194 10.705 19.285 1.00 10.34 371 ILE A C 1
ATOM 2572 O O . ILE A 1 375 ? -37.679 11.385 20.165 1.00 10.79 371 ILE A O 1
ATOM 2577 N N . TYR A 1 376 ? -37.474 9.916 18.488 1.00 9.26 372 TYR A N 1
ATOM 2578 C CA . TYR A 1 376 ? -36.068 9.604 18.771 1.00 9.00 372 TYR A CA 1
ATOM 2579 C C . TYR A 1 376 ? -35.012 10.412 18.016 1.00 8.61 372 TYR A C 1
ATOM 2580 O O . TYR A 1 376 ? -33.926 10.643 18.558 1.00 8.47 372 TYR A O 1
ATOM 2589 N N . ALA A 1 377 ? -35.303 10.871 16.802 1.00 9.18 373 ALA A N 1
ATOM 2590 C CA . ALA A 1 377 ? -34.286 11.642 16.066 1.00 9.38 373 ALA A CA 1
ATOM 2591 C C . ALA A 1 377 ? -33.871 12.886 16.877 1.00 9.59 373 ALA A C 1
ATOM 2592 O O . ALA A 1 377 ? -32.704 13.270 16.881 1.00 9.17 373 ALA A O 1
ATOM 2594 N N . GLN A 1 378 ? -34.817 13.489 17.597 1.00 9.96 374 GLN A N 1
ATOM 2595 C CA . GLN A 1 378 ? -34.516 14.661 18.427 1.00 10.50 374 GLN A CA 1
ATOM 2596 C C . GLN A 1 378 ? -33.552 14.388 19.587 1.00 10.38 374 GLN A C 1
ATOM 2597 O O . GLN A 1 378 ? -32.915 15.335 20.075 1.00 10.10 374 GLN A O 1
ATOM 2603 N N . THR A 1 379 ? -33.467 13.123 20.031 1.00 9.07 375 THR A N 1
ATOM 2604 C CA . THR A 1 379 ? -32.610 12.721 21.144 1.00 8.52 375 THR A CA 1
ATOM 2605 C C . THR A 1 379 ? -31.146 12.494 20.720 1.00 8.57 375 THR A C 1
ATOM 2606 O O . THR A 1 379 ? -30.263 12.466 21.559 1.00 8.96 375 THR A O 1
ATOM 2610 N N . ALA A 1 380 ? -30.909 12.396 19.416 1.00 8.90 376 ALA A N 1
ATOM 2611 C CA . ALA A 1 380 ? -29.642 11.926 18.894 1.00 8.65 376 ALA A CA 1
ATOM 2612 C C . ALA A 1 380 ? -28.505 12.949 18.909 1.00 8.81 376 ALA A C 1
ATOM 2613 O O . ALA A 1 380 ? -27.383 12.604 18.566 1.00 9.42 376 ALA A O 1
ATOM 2615 N N . ALA A 1 381 ? -28.782 14.187 19.313 1.00 8.73 377 ALA A N 1
ATOM 2616 C CA . ALA A 1 381 ? -27.738 15.147 19.631 1.00 9.24 377 ALA A CA 1
ATOM 2617 C C . ALA A 1 381 ? -28.214 15.983 20.812 1.00 9.01 377 ALA A C 1
ATOM 2618 O O . ALA A 1 381 ? -29.413 16.101 21.048 1.00 8.97 377 ALA A O 1
ATOM 2620 N N . TYR A 1 382 ? -27.261 16.537 21.544 1.00 9.03 378 TYR A N 1
ATOM 2621 C CA . TYR A 1 382 ? -27.480 17.439 22.667 1.00 9.71 378 TYR A CA 1
ATOM 2622 C C . TYR A 1 382 ? -27.921 16.747 23.954 1.00 9.59 378 TYR A C 1
ATOM 2623 O O . TYR A 1 382 ? -28.317 17.420 24.909 1.00 10.27 378 TYR A O 1
ATOM 2632 N N . GLY A 1 383 ? -27.778 15.422 23.991 1.00 9.72 379 GLY A N 1
ATOM 2633 C CA . GLY A 1 383 ? -28.054 14.628 25.178 1.00 9.27 379 GLY A CA 1
ATOM 2634 C C . GLY A 1 383 ? -29.446 14.029 25.164 1.00 8.91 379 GLY A C 1
ATOM 2635 O O . GLY A 1 383 ? -30.392 14.627 24.660 1.00 9.50 379 GLY A O 1
ATOM 2636 N N . HIS A 1 384 ? -29.570 12.854 25.764 1.00 7.38 380 HIS A N 1
ATOM 2637 C CA . HIS A 1 384 ? -30.881 12.228 25.951 1.00 7.53 380 HIS A CA 1
ATOM 2638 C C . HIS A 1 384 ? -31.544 12.681 27.248 1.00 7.62 380 HIS A C 1
ATOM 2639 O O . HIS A 1 384 ? -32.771 12.555 27.403 1.00 7.83 380 HIS A O 1
ATOM 2646 N N . PHE A 1 385 ? -30.741 13.264 28.145 1.00 7.29 381 PHE A N 1
ATOM 2647 C CA . PHE A 1 385 ? -31.176 13.623 29.492 1.00 7.65 381 PHE A CA 1
ATOM 2648 C C . PHE A 1 385 ? -30.953 15.109 29.771 1.00 8.54 381 PHE A C 1
ATOM 2649 O O . PHE A 1 385 ? -29.962 15.710 29.333 1.00 8.23 381 PHE A O 1
ATOM 2657 N N . GLY A 1 386 ? -31.916 15.698 30.471 1.00 8.88 382 GLY A N 1
ATOM 2658 C CA . GLY A 1 386 ? -31.841 17.081 30.913 1.00 9.57 382 GLY A CA 1
ATOM 2659 C C . GLY A 1 386 ? -32.130 18.109 29.853 1.00 10.24 382 GLY A C 1
ATOM 2660 O O . GLY A 1 386 ? -31.708 19.263 29.982 1.00 10.55 382 GLY A O 1
ATOM 2661 N N . ARG A 1 387 ? -32.836 17.714 28.799 1.00 10.62 383 ARG A N 1
ATOM 2662 C CA . ARG A 1 387 ? -33.079 18.606 27.684 1.00 11.64 383 ARG A CA 1
ATOM 2663 C C . ARG A 1 387 ? -34.010 19.755 28.078 1.00 13.43 383 ARG A C 1
ATOM 2664 O O . ARG A 1 387 ? -35.084 19.511 28.636 1.00 14.27 383 ARG A O 1
ATOM 2672 N N . THR A 1 388 ? -33.566 20.991 27.825 1.00 14.42 384 THR A N 1
ATOM 2673 C CA . THR A 1 388 ? -34.335 22.194 28.127 1.00 15.68 384 THR A CA 1
ATOM 2674 C C . THR A 1 388 ? -35.078 22.723 26.897 1.00 16.16 384 THR A C 1
ATOM 2675 O O . THR A 1 388 ? -35.876 23.644 27.026 1.00 17.93 384 THR A O 1
ATOM 2679 N N . ASP A 1 389 ? -34.835 22.131 25.725 1.00 15.45 385 ASP A N 1
ATOM 2680 C CA . ASP A 1 389 ? -35.396 22.611 24.449 1.00 15.64 385 ASP A CA 1
ATOM 2681 C C . ASP A 1 389 ? -36.573 21.785 23.937 1.00 16.17 385 ASP A C 1
ATOM 2682 O O . ASP A 1 389 ? -37.332 22.247 23.080 1.00 15.92 385 ASP A O 1
ATOM 2687 N N . VAL A 1 390 ? -36.700 20.562 24.448 1.00 15.50 386 VAL A N 1
ATOM 2688 C CA . VAL A 1 390 ? -37.753 19.624 24.042 1.00 15.75 386 VAL A CA 1
ATOM 2689 C C . VAL A 1 390 ? -38.262 18.893 25.285 1.00 16.09 386 VAL A C 1
ATOM 2690 O O . VAL A 1 390 ? -37.507 18.715 26.234 1.00 16.35 386 VAL A O 1
ATOM 2694 N N . GLU A 1 391 ? -39.532 18.492 25.279 1.00 16.78 387 GLU A N 1
ATOM 2695 C CA . GLU A 1 391 ? -40.120 17.752 26.400 1.00 17.43 387 GLU A CA 1
ATOM 2696 C C . GLU A 1 391 ? -40.092 16.257 26.085 1.00 16.23 387 GLU A C 1
ATOM 2697 O O . GLU A 1 391 ? -40.714 15.812 25.118 1.00 17.32 387 GLU A O 1
ATOM 2703 N N . LEU A 1 392 ? -39.347 15.497 26.880 1.00 13.82 388 LEU A N 1
ATOM 2704 C CA . LEU A 1 392 ? -39.222 14.047 26.685 1.00 12.35 388 LEU A CA 1
ATOM 2705 C C . LEU A 1 392 ? -39.952 13.295 27.821 1.00 11.37 388 LEU A C 1
ATOM 2706 O O . LEU A 1 392 ? -39.922 13.739 28.970 1.00 10.56 388 LEU A O 1
ATOM 2711 N N . PRO A 1 393 ? -40.603 12.156 27.511 1.00 10.41 389 PRO A N 1
ATOM 2712 C CA . PRO A 1 393 ? -41.412 11.459 28.548 1.00 10.55 389 PRO A CA 1
ATOM 2713 C C . PRO A 1 393 ? -40.674 11.125 29.839 1.00 10.07 389 PRO A C 1
ATOM 2714 O O . PRO A 1 393 ? -41.231 11.260 30.950 1.00 9.84 389 PRO A O 1
ATOM 2718 N N . TRP A 1 394 ? -39.405 10.746 29.697 1.00 9.41 390 TRP A N 1
ATOM 2719 C CA . TRP A 1 394 ? -38.574 10.335 30.849 1.00 9.82 390 TRP A CA 1
ATOM 2720 C C . TRP A 1 394 ? -38.012 11.508 31.648 1.00 9.13 390 TRP A C 1
ATOM 2721 O O . TRP A 1 394 ? -37.328 11.288 32.635 1.00 10.40 390 TRP A O 1
ATOM 2732 N N . GLU A 1 395 ? -38.321 12.737 31.230 1.00 8.95 391 GLU A N 1
ATOM 2733 C CA . GLU A 1 395 ? -37.931 13.968 31.921 1.00 8.86 391 GLU A CA 1
ATOM 2734 C C . GLU A 1 395 ? -39.100 14.639 32.660 1.00 9.51 391 GLU A C 1
ATOM 2735 O O . GLU A 1 395 ? -38.923 15.655 33.313 1.00 9.47 391 GLU A O 1
ATOM 2741 N N . GLN A 1 396 ? -40.289 14.060 32.557 1.00 9.39 392 GLN A N 1
ATOM 2742 C CA . GLN A 1 396 ? -41.482 14.607 33.198 1.00 10.30 392 GLN A CA 1
ATOM 2743 C C . GLN A 1 396 ? -41.510 14.335 34.681 1.00 10.38 392 GLN A C 1
ATOM 2744 O O . GLN A 1 396 ? -41.193 13.225 35.134 1.00 10.97 392 GLN A O 1
ATOM 2750 N N . LEU A 1 397 ? -41.894 15.368 35.444 1.00 10.70 393 LEU A N 1
ATOM 2751 C CA . LEU A 1 397 ? -41.938 15.310 36.897 1.00 10.91 393 LEU A CA 1
ATOM 2752 C C . LEU A 1 397 ? -43.350 14.913 37.372 1.00 11.28 393 LEU A C 1
ATOM 2753 O O . LEU A 1 397 ? -43.862 15.430 38.370 1.00 11.74 393 LEU A O 1
ATOM 2758 N N . ASN A 1 398 ? -43.954 13.963 36.656 1.00 11.63 394 ASN A N 1
ATOM 2759 C CA . ASN A 1 398 ? -45.301 13.492 36.948 1.00 11.78 394 ASN A CA 1
ATOM 2760 C C . ASN A 1 398 ? -45.422 12.414 38.039 1.00 11.76 394 ASN A C 1
ATOM 2761 O O . ASN A 1 398 ? -46.522 11.944 38.313 1.00 11.07 394 ASN A O 1
ATOM 2766 N N . LYS A 1 399 ? -44.318 12.043 38.682 1.00 10.86 395 LYS A N 1
ATOM 2767 C CA . LYS A 1 399 ? -44.319 11.063 39.771 1.00 10.51 395 LYS A CA 1
ATOM 2768 C C . LYS A 1 399 ? -43.875 11.676 41.109 1.00 10.18 395 LYS A C 1
ATOM 2769 O O . LYS A 1 399 ? -43.779 10.962 42.112 1.00 10.05 395 LYS A O 1
ATOM 2775 N N . VAL A 1 400 ? -43.616 12.985 41.127 1.00 9.84 396 VAL A N 1
ATOM 2776 C CA . VAL A 1 400 ? -43.235 13.676 42.352 1.00 9.91 396 VAL A CA 1
ATOM 2777 C C . VAL A 1 400 ? -44.338 13.584 43.408 1.00 9.87 396 VAL A C 1
ATOM 2778 O O . VAL A 1 400 ? -44.074 13.224 44.550 1.00 9.82 396 VAL A O 1
ATOM 2782 N N . ASP A 1 401 ? -45.568 13.871 43.009 1.00 11.26 397 ASP A N 1
ATOM 2783 C CA . ASP A 1 401 ? -46.709 13.734 43.906 1.00 13.14 397 ASP A CA 1
ATOM 2784 C C . ASP A 1 401 ? -46.871 12.292 44.422 1.00 12.55 397 ASP A C 1
ATOM 2785 O O . ASP A 1 401 ? -47.111 12.086 45.621 1.00 13.65 397 ASP A O 1
ATOM 2790 N N . ASP A 1 402 ? -46.745 11.320 43.528 1.00 11.93 398 ASP A N 1
ATOM 2791 C CA . ASP A 1 402 ? -46.848 9.898 43.898 1.00 13.28 398 ASP A CA 1
ATOM 2792 C C . ASP A 1 402 ? -45.825 9.547 44.983 1.00 12.12 398 ASP A C 1
ATOM 2793 O O . ASP A 1 402 ? -46.138 8.879 45.972 1.00 13.01 398 ASP A O 1
ATOM 2798 N N . LEU A 1 403 ? -44.584 9.967 44.783 1.00 11.66 399 LEU A N 1
ATOM 2799 C CA . LEU A 1 403 ? -43.532 9.670 45.752 1.00 11.12 399 LEU A CA 1
ATOM 2800 C C . LEU A 1 403 ? -43.811 10.306 47.112 1.00 11.95 399 LEU A C 1
ATOM 2801 O O . LEU A 1 403 ? -43.620 9.674 48.150 1.00 12.05 399 LEU A O 1
ATOM 2806 N N . LYS A 1 404 ? -44.288 11.549 47.096 1.00 11.98 400 LYS A N 1
ATOM 2807 C CA . LYS A 1 404 ? -44.609 12.256 48.335 1.00 12.49 400 LYS A CA 1
ATOM 2808 C C . LYS A 1 404 ? -45.746 11.604 49.107 1.00 13.11 400 LYS A C 1
ATOM 2809 O O . LYS A 1 404 ? -45.730 11.603 50.345 1.00 13.48 400 LYS A O 1
ATOM 2815 N N . ARG A 1 405 ? -46.715 11.039 48.388 1.00 13.15 401 ARG A N 1
ATOM 2816 C CA . ARG A 1 405 ? -47.814 10.323 49.024 1.00 14.80 401 ARG A CA 1
ATOM 2817 C C . ARG A 1 405 ? -47.343 8.992 49.615 1.00 15.48 401 ARG A C 1
ATOM 2818 O O . ARG A 1 405 ? -47.934 8.522 50.572 1.00 14.96 401 ARG A O 1
ATOM 2826 N N . ALA A 1 406 ? -46.285 8.390 49.062 1.00 15.21 402 ALA A N 1
ATOM 2827 C CA . ALA A 1 406 ? -45.828 7.068 49.476 1.00 17.06 402 ALA A CA 1
ATOM 2828 C C . ALA A 1 406 ? -44.937 7.132 50.713 1.00 18.99 402 ALA A C 1
ATOM 2829 O O . ALA A 1 406 ? -44.794 6.146 51.426 1.00 17.55 402 ALA A O 1
ATOM 2831 N N . ILE A 1 407 ? -44.330 8.295 50.941 1.00 21.64 403 ILE A N 1
ATOM 2832 C CA . ILE A 1 407 ? -43.511 8.532 52.130 1.00 24.15 403 ILE A CA 1
ATOM 2833 C C . ILE A 1 407 ? -44.382 8.700 53.366 1.00 25.80 403 ILE A C 1
ATOM 2834 O O . ILE A 1 407 ? -43.966 8.276 54.439 1.00 28.83 403 ILE A O 1
ATOM 2840 N N . SER B 1 6 ? -32.540 -2.091 57.582 1.00 33.67 2 SER B N 1
ATOM 2841 C CA . SER B 1 6 ? -31.496 -2.918 56.910 1.00 32.93 2 SER B CA 1
ATOM 2842 C C . SER B 1 6 ? -31.807 -3.073 55.419 1.00 31.22 2 SER B C 1
ATOM 2843 O O . SER B 1 6 ? -32.929 -3.396 55.027 1.00 31.49 2 SER B O 1
ATOM 2846 N N . GLU B 1 7 ? -30.795 -2.858 54.594 1.00 28.99 3 GLU B N 1
ATOM 2847 C CA . GLU B 1 7 ? -30.981 -2.841 53.148 1.00 27.27 3 GLU B CA 1
ATOM 2848 C C . GLU B 1 7 ? -30.942 -4.256 52.564 1.00 26.03 3 GLU B C 1
ATOM 2849 O O . GLU B 1 7 ? -30.281 -5.152 53.103 1.00 25.41 3 GLU B O 1
ATOM 2855 N N . LYS B 1 8 ? -31.638 -4.438 51.445 1.00 24.37 4 LYS B N 1
ATOM 2856 C CA . LYS B 1 8 ? -31.545 -5.680 50.682 1.00 23.34 4 LYS B CA 1
ATOM 2857 C C . LYS B 1 8 ? -30.148 -5.783 50.093 1.00 21.63 4 LYS B C 1
ATOM 2858 O O . LYS B 1 8 ? -29.529 -4.755 49.798 1.00 21.25 4 LYS B O 1
ATOM 2864 N N . GLY B 1 9 ? -29.637 -7.005 49.945 1.00 19.78 5 GLY B N 1
ATOM 2865 C CA . GLY B 1 9 ? -28.312 -7.188 49.356 1.00 18.06 5 GLY B CA 1
ATOM 2866 C C . GLY B 1 9 ? -28.272 -6.560 47.978 1.00 16.82 5 GLY B C 1
ATOM 2867 O O . GLY B 1 9 ? -29.235 -6.644 47.222 1.00 17.03 5 GLY B O 1
ATOM 2868 N N . ARG B 1 10 ? -27.165 -5.906 47.635 1.00 15.44 6 ARG B N 1
ATOM 2869 C CA . ARG B 1 10 ? -27.025 -5.335 46.307 1.00 14.40 6 ARG B CA 1
ATOM 2870 C C . ARG B 1 10 ? -26.707 -6.462 45.326 1.00 13.80 6 ARG B C 1
ATOM 2871 O O . ARG B 1 10 ? -25.947 -7.367 45.656 1.00 14.17 6 ARG B O 1
ATOM 2879 N N . LEU B 1 11 ? -27.279 -6.396 44.131 1.00 12.34 7 LEU B N 1
ATOM 2880 C CA . LEU B 1 11 ? -26.901 -7.265 43.039 1.00 11.79 7 LEU B CA 1
ATOM 2881 C C . LEU B 1 11 ? -26.099 -6.409 42.065 1.00 12.09 7 LEU B C 1
ATOM 2882 O O . LEU B 1 11 ? -26.387 -5.219 41.923 1.00 14.52 7 LEU B O 1
ATOM 2887 N N . PHE B 1 12 ? -25.073 -6.982 41.435 1.00 9.98 8 PHE B N 1
ATOM 2888 C CA . PHE B 1 12 ? -24.368 -6.292 40.361 1.00 8.72 8 PHE B CA 1
ATOM 2889 C C . PHE B 1 12 ? -24.109 -7.292 39.240 1.00 8.87 8 PHE B C 1
ATOM 2890 O O . PHE B 1 12 ? -23.744 -8.439 39.511 1.00 8.82 8 PHE B O 1
ATOM 2898 N N . THR B 1 13 ? -24.353 -6.873 38.000 1.00 8.07 9 THR B N 1
ATOM 2899 C CA . THR B 1 13 ? -24.171 -7.709 36.821 1.00 8.14 9 THR B CA 1
ATOM 2900 C C . THR B 1 13 ? -23.212 -7.015 35.890 1.00 8.19 9 THR B C 1
ATOM 2901 O O . THR B 1 13 ? -23.373 -5.817 35.602 1.00 8.21 9 THR B O 1
ATOM 2905 N N . SER B 1 14 ? -22.267 -7.781 35.366 1.00 7.94 10 SER B N 1
ATOM 2906 C CA . SER B 1 14 ? -21.436 -7.341 34.250 1.00 8.04 10 SER B CA 1
ATOM 2907 C C . SER B 1 14 ? -21.395 -8.431 33.190 1.00 9.17 10 SER B C 1
ATOM 2908 O O . SER B 1 14 ? -21.761 -9.602 33.443 1.00 9.06 10 SER B O 1
ATOM 2911 N N . GLU B 1 15 ? -20.931 -8.056 32.002 1.00 9.91 11 GLU B N 1
ATOM 2912 C CA . GLU B 1 15 ? -20.868 -8.988 30.890 1.00 10.79 11 GLU B CA 1
ATOM 2913 C C . GLU B 1 15 ? -19.562 -8.886 30.134 1.00 9.51 11 GLU B C 1
ATOM 2914 O O . GLU B 1 15 ? -18.860 -7.889 30.210 1.00 9.77 11 GLU B O 1
ATOM 2920 N N . SER B 1 16 ? -19.244 -9.945 29.423 1.00 8.59 12 SER B N 1
ATOM 2921 C CA . SER B 1 16 ? -18.120 -9.959 28.494 1.00 8.41 12 SER B CA 1
ATOM 2922 C C . SER B 1 16 ? -18.536 -10.698 27.236 1.00 9.24 12 SER B C 1
ATOM 2923 O O . SER B 1 16 ? -19.556 -11.412 27.219 1.00 9.90 12 SER B O 1
ATOM 2926 N N . VAL B 1 17 ? -17.802 -10.496 26.153 1.00 8.69 13 VAL B N 1
ATOM 2927 C CA . VAL B 1 17 ? -18.111 -11.184 24.898 1.00 8.32 13 VAL B CA 1
ATOM 2928 C C . VAL B 1 17 ? -16.824 -11.777 24.369 1.00 8.50 13 VAL B C 1
ATOM 2929 O O . VAL B 1 17 ? -15.735 -11.332 24.747 1.00 8.48 13 VAL B O 1
ATOM 2933 N N . THR B 1 18 ? -16.937 -12.796 23.524 1.00 8.70 14 THR B N 1
ATOM 2934 C CA . THR B 1 18 ? -15.753 -13.421 22.955 1.00 8.82 14 THR B CA 1
ATOM 2935 C C . THR B 1 18 ? -15.254 -12.573 21.794 1.00 8.60 14 THR B C 1
ATOM 2936 O O . THR B 1 18 ? -15.933 -11.647 21.346 1.00 7.67 14 THR B O 1
ATOM 2940 N N . GLU B 1 19 ? -14.083 -12.932 21.278 1.00 8.64 15 GLU B N 1
ATOM 2941 C CA . GLU B 1 19 ? -13.525 -12.315 20.087 1.00 9.16 15 GLU B CA 1
ATOM 2942 C C . GLU B 1 19 ? -14.390 -12.459 18.832 1.00 9.46 15 GLU B C 1
ATOM 2943 O O . GLU B 1 19 ? -14.180 -11.739 17.848 1.00 8.41 15 GLU B O 1
ATOM 2949 N N . GLY B 1 20 ? -15.354 -13.387 18.868 1.00 9.35 16 GLY B N 1
ATOM 2950 C CA . GLY B 1 20 ? -16.273 -13.619 17.756 1.00 9.55 16 GLY B CA 1
ATOM 2951 C C . GLY B 1 20 ? -17.543 -12.781 17.739 1.00 9.80 16 GLY B C 1
ATOM 2952 O O . GLY B 1 20 ? -18.300 -12.851 16.767 1.00 9.58 16 GLY B O 1
ATOM 2953 N N . HIS B 1 21 ? -17.792 -11.994 18.790 1.00 8.90 17 HIS B N 1
ATOM 2954 C CA . HIS B 1 21 ? -18.923 -11.089 18.827 1.00 8.63 17 HIS B CA 1
ATOM 2955 C C . HIS B 1 21 ? -18.671 -9.977 17.801 1.00 9.11 17 HIS B C 1
ATOM 2956 O O . HIS B 1 21 ? -17.552 -9.476 17.713 1.00 8.67 17 HIS B O 1
ATOM 2963 N N . PRO B 1 22 ? -19.685 -9.620 17.004 1.00 9.34 18 PRO B N 1
ATOM 2964 C CA . PRO B 1 22 ? -19.434 -8.713 15.875 1.00 9.77 18 PRO B CA 1
ATOM 2965 C C . PRO B 1 22 ? -18.761 -7.379 16.251 1.00 9.39 18 PRO B C 1
ATOM 2966 O O . PRO B 1 22 ? -17.939 -6.875 15.489 1.00 8.82 18 PRO B O 1
ATOM 2970 N N . ASP B 1 23 ? -19.134 -6.790 17.380 1.00 8.96 19 ASP B N 1
ATOM 2971 C CA . ASP B 1 23 ? -18.477 -5.567 17.830 1.00 8.81 19 ASP B CA 1
ATOM 2972 C C . ASP B 1 23 ? -17.022 -5.830 18.159 1.00 8.47 19 ASP B C 1
ATOM 2973 O O . ASP B 1 23 ? -16.158 -5.014 17.851 1.00 7.80 19 ASP B O 1
ATOM 2978 N N . LYS B 1 24 ? -16.721 -6.967 18.786 1.00 8.63 20 LYS B N 1
ATOM 2979 C CA . LYS B 1 24 ? -15.334 -7.327 19.042 1.00 9.10 20 LYS B CA 1
ATOM 2980 C C . LYS B 1 24 ? -14.550 -7.700 17.792 1.00 9.11 20 LYS B C 1
ATOM 2981 O O . LYS B 1 24 ? -13.325 -7.494 17.740 1.00 9.05 20 LYS B O 1
ATOM 2987 N N . ILE B 1 25 ? -15.215 -8.258 16.788 1.00 9.00 21 ILE B N 1
ATOM 2988 C CA . ILE B 1 25 ? -14.539 -8.441 15.512 1.00 8.17 21 ILE B CA 1
ATOM 2989 C C . ILE B 1 25 ? -13.984 -7.092 14.994 1.00 8.35 21 ILE B C 1
ATOM 2990 O O . ILE B 1 25 ? -12.824 -6.990 14.546 1.00 7.55 21 ILE B O 1
ATOM 2995 N N . CYS B 1 26 ? -14.811 -6.057 15.060 1.00 7.95 22 CYS B N 1
ATOM 2996 C CA . CYS B 1 26 ? -14.412 -4.721 14.620 1.00 7.39 22 CYS B CA 1
ATOM 2997 C C . CYS B 1 26 ? -13.263 -4.150 15.464 1.00 7.12 22 CYS B C 1
ATOM 2998 O O . CYS B 1 26 ? -12.298 -3.602 14.914 1.00 7.70 22 CYS B O 1
ATOM 3001 N N . ASP B 1 27 ? -13.368 -4.248 16.790 1.00 6.34 23 ASP B N 1
ATOM 3002 C CA . ASP B 1 27 ? -12.281 -3.778 17.679 1.00 6.64 23 ASP B CA 1
ATOM 3003 C C . ASP B 1 27 ? -10.971 -4.463 17.293 1.00 6.64 23 ASP B C 1
ATOM 3004 O O . ASP B 1 27 ? -9.930 -3.802 17.148 1.00 6.90 23 ASP B O 1
ATOM 3009 N N . ALA B 1 28 ? -11.041 -5.774 17.072 1.00 6.88 24 ALA B N 1
ATOM 3010 C CA . ALA B 1 28 ? -9.850 -6.554 16.723 1.00 7.95 24 ALA B CA 1
ATOM 3011 C C . ALA B 1 28 ? -9.261 -6.184 15.366 1.00 7.93 24 ALA B C 1
ATOM 3012 O O . ALA B 1 28 ? -8.038 -6.095 15.220 1.00 8.37 24 ALA B O 1
ATOM 3014 N N . ILE B 1 29 ? -10.114 -5.980 14.366 1.00 7.21 25 ILE B N 1
ATOM 3015 C CA . ILE B 1 29 ? -9.647 -5.583 13.047 1.00 7.21 25 ILE B CA 1
ATOM 3016 C C . ILE B 1 29 ? -8.989 -4.191 13.118 1.00 8.13 25 ILE B C 1
ATOM 3017 O O . ILE B 1 29 ? -7.900 -3.983 12.571 1.00 7.53 25 ILE B O 1
ATOM 3022 N N . SER B 1 30 ? -9.633 -3.259 13.820 1.00 7.53 26 SER B N 1
ATOM 3023 C CA . SER B 1 30 ? -9.108 -1.888 14.003 1.00 7.45 26 SER B CA 1
ATOM 3024 C C . SER B 1 30 ? -7.720 -1.918 14.672 1.00 7.81 26 SER B C 1
ATOM 3025 O O . SER B 1 30 ? -6.781 -1.298 14.199 1.00 8.14 26 SER B O 1
ATOM 3028 N N . ASP B 1 31 ? -7.582 -2.720 15.717 1.00 8.12 27 ASP B N 1
ATOM 3029 C CA . ASP B 1 31 ? -6.301 -2.827 16.407 1.00 8.15 27 ASP B CA 1
ATOM 3030 C C . ASP B 1 31 ? -5.263 -3.681 15.671 1.00 8.79 27 ASP B C 1
ATOM 3031 O O . ASP B 1 31 ? -4.051 -3.503 15.893 1.00 8.49 27 ASP B O 1
ATOM 3036 N N . SER B 1 32 ? -5.716 -4.617 14.838 1.00 9.10 28 SER B N 1
ATOM 3037 C CA . SER B 1 32 ? -4.815 -5.362 13.953 1.00 8.91 28 SER B CA 1
ATOM 3038 C C . SER B 1 32 ? -4.194 -4.489 12.875 1.00 8.78 28 SER B C 1
ATOM 3039 O O . SER B 1 32 ? -2.984 -4.623 12.566 1.00 8.88 28 SER B O 1
ATOM 3042 N N . VAL B 1 33 ? -4.993 -3.556 12.331 1.00 8.71 29 VAL B N 1
ATOM 3043 C CA . VAL B 1 33 ? -4.496 -2.542 11.408 1.00 9.23 29 VAL B CA 1
ATOM 3044 C C . VAL B 1 33 ? -3.495 -1.613 12.137 1.00 8.97 29 VAL B C 1
ATOM 3045 O O . VAL B 1 33 ? -2.392 -1.348 11.632 1.00 10.21 29 VAL B O 1
ATOM 3049 N N . LEU B 1 34 ? -3.848 -1.178 13.343 1.00 8.51 30 LEU B N 1
ATOM 3050 C CA . LEU B 1 34 ? -2.943 -0.384 14.174 1.00 7.74 30 LEU B CA 1
ATOM 3051 C C . LEU B 1 34 ? -1.602 -1.099 14.364 1.00 8.19 30 LEU B C 1
ATOM 3052 O O . LEU B 1 34 ? -0.526 -0.513 14.104 1.00 8.45 30 LEU B O 1
ATOM 3057 N N . ASP B 1 35 ? -1.655 -2.340 14.837 1.00 9.13 31 ASP B N 1
ATOM 3058 C CA . ASP B 1 35 ? -0.416 -3.098 15.097 1.00 10.66 31 ASP B CA 1
ATOM 3059 C C . ASP B 1 35 ? 0.438 -3.263 13.832 1.00 11.06 31 ASP B C 1
ATOM 3060 O O . ASP B 1 35 ? 1.667 -3.162 13.897 1.00 11.45 31 ASP B O 1
ATOM 3065 N N . ALA B 1 36 ? -0.198 -3.594 12.711 1.00 11.10 32 ALA B N 1
ATOM 3066 C CA . ALA B 1 36 ? 0.535 -3.769 11.439 1.00 11.61 32 ALA B CA 1
ATOM 3067 C C . ALA B 1 36 ? 1.322 -2.504 11.067 1.00 12.03 32 ALA B C 1
ATOM 3068 O O . ALA B 1 36 ? 2.471 -2.592 10.594 1.00 12.50 32 ALA B O 1
ATOM 3070 N N . LEU B 1 37 ? 0.709 -1.341 11.281 1.00 11.24 33 LEU B N 1
ATOM 3071 C CA . LEU B 1 37 ? 1.338 -0.054 10.984 1.00 10.79 33 LEU B CA 1
ATOM 3072 C C . LEU B 1 37 ? 2.461 0.252 11.984 1.00 11.72 33 LEU B C 1
ATOM 3073 O O . LEU B 1 37 ? 3.577 0.592 11.572 1.00 12.00 33 LEU B O 1
ATOM 3078 N N . LEU B 1 38 ? 2.184 0.081 13.277 1.00 10.91 34 LEU B N 1
ATOM 3079 C CA . LEU B 1 38 ? 3.188 0.338 14.317 1.00 11.35 34 LEU B CA 1
ATOM 3080 C C . LEU B 1 38 ? 4.424 -0.563 14.175 1.00 11.50 34 LEU B C 1
ATOM 3081 O O . LEU B 1 38 ? 5.529 -0.161 14.577 1.00 11.39 34 LEU B O 1
ATOM 3086 N N . ALA B 1 39 ? 4.244 -1.778 13.649 1.00 12.00 35 ALA B N 1
ATOM 3087 C CA . ALA B 1 39 ? 5.357 -2.724 13.493 1.00 13.40 35 ALA B CA 1
ATOM 3088 C C . ALA B 1 39 ? 6.439 -2.157 12.565 1.00 14.59 35 ALA B C 1
ATOM 3089 O O . ALA B 1 39 ? 7.629 -2.390 12.786 1.00 15.19 35 ALA B O 1
ATOM 3091 N N . GLN B 1 40 ? 6.009 -1.420 11.543 1.00 14.63 36 GLN B N 1
ATOM 3092 C CA . GLN B 1 40 ? 6.892 -0.818 10.519 1.00 15.90 36 GLN B CA 1
ATOM 3093 C C . GLN B 1 40 ? 7.218 0.645 10.842 1.00 15.46 36 GLN B C 1
ATOM 3094 O O . GLN B 1 40 ? 8.331 1.124 10.568 1.00 16.62 36 GLN B O 1
ATOM 3100 N N . ASP B 1 41 ? 6.240 1.373 11.376 1.00 14.07 37 ASP B N 1
ATOM 3101 C CA . ASP B 1 41 ? 6.376 2.798 11.721 1.00 13.22 37 ASP B CA 1
ATOM 3102 C C . ASP B 1 41 ? 5.773 3.066 13.098 1.00 13.29 37 ASP B C 1
ATOM 3103 O O . ASP B 1 41 ? 4.560 3.303 13.217 1.00 12.21 37 ASP B O 1
ATOM 3108 N N . PRO B 1 42 ? 6.617 3.041 14.147 1.00 12.78 38 PRO B N 1
ATOM 3109 C CA . PRO B 1 42 ? 6.102 3.150 15.514 1.00 13.17 38 PRO B CA 1
ATOM 3110 C C . PRO B 1 42 ? 5.436 4.474 15.831 1.00 13.34 38 PRO B C 1
ATOM 3111 O O . PRO B 1 42 ? 4.703 4.559 16.816 1.00 13.76 38 PRO B O 1
ATOM 3115 N N . ARG B 1 43 ? 5.681 5.498 15.020 1.00 13.75 39 ARG B N 1
ATOM 3116 C CA . ARG B 1 43 ? 5.088 6.806 15.232 1.00 15.37 39 ARG B CA 1
ATOM 3117 C C . ARG B 1 43 ? 3.876 7.088 14.329 1.00 14.28 39 ARG B C 1
ATOM 3118 O O . ARG B 1 43 ? 3.426 8.228 14.236 1.00 14.89 39 ARG B O 1
ATOM 3126 N N . SER B 1 44 ? 3.345 6.046 13.702 1.00 13.88 40 SER B N 1
ATOM 3127 C CA . SER B 1 44 ? 2.116 6.149 12.901 1.00 13.54 40 SER B CA 1
ATOM 3128 C C . SER B 1 44 ? 0.975 6.776 13.696 1.00 13.58 40 SER B C 1
ATOM 3129 O O . SER B 1 44 ? 0.751 6.417 14.865 1.00 13.10 40 SER B O 1
ATOM 3132 N N . ARG B 1 45 ? 0.266 7.715 13.061 1.00 13.63 41 ARG B N 1
ATOM 3133 C CA . ARG B 1 45 ? -0.988 8.226 13.611 1.00 13.74 41 ARG B CA 1
ATOM 3134 C C . ARG B 1 45 ? -2.128 7.439 12.967 1.00 12.73 41 ARG B C 1
ATOM 3135 O O . ARG B 1 45 ? -2.204 7.332 11.743 1.00 12.78 41 ARG B O 1
ATOM 3143 N N . VAL B 1 46 ? -2.984 6.860 13.801 1.00 11.53 42 VAL B N 1
ATOM 3144 C CA . VAL B 1 46 ? -3.990 5.916 13.348 1.00 11.20 42 VAL B CA 1
ATOM 3145 C C . VAL B 1 46 ? -5.319 6.239 14.045 1.00 11.05 42 VAL B C 1
ATOM 3146 O O . VAL B 1 46 ? -5.364 6.409 15.266 1.00 11.54 42 VAL B O 1
ATOM 3150 N N . ALA B 1 47 ? -6.371 6.341 13.241 1.00 10.24 43 ALA B N 1
ATOM 3151 C CA . ALA B 1 47 ? -7.744 6.496 13.712 1.00 10.72 43 ALA B CA 1
ATOM 3152 C C . ALA B 1 47 ? -8.619 5.692 12.760 1.00 10.19 43 ALA B C 1
ATOM 3153 O O . ALA B 1 47 ? -9.172 6.237 11.798 1.00 11.01 43 ALA B O 1
ATOM 3155 N N . VAL B 1 48 ? -8.704 4.393 13.023 1.00 10.29 44 VAL B N 1
ATOM 3156 C CA . VAL B 1 48 ? -9.280 3.451 12.063 1.00 10.17 44 VAL B CA 1
ATOM 3157 C C . VAL B 1 48 ? -10.499 2.763 12.671 1.00 9.95 44 VAL B C 1
ATOM 3158 O O . VAL B 1 48 ? -10.421 2.183 13.750 1.00 10.40 44 VAL B O 1
ATOM 3162 N N . GLU B 1 49 ? -11.629 2.898 11.984 1.00 9.97 45 GLU B N 1
ATOM 3163 C CA . GLU B 1 49 ? -12.909 2.390 12.442 1.00 10.67 45 GLU B CA 1
ATOM 3164 C C . GLU B 1 49 ? -13.315 1.252 11.519 1.00 9.57 45 GLU B C 1
ATOM 3165 O O . GLU B 1 49 ? -13.105 1.330 10.308 1.00 9.25 45 GLU B O 1
ATOM 3171 N N . THR B 1 50 ? -13.971 0.252 12.080 1.00 8.49 46 THR B N 1
ATOM 3172 C CA . THR B 1 50 ? -14.414 -0.912 11.325 1.00 8.05 46 THR B CA 1
ATOM 3173 C C . THR B 1 50 ? -15.905 -1.168 11.531 1.00 8.17 46 THR B C 1
ATOM 3174 O O . THR B 1 50 ? -16.428 -1.016 12.643 1.00 8.42 46 THR B O 1
ATOM 3178 N N . LEU B 1 51 ? -16.567 -1.537 10.440 1.00 7.74 47 LEU B N 1
ATOM 3179 C CA . LEU B 1 51 ? -17.980 -1.912 10.438 1.00 7.72 47 LEU B CA 1
ATOM 3180 C C . LEU B 1 51 ? -18.048 -3.320 9.865 1.00 7.83 47 LEU B C 1
ATOM 3181 O O . LEU B 1 51 ? -17.371 -3.607 8.890 1.00 7.29 47 LEU B O 1
ATOM 3186 N N . VAL B 1 52 ? -18.891 -4.172 10.443 1.00 7.50 48 VAL B N 1
ATOM 3187 C CA . VAL B 1 52 ? -19.204 -5.463 9.839 1.00 8.92 48 VAL B CA 1
ATOM 3188 C C . VAL B 1 52 ? -20.718 -5.616 9.802 1.00 9.36 48 VAL B C 1
ATOM 3189 O O . VAL B 1 52 ? -21.432 -5.176 10.711 1.00 9.61 48 VAL B O 1
ATOM 3193 N N . THR B 1 53 ? -21.188 -6.260 8.744 1.00 9.62 49 THR B N 1
ATOM 3194 C CA . THR B 1 53 ? -22.568 -6.732 8.686 1.00 9.54 49 THR B CA 1
ATOM 3195 C C . THR B 1 53 ? -22.540 -7.980 7.787 1.00 9.63 49 THR B C 1
ATOM 3196 O O . THR B 1 53 ? -21.462 -8.459 7.427 1.00 9.88 49 THR B O 1
ATOM 3200 N N . THR B 1 54 ? -23.700 -8.529 7.468 1.00 9.10 50 THR B N 1
ATOM 3201 C CA . THR B 1 54 ? -23.758 -9.802 6.757 1.00 9.26 50 THR B CA 1
ATOM 3202 C C . THR B 1 54 ? -22.813 -9.787 5.579 1.00 8.98 50 THR B C 1
ATOM 3203 O O . THR B 1 54 ? -22.948 -8.952 4.686 1.00 8.59 50 THR B O 1
ATOM 3207 N N . GLY B 1 55 ? -21.831 -10.689 5.603 1.00 8.46 51 GLY B N 1
ATOM 3208 C CA . GLY B 1 55 ? -20.942 -10.895 4.474 1.00 9.14 51 GLY B CA 1
ATOM 3209 C C . GLY B 1 55 ? -19.927 -9.822 4.132 1.00 8.65 51 GLY B C 1
ATOM 3210 O O . GLY B 1 55 ? -19.280 -9.914 3.092 1.00 9.69 51 GLY B O 1
ATOM 3211 N N . GLN B 1 56 ? -19.778 -8.793 4.968 1.00 8.40 52 GLN B N 1
ATOM 3212 C CA . GLN B 1 56 ? -18.922 -7.676 4.598 1.00 8.46 52 GLN B CA 1
ATOM 3213 C C . GLN B 1 56 ? -18.268 -6.921 5.756 1.00 8.34 52 GLN B C 1
ATOM 3214 O O . GLN B 1 56 ? -18.840 -6.765 6.861 1.00 8.27 52 GLN B O 1
ATOM 3220 N N . VAL B 1 57 ? -17.059 -6.446 5.459 1.00 8.66 53 VAL B N 1
ATOM 3221 C CA . VAL B 1 57 ? -16.254 -5.597 6.345 1.00 8.65 53 VAL B CA 1
ATOM 3222 C C . VAL B 1 57 ? -15.986 -4.274 5.621 1.00 8.49 53 VAL B C 1
ATOM 3223 O O . VAL B 1 57 ? -15.636 -4.270 4.433 1.00 9.42 53 VAL B O 1
ATOM 3227 N N . HIS B 1 58 ? -16.154 -3.163 6.335 1.00 7.43 54 HIS B N 1
ATOM 3228 C CA . HIS B 1 58 ? -15.805 -1.839 5.819 1.00 7.93 54 HIS B CA 1
ATOM 3229 C C . HIS B 1 58 ? -14.861 -1.185 6.825 1.00 7.98 54 HIS B C 1
ATOM 3230 O O . HIS B 1 58 ? -15.235 -0.959 7.975 1.00 8.15 54 HIS B O 1
ATOM 3237 N N . VAL B 1 59 ? -13.636 -0.889 6.398 1.00 7.83 55 VAL B N 1
ATOM 3238 C CA . VAL B 1 59 ? -12.634 -0.266 7.270 1.00 7.74 55 VAL B CA 1
ATOM 3239 C C . VAL B 1 59 ? -12.387 1.142 6.767 1.00 7.93 55 VAL B C 1
ATOM 3240 O O . VAL B 1 59 ? -12.058 1.334 5.605 1.00 8.34 55 VAL B O 1
ATOM 3244 N N . VAL B 1 60 ? -12.578 2.121 7.650 1.00 7.83 56 VAL B N 1
ATOM 3245 C CA . VAL B 1 60 ? -12.462 3.533 7.280 1.00 8.79 56 VAL B CA 1
ATOM 3246 C C . VAL B 1 60 ? -11.643 4.312 8.313 1.00 9.34 56 VAL B C 1
ATOM 3247 O O . VAL B 1 60 ? -11.234 3.773 9.346 1.00 9.33 56 VAL B O 1
ATOM 3251 N N . GLY B 1 61 ? -11.370 5.574 7.994 1.00 10.36 57 GLY B N 1
ATOM 3252 C CA . GLY B 1 61 ? -10.732 6.493 8.924 1.00 10.66 57 GLY B CA 1
ATOM 3253 C C . GLY B 1 61 ? -9.539 7.143 8.268 1.00 11.87 57 GLY B C 1
ATOM 3254 O O . GLY B 1 61 ? -9.565 7.414 7.067 1.00 12.66 57 GLY B O 1
ATOM 3255 N N . GLU B 1 62 ? -8.498 7.383 9.050 1.00 13.30 58 GLU B N 1
ATOM 3256 C CA . GLU B 1 62 ? -7.349 8.146 8.585 1.00 14.78 58 GLU B CA 1
ATOM 3257 C C . GLU B 1 62 ? -6.069 7.629 9.225 1.00 14.23 58 GLU B C 1
ATOM 3258 O O . GLU B 1 62 ? -6.056 7.177 10.392 1.00 13.71 58 GLU B O 1
ATOM 3264 N N . VAL B 1 63 ? -4.990 7.703 8.450 1.00 13.50 59 VAL B N 1
ATOM 3265 C CA . VAL B 1 63 ? -3.689 7.218 8.874 1.00 13.24 59 VAL B CA 1
ATOM 3266 C C . VAL B 1 63 ? -2.644 8.195 8.342 1.00 14.06 59 VAL B C 1
ATOM 3267 O O . VAL B 1 63 ? -2.776 8.707 7.225 1.00 13.83 59 VAL B O 1
ATOM 3271 N N . THR B 1 64 ? -1.626 8.447 9.160 1.00 13.56 60 THR B N 1
ATOM 3272 C CA . THR B 1 64 ? -0.409 9.132 8.734 1.00 13.98 60 THR B CA 1
ATOM 3273 C C . THR B 1 64 ? 0.688 8.148 9.064 1.00 13.53 60 THR B C 1
ATOM 3274 O O . THR B 1 64 ? 0.843 7.771 10.228 1.00 12.71 60 THR B O 1
ATOM 3278 N N . THR B 1 65 ? 1.421 7.698 8.053 1.00 12.50 61 THR B N 1
ATOM 3279 C CA . THR B 1 65 ? 2.394 6.623 8.250 1.00 12.93 61 THR B CA 1
ATOM 3280 C C . THR B 1 65 ? 3.437 6.621 7.147 1.00 13.33 61 THR B C 1
ATOM 3281 O O . THR B 1 65 ? 3.154 7.048 6.018 1.00 12.61 61 THR B O 1
ATOM 3285 N N . THR B 1 66 ? 4.632 6.126 7.478 1.00 13.24 62 THR B N 1
ATOM 3286 C CA . THR B 1 66 ? 5.627 5.737 6.469 1.00 13.87 62 THR B CA 1
ATOM 3287 C C . THR B 1 66 ? 5.528 4.249 6.073 1.00 13.70 62 THR B C 1
ATOM 3288 O O . THR B 1 66 ? 6.241 3.790 5.166 1.00 14.46 62 THR B O 1
ATOM 3292 N N . ALA B 1 67 ? 4.654 3.507 6.757 1.00 13.07 63 ALA B N 1
ATOM 3293 C CA . ALA B 1 67 ? 4.510 2.059 6.579 1.00 12.46 63 ALA B CA 1
ATOM 3294 C C . ALA B 1 67 ? 3.604 1.759 5.385 1.00 12.51 63 ALA B C 1
ATOM 3295 O O . ALA B 1 67 ? 2.518 1.217 5.534 1.00 11.69 63 ALA B O 1
ATOM 3297 N N . LYS B 1 68 ? 4.062 2.132 4.197 1.00 13.55 64 LYS B N 1
ATOM 3298 C CA . LYS B 1 68 ? 3.252 1.995 2.988 1.00 13.58 64 LYS B CA 1
ATOM 3299 C C . LYS B 1 68 ? 3.017 0.526 2.617 1.00 13.66 64 LYS B C 1
ATOM 3300 O O . LYS B 1 68 ? 1.918 0.167 2.160 1.00 12.54 64 LYS B O 1
ATOM 3302 N N . GLU B 1 69 ? 4.019 -0.339 2.805 1.00 13.84 65 GLU B N 1
ATOM 3303 C CA . GLU B 1 69 ? 3.814 -1.762 2.508 1.00 15.03 65 GLU B CA 1
ATOM 3304 C C . GLU B 1 69 ? 2.750 -2.373 3.425 1.00 14.02 65 GLU B C 1
ATOM 3305 O O . GLU B 1 69 ? 1.904 -3.134 2.968 1.00 13.81 65 GLU B O 1
ATOM 3311 N N . ALA B 1 70 ? 2.784 -2.026 4.713 1.00 13.11 66 ALA B N 1
ATOM 3312 C CA . ALA B 1 70 ? 1.769 -2.489 5.664 1.00 12.56 66 ALA B CA 1
ATOM 3313 C C . ALA B 1 70 ? 0.384 -1.951 5.293 1.00 12.21 66 ALA B C 1
ATOM 3314 O O . ALA B 1 70 ? -0.616 -2.673 5.344 1.00 12.19 66 ALA B O 1
ATOM 3316 N N . PHE B 1 71 ? 0.327 -0.700 4.858 1.00 11.96 67 PHE B N 1
ATOM 3317 C CA . PHE B 1 71 ? -0.940 -0.117 4.432 1.00 11.73 67 PHE B CA 1
ATOM 3318 C C . PHE B 1 71 ? -1.514 -0.870 3.232 1.00 12.07 67 PHE B C 1
ATOM 3319 O O . PHE B 1 71 ? -2.720 -1.189 3.193 1.00 11.06 67 PHE B O 1
ATOM 3327 N N . ALA B 1 72 ? -0.654 -1.166 2.258 1.00 12.30 68 ALA B N 1
ATOM 3328 C CA . ALA B 1 72 ? -1.066 -1.926 1.078 1.00 12.87 68 ALA B CA 1
ATOM 3329 C C . ALA B 1 72 ? -1.617 -3.306 1.438 1.00 13.41 68 ALA B C 1
ATOM 3330 O O . ALA B 1 72 ? -2.504 -3.833 0.740 1.00 14.11 68 ALA B O 1
ATOM 3332 N N . ASP B 1 73 ? -1.099 -3.888 2.517 1.00 13.00 69 ASP B N 1
ATOM 3333 C CA A ASP B 1 73 ? -1.450 -5.244 2.939 0.50 13.36 69 ASP B CA 1
ATOM 3334 C CA B ASP B 1 73 ? -1.484 -5.242 2.899 0.50 13.31 69 ASP B CA 1
ATOM 3335 C C . ASP B 1 73 ? -2.679 -5.285 3.856 1.00 13.03 69 ASP B C 1
ATOM 3336 O O . ASP B 1 73 ? -3.059 -6.359 4.313 1.00 12.55 69 ASP B O 1
ATOM 3345 N N . ILE B 1 74 ? -3.295 -4.132 4.130 1.00 12.48 70 ILE B N 1
ATOM 3346 C CA . ILE B 1 74 ? -4.414 -4.069 5.107 1.00 12.20 70 ILE B CA 1
ATOM 3347 C C . ILE B 1 74 ? -5.528 -5.064 4.775 1.00 12.52 70 ILE B C 1
ATOM 3348 O O . ILE B 1 74 ? -6.045 -5.744 5.675 1.00 11.98 70 ILE B O 1
ATOM 3353 N N . THR B 1 75 ? -5.891 -5.205 3.506 1.00 12.76 71 THR B N 1
ATOM 3354 C CA A THR B 1 75 ? -6.972 -6.128 3.162 0.50 13.26 71 THR B CA 1
ATOM 3355 C CA B THR B 1 75 ? -6.968 -6.139 3.155 0.50 13.63 71 THR B CA 1
ATOM 3356 C C . THR B 1 75 ? -6.649 -7.554 3.628 1.00 13.49 71 THR B C 1
ATOM 3357 O O . THR B 1 75 ? -7.501 -8.246 4.191 1.00 13.49 71 THR B O 1
ATOM 3364 N N . ASN B 1 76 ? -5.400 -7.979 3.462 1.00 13.97 72 ASN B N 1
ATOM 3365 C CA . ASN B 1 76 ? -4.973 -9.278 3.938 1.00 14.31 72 ASN B CA 1
ATOM 3366 C C . ASN B 1 76 ? -4.906 -9.409 5.466 1.00 13.33 72 ASN B C 1
ATOM 3367 O O . ASN B 1 76 ? -5.268 -10.443 6.017 1.00 13.27 72 ASN B O 1
ATOM 3372 N N . THR B 1 77 ? -4.500 -8.344 6.152 1.00 12.47 73 THR B N 1
ATOM 3373 C CA . THR B 1 77 ? -4.524 -8.300 7.609 1.00 11.99 73 THR B CA 1
ATOM 3374 C C . THR B 1 77 ? -5.943 -8.475 8.152 1.00 11.11 73 THR B C 1
ATOM 3375 O O . THR B 1 77 ? -6.161 -9.193 9.142 1.00 10.31 73 THR B O 1
ATOM 3379 N N . VAL B 1 78 ? -6.897 -7.829 7.490 1.00 9.96 74 VAL B N 1
ATOM 3380 C CA . VAL B 1 78 ? -8.312 -7.988 7.852 1.00 9.60 74 VAL B CA 1
ATOM 3381 C C . VAL B 1 78 ? -8.758 -9.449 7.738 1.00 9.61 74 VAL B C 1
ATOM 3382 O O . VAL B 1 78 ? -9.301 -10.015 8.690 1.00 8.86 74 VAL B O 1
ATOM 3386 N N . ARG B 1 79 ? -8.552 -10.045 6.565 1.00 9.45 75 ARG B N 1
ATOM 3387 C CA . ARG B 1 79 ? -8.957 -11.440 6.323 1.00 9.90 75 ARG B CA 1
ATOM 3388 C C . ARG B 1 79 ? -8.294 -12.417 7.312 1.00 10.22 75 ARG B C 1
ATOM 3389 O O . ARG B 1 79 ? -8.940 -13.314 7.854 1.00 9.32 75 ARG B O 1
ATOM 3397 N N . GLU B 1 80 ? -7.011 -12.220 7.558 1.00 10.86 76 GLU B N 1
ATOM 3398 C CA . GLU B 1 80 ? -6.262 -13.077 8.481 1.00 11.77 76 GLU B CA 1
ATOM 3399 C C . GLU B 1 80 ? -6.777 -12.980 9.923 1.00 10.63 76 GLU B C 1
ATOM 3400 O O . GLU B 1 80 ? -6.833 -13.991 10.622 1.00 10.39 76 GLU B O 1
ATOM 3406 N N . ARG B 1 81 ? -7.175 -11.783 10.362 1.00 10.02 77 ARG B N 1
ATOM 3407 C CA . ARG B 1 81 ? -7.739 -11.622 11.707 1.00 9.69 77 ARG B CA 1
ATOM 3408 C C . ARG B 1 81 ? -9.063 -12.382 11.828 1.00 9.55 77 ARG B C 1
ATOM 3409 O O . ARG B 1 81 ? -9.302 -13.091 12.802 1.00 8.69 77 ARG B O 1
ATOM 3417 N N . ILE B 1 82 ? -9.910 -12.250 10.819 1.00 8.95 78 ILE B N 1
ATOM 3418 C CA . ILE B 1 82 ? -11.195 -12.945 10.821 1.00 8.77 78 ILE B CA 1
ATOM 3419 C C . ILE B 1 82 ? -10.997 -14.465 10.855 1.00 9.42 78 ILE B C 1
ATOM 3420 O O . ILE B 1 82 ? -11.681 -15.190 11.589 1.00 9.94 78 ILE B O 1
ATOM 3425 N N . LEU B 1 83 ? -10.054 -14.960 10.062 1.00 9.84 79 LEU B N 1
ATOM 3426 C CA . LEU B 1 83 ? -9.757 -16.390 10.071 1.00 11.02 79 LEU B CA 1
ATOM 3427 C C . LEU B 1 83 ? -9.189 -16.822 11.429 1.00 11.62 79 LEU B C 1
ATOM 3428 O O . LEU B 1 83 ? -9.542 -17.878 11.932 1.00 12.09 79 LEU B O 1
ATOM 3433 N N . ASP B 1 84 ? -8.347 -15.992 12.047 1.00 12.38 80 ASP B N 1
ATOM 3434 C CA . ASP B 1 84 ? -7.815 -16.325 13.388 1.00 13.59 80 ASP B CA 1
ATOM 3435 C C . ASP B 1 84 ? -8.912 -16.426 14.459 1.00 12.67 80 ASP B C 1
ATOM 3436 O O . ASP B 1 84 ? -8.851 -17.290 15.348 1.00 12.22 80 ASP B O 1
ATOM 3441 N N . ILE B 1 85 ? -9.900 -15.534 14.373 1.00 11.13 81 ILE B N 1
ATOM 3442 C CA . ILE B 1 85 ? -11.083 -15.564 15.245 1.00 10.67 81 ILE B CA 1
ATOM 3443 C C . ILE B 1 85 ? -11.845 -16.896 15.111 1.00 11.14 81 ILE B C 1
ATOM 3444 O O . ILE B 1 85 ? -12.449 -17.371 16.086 1.00 11.36 81 ILE B O 1
ATOM 3449 N N . GLY B 1 86 ? -11.804 -17.488 13.913 1.00 11.00 82 GLY B N 1
ATOM 3450 C CA . GLY B 1 86 ? -12.392 -18.800 13.627 1.00 11.41 82 GLY B CA 1
ATOM 3451 C C . GLY B 1 86 ? -13.502 -18.779 12.591 1.00 11.45 82 GLY B C 1
ATOM 3452 O O . GLY B 1 86 ? -14.159 -19.788 12.388 1.00 12.15 82 GLY B O 1
ATOM 3453 N N . TYR B 1 87 ? -13.725 -17.629 11.940 1.00 11.08 83 TYR B N 1
ATOM 3454 C CA . TYR B 1 87 ? -14.762 -17.527 10.907 1.00 11.19 83 TYR B CA 1
ATOM 3455 C C . TYR B 1 87 ? -14.180 -17.889 9.554 1.00 12.23 83 TYR B C 1
ATOM 3456 O O . TYR B 1 87 ? -13.564 -17.060 8.892 1.00 11.94 83 TYR B O 1
ATOM 3465 N N . ASP B 1 88 ? -14.393 -19.146 9.173 1.00 12.54 84 ASP B N 1
ATOM 3466 C CA . ASP B 1 88 ? -13.813 -19.711 7.963 1.00 14.16 84 ASP B CA 1
ATOM 3467 C C . ASP B 1 88 ? -14.846 -20.448 7.116 1.00 14.42 84 ASP B C 1
ATOM 3468 O O . ASP B 1 88 ? -14.477 -21.280 6.289 1.00 14.89 84 ASP B O 1
ATOM 3473 N N . SER B 1 89 ? -16.127 -20.121 7.280 1.00 14.77 85 SER B N 1
ATOM 3474 C CA . SER B 1 89 ? -17.169 -20.810 6.528 1.00 15.74 85 SER B CA 1
ATOM 3475 C C . SER B 1 89 ? -18.488 -20.080 6.578 1.00 14.95 85 SER B C 1
ATOM 3476 O O . SER B 1 89 ? -18.891 -19.578 7.624 1.00 14.71 85 SER B O 1
ATOM 3479 N N . SER B 1 90 ? -19.201 -20.069 5.453 1.00 15.48 86 SER B N 1
ATOM 3480 C CA . SER B 1 90 ? -20.566 -19.545 5.423 1.00 16.14 86 SER B CA 1
ATOM 3481 C C . SER B 1 90 ? -21.499 -20.315 6.372 1.00 17.00 86 SER B C 1
ATOM 3482 O O . SER B 1 90 ? -22.473 -19.754 6.890 1.00 17.18 86 SER B O 1
ATOM 3485 N N . ASP B 1 91 ? -21.189 -21.585 6.626 1.00 17.96 87 ASP B N 1
ATOM 3486 C CA . ASP B 1 91 ? -21.944 -22.390 7.583 1.00 19.12 87 ASP B CA 1
ATOM 3487 C C . ASP B 1 91 ? -21.879 -21.799 8.991 1.00 18.06 87 ASP B C 1
ATOM 3488 O O . ASP B 1 91 ? -22.788 -22.011 9.782 1.00 18.76 87 ASP B O 1
ATOM 3493 N N . LYS B 1 92 ? -20.793 -21.092 9.301 1.00 17.35 88 LYS B N 1
ATOM 3494 C CA . LYS B 1 92 ? -20.623 -20.430 10.599 1.00 16.47 88 LYS B CA 1
ATOM 3495 C C . LYS B 1 92 ? -21.170 -18.996 10.636 1.00 16.11 88 LYS B C 1
ATOM 3496 O O . LYS B 1 92 ? -21.185 -18.375 11.692 1.00 15.73 88 LYS B O 1
ATOM 3502 N N . GLY B 1 93 ? -21.621 -18.490 9.492 1.00 15.76 89 GLY B N 1
ATOM 3503 C CA . GLY B 1 93 ? -22.146 -17.144 9.384 1.00 15.56 89 GLY B CA 1
ATOM 3504 C C . GLY B 1 93 ? -21.189 -16.182 8.712 1.00 15.80 89 GLY B C 1
ATOM 3505 O O . GLY B 1 93 ? -21.596 -15.083 8.332 1.00 16.08 89 GLY B O 1
ATOM 3506 N N . PHE B 1 94 ? -19.929 -16.581 8.533 1.00 14.64 90 PHE B N 1
ATOM 3507 C CA . PHE B 1 94 ? -18.899 -15.615 8.096 1.00 14.09 90 PHE B CA 1
ATOM 3508 C C . PHE B 1 94 ? -17.622 -16.345 7.722 1.00 13.43 90 PHE B C 1
ATOM 3509 O O . PHE B 1 94 ? -17.212 -17.275 8.413 1.00 13.07 90 PHE B O 1
ATOM 3517 N N . ASP B 1 95 ? -16.990 -15.920 6.631 1.00 12.74 91 ASP B N 1
ATOM 3518 C CA . ASP B 1 95 ? -15.748 -16.532 6.167 1.00 12.28 91 ASP B CA 1
ATOM 3519 C C . ASP B 1 95 ? -14.758 -15.441 5.812 1.00 12.05 91 ASP B C 1
ATOM 3520 O O . ASP B 1 95 ? -14.933 -14.721 4.822 1.00 10.32 91 ASP B O 1
ATOM 3525 N N . GLY B 1 96 ? -13.699 -15.338 6.609 1.00 11.56 92 GLY B N 1
ATOM 3526 C CA . GLY B 1 96 ? -12.658 -14.351 6.372 1.00 11.59 92 GLY B CA 1
ATOM 3527 C C . GLY B 1 96 ? -12.008 -14.423 5.001 1.00 11.77 92 GLY B C 1
ATOM 3528 O O . GLY B 1 96 ? -11.560 -13.405 4.462 1.00 11.07 92 GLY B O 1
ATOM 3529 N N . ALA B 1 97 ? -11.994 -15.616 4.416 1.00 10.93 93 ALA B N 1
ATOM 3530 C CA . ALA B 1 97 ? -11.343 -15.836 3.132 1.00 11.94 93 ALA B CA 1
ATOM 3531 C C . ALA B 1 97 ? -12.180 -15.339 1.951 1.00 11.76 93 ALA B C 1
ATOM 3532 O O . ALA B 1 97 ? -11.633 -15.056 0.893 1.00 11.81 93 ALA B O 1
ATOM 3534 N N . SER B 1 98 ? -13.496 -15.269 2.119 1.00 11.67 94 SER B N 1
ATOM 3535 C CA . SER B 1 98 ? -14.392 -15.010 0.996 1.00 12.45 94 SER B CA 1
ATOM 3536 C C . SER B 1 98 ? -15.409 -13.875 1.225 1.00 12.28 94 SER B C 1
ATOM 3537 O O . SER B 1 98 ? -16.240 -13.623 0.347 1.00 13.33 94 SER B O 1
ATOM 3540 N N . CYS B 1 99 ? -15.375 -13.231 2.389 1.00 11.26 95 CYS B N 1
ATOM 3541 C CA . CYS B 1 99 ? -16.273 -12.101 2.660 1.00 10.93 95 CYS B CA 1
ATOM 3542 C C . CYS B 1 99 ? -15.853 -10.840 1.892 1.00 10.26 95 CYS B C 1
ATOM 3543 O O . CYS B 1 99 ? -14.720 -10.720 1.393 1.00 9.11 95 CYS B O 1
ATOM 3546 N N . GLY B 1 100 ? -16.775 -9.889 1.804 1.00 9.65 96 GLY B N 1
ATOM 3547 C CA . GLY B 1 100 ? -16.442 -8.614 1.210 1.00 8.93 96 GLY B CA 1
ATOM 3548 C C . GLY B 1 100 ? -15.532 -7.833 2.145 1.00 8.70 96 GLY B C 1
ATOM 3549 O O . GLY B 1 100 ? -15.731 -7.840 3.362 1.00 9.12 96 GLY B O 1
ATOM 3550 N N . VAL B 1 101 ? -14.523 -7.173 1.576 1.00 7.75 97 VAL B N 1
ATOM 3551 C CA . VAL B 1 101 ? -13.642 -6.264 2.326 1.00 7.89 97 VAL B CA 1
ATOM 3552 C C . VAL B 1 101 ? -13.442 -4.994 1.507 1.00 8.39 97 VAL B C 1
ATOM 3553 O O . VAL B 1 101 ? -12.874 -5.027 0.404 1.00 8.43 97 VAL B O 1
ATOM 3557 N N . ASN B 1 102 ? -13.923 -3.879 2.040 1.00 8.15 98 ASN B N 1
ATOM 3558 C CA . ASN B 1 102 ? -13.766 -2.571 1.427 1.00 8.51 98 ASN B CA 1
ATOM 3559 C C . ASN B 1 102 ? -12.975 -1.663 2.348 1.00 7.60 98 ASN B C 1
ATOM 3560 O O . ASN B 1 102 ? -13.268 -1.562 3.551 1.00 7.57 98 ASN B O 1
ATOM 3565 N N . ILE B 1 103 ? -11.969 -1.010 1.781 1.00 8.13 99 ILE B N 1
ATOM 3566 C CA . ILE B 1 103 ? -11.101 -0.102 2.531 1.00 7.90 99 ILE B CA 1
ATOM 3567 C C . ILE B 1 103 ? -11.335 1.330 2.038 1.00 8.80 99 ILE B C 1
ATOM 3568 O O . ILE B 1 103 ? -11.157 1.631 0.856 1.00 8.47 99 ILE B O 1
ATOM 3573 N N . GLY B 1 104 ? -11.746 2.205 2.959 1.00 9.19 100 GLY B N 1
ATOM 3574 C CA . GLY B 1 104 ? -11.959 3.623 2.686 1.00 10.08 100 GLY B CA 1
ATOM 3575 C C . GLY B 1 104 ? -11.173 4.464 3.662 1.00 11.23 100 GLY B C 1
ATOM 3576 O O . GLY B 1 104 ? -11.753 5.228 4.440 1.00 11.80 100 GLY B O 1
ATOM 3577 N N . ILE B 1 105 ? -9.856 4.286 3.670 1.00 12.07 101 ILE B N 1
ATOM 3578 C CA . ILE B 1 105 ? -9.006 4.981 4.631 1.00 12.89 101 ILE B CA 1
ATOM 3579 C C . ILE B 1 105 ? -8.204 6.041 3.895 1.00 14.19 101 ILE B C 1
ATOM 3580 O O . ILE B 1 105 ? -7.544 5.742 2.899 1.00 13.54 101 ILE B O 1
ATOM 3585 N N . GLY B 1 106 ? -8.246 7.270 4.398 1.00 15.92 102 GLY B N 1
ATOM 3586 C CA . GLY B 1 106 ? -7.437 8.349 3.853 1.00 17.20 102 GLY B CA 1
ATOM 3587 C C . GLY B 1 106 ? -6.029 8.220 4.401 1.00 18.57 102 GLY B C 1
ATOM 3588 O O . GLY B 1 106 ? -5.850 8.036 5.600 1.00 18.33 102 GLY B O 1
ATOM 3589 N N . ALA B 1 107 ? -5.032 8.309 3.529 1.00 20.03 103 ALA B N 1
ATOM 3590 C CA . ALA B 1 107 ? -3.643 8.034 3.924 1.00 22.10 103 ALA B CA 1
ATOM 3591 C C . ALA B 1 107 ? -2.744 9.171 3.505 1.00 23.69 103 ALA B C 1
ATOM 3592 O O . ALA B 1 107 ? -2.895 9.721 2.413 1.00 24.11 103 ALA B O 1
ATOM 3594 N N . GLN B 1 108 ? -1.822 9.539 4.389 1.00 24.80 104 GLN B N 1
ATOM 3595 C CA . GLN B 1 108 ? -0.815 10.518 4.064 1.00 26.27 104 GLN B CA 1
ATOM 3596 C C . GLN B 1 108 ? 0.503 10.175 4.729 1.00 26.47 104 GLN B C 1
ATOM 3597 O O . GLN B 1 108 ? 0.559 9.350 5.652 1.00 24.92 104 GLN B O 1
ATOM 3603 N N . SER B 1 109 ? 1.560 10.786 4.206 1.00 27.18 105 SER B N 1
ATOM 3604 C CA . SER B 1 109 ? 2.890 10.697 4.792 1.00 28.08 105 SER B CA 1
ATOM 3605 C C . SER B 1 109 ? 3.027 11.795 5.834 1.00 28.38 105 SER B C 1
ATOM 3606 O O . SER B 1 109 ? 2.325 12.803 5.762 1.00 28.81 105 SER B O 1
ATOM 3609 N N . PRO B 1 110 ? 3.921 11.603 6.816 1.00 29.05 106 PRO B N 1
ATOM 3610 C CA . PRO B 1 110 ? 4.202 12.631 7.828 1.00 29.31 106 PRO B CA 1
ATOM 3611 C C . PRO B 1 110 ? 5.039 13.791 7.278 1.00 30.11 106 PRO B C 1
ATOM 3612 O O . PRO B 1 110 ? 5.632 13.654 6.199 1.00 31.25 106 PRO B O 1
ATOM 3616 N N . GLY B 1 137 ? -2.584 20.896 24.555 1.00 41.68 133 GLY B N 1
ATOM 3617 C CA . GLY B 1 137 ? -3.246 19.596 24.684 1.00 41.02 133 GLY B CA 1
ATOM 3618 C C . GLY B 1 137 ? -4.757 19.724 24.586 1.00 40.48 133 GLY B C 1
ATOM 3619 O O . GLY B 1 137 ? -5.271 20.250 23.589 1.00 41.45 133 GLY B O 1
ATOM 3620 N N . ASP B 1 138 ? -5.475 19.256 25.612 1.00 39.13 134 ASP B N 1
ATOM 3621 C CA . ASP B 1 138 ? -6.944 19.386 25.658 1.00 37.76 134 ASP B CA 1
ATOM 3622 C C . ASP B 1 138 ? -7.455 19.401 27.102 1.00 35.81 134 ASP B C 1
ATOM 3623 O O . ASP B 1 138 ? -6.776 18.881 28.000 1.00 35.53 134 ASP B O 1
ATOM 3628 N N . GLN B 1 139 ? -8.617 20.020 27.336 1.00 33.62 135 GLN B N 1
ATOM 3629 C CA . GLN B 1 139 ? -9.271 19.910 28.636 1.00 31.65 135 GLN B CA 1
ATOM 3630 C C . GLN B 1 139 ? -9.724 18.472 28.705 1.00 30.70 135 GLN B C 1
ATOM 3631 O O . GLN B 1 139 ? -10.430 17.998 27.817 1.00 30.95 135 GLN B O 1
ATOM 3637 N N . GLY B 1 140 ? -9.328 17.772 29.750 1.00 29.08 136 GLY B N 1
ATOM 3638 C CA . GLY B 1 140 ? -9.712 16.389 29.847 1.00 27.93 136 GLY B CA 1
ATOM 3639 C C . GLY B 1 140 ? -9.841 15.872 31.244 1.00 26.45 136 GLY B C 1
ATOM 3640 O O . GLY B 1 140 ? -9.302 16.421 32.219 1.00 25.58 136 GLY B O 1
ATOM 3641 N N . LEU B 1 141 ? -10.576 14.783 31.325 1.00 25.07 137 LEU B N 1
ATOM 3642 C CA . LEU B 1 141 ? -10.639 14.036 32.524 1.00 24.26 137 LEU B CA 1
ATOM 3643 C C . LEU B 1 141 ? -10.670 12.557 32.137 1.00 22.82 137 LEU B C 1
ATOM 3644 O O . LEU B 1 141 ? -11.242 12.165 31.092 1.00 23.45 137 LEU B O 1
ATOM 3649 N N . MET B 1 142 ? -9.969 11.744 32.921 1.00 20.34 138 MET B N 1
ATOM 3650 C CA . MET B 1 142 ? -9.932 10.318 32.679 1.00 18.22 138 MET B CA 1
ATOM 3651 C C . MET B 1 142 ? -9.939 9.628 34.046 1.00 15.94 138 MET B C 1
ATOM 3652 O O . MET B 1 142 ? -9.400 10.169 35.017 1.00 15.59 138 MET B O 1
ATOM 3657 N N . PHE B 1 143 ? -10.588 8.468 34.110 1.00 13.89 139 PHE B N 1
ATOM 3658 C CA . PHE B 1 143 ? -10.714 7.687 35.341 1.00 12.87 139 PHE B CA 1
ATOM 3659 C C . PHE B 1 143 ? -9.910 6.388 35.259 1.00 12.44 139 PHE B C 1
ATOM 3660 O O . PHE B 1 143 ? -9.787 5.780 34.200 1.00 12.18 139 PHE B O 1
ATOM 3668 N N . GLY B 1 144 ? -9.449 5.927 36.415 1.00 11.88 140 GLY B N 1
ATOM 3669 C CA . GLY B 1 144 ? -8.936 4.586 36.559 1.00 10.65 140 GLY B CA 1
ATOM 3670 C C . GLY B 1 144 ? -9.487 4.009 37.841 1.00 10.92 140 GLY B C 1
ATOM 3671 O O . GLY B 1 144 ? -9.944 4.754 38.716 1.00 10.89 140 GLY B O 1
ATOM 3672 N N . TYR B 1 145 ? -9.447 2.692 37.949 1.00 9.61 141 TYR B N 1
ATOM 3673 C CA . TYR B 1 145 ? -10.029 2.005 39.087 1.00 9.10 141 TYR B CA 1
ATOM 3674 C C . TYR B 1 145 ? -9.278 0.710 39.415 1.00 9.18 141 TYR B C 1
ATOM 3675 O O . TYR B 1 145 ? -8.762 0.014 38.532 1.00 8.80 141 TYR B O 1
ATOM 3684 N N . ALA B 1 146 ? -9.238 0.388 40.700 1.00 8.65 142 ALA B N 1
ATOM 3685 C CA . ALA B 1 146 ? -8.787 -0.916 41.179 1.00 8.48 142 ALA B CA 1
ATOM 3686 C C . ALA B 1 146 ? -9.446 -1.254 42.504 1.00 7.62 142 ALA B C 1
ATOM 3687 O O . ALA B 1 146 ? -9.888 -0.364 43.232 1.00 8.59 142 ALA B O 1
ATOM 3689 N N . ILE B 1 147 ? -9.481 -2.546 42.824 1.00 8.78 143 ILE B N 1
ATOM 3690 C CA . ILE B 1 147 ? -10.178 -3.049 44.014 1.00 8.48 143 ILE B CA 1
ATOM 3691 C C . ILE B 1 147 ? -9.677 -4.448 44.355 1.00 9.07 143 ILE B C 1
ATOM 3692 O O . ILE B 1 147 ? -9.473 -5.254 43.452 1.00 9.41 143 ILE B O 1
ATOM 3697 N N . ASN B 1 148 ? -9.481 -4.740 45.637 1.00 10.30 144 ASN B N 1
ATOM 3698 C CA . ASN B 1 148 ? -8.967 -6.061 46.057 1.00 11.34 144 ASN B CA 1
ATOM 3699 C C . ASN B 1 148 ? -10.025 -7.173 46.149 1.00 12.34 144 ASN B C 1
ATOM 3700 O O . ASN B 1 148 ? -9.926 -8.045 47.016 1.00 12.27 144 ASN B O 1
ATOM 3705 N N . ASP B 1 149 ? -11.024 -7.157 45.266 1.00 11.78 145 ASP B N 1
ATOM 3706 C CA . ASP B 1 149 ? -12.036 -8.205 45.241 1.00 12.45 145 ASP B CA 1
ATOM 3707 C C . ASP B 1 149 ? -11.616 -9.399 44.366 1.00 11.77 145 ASP B C 1
ATOM 3708 O O . ASP B 1 149 ? -12.242 -10.463 44.422 1.00 12.99 145 ASP B O 1
ATOM 3713 N N . THR B 1 150 ? -10.543 -9.226 43.588 1.00 11.21 146 THR B N 1
ATOM 3714 C CA . THR B 1 150 ? -9.963 -10.301 42.781 1.00 10.94 146 THR B CA 1
ATOM 3715 C C . THR B 1 150 ? -8.427 -10.223 42.787 1.00 11.73 146 THR B C 1
ATOM 3716 O O . THR B 1 150 ? -7.867 -9.157 43.061 1.00 11.82 146 THR B O 1
ATOM 3720 N N . PRO B 1 151 ? -7.747 -11.342 42.456 1.00 12.46 147 PRO B N 1
ATOM 3721 C CA . PRO B 1 151 ? -6.275 -11.325 42.344 1.00 12.84 147 PRO B CA 1
ATOM 3722 C C . PRO B 1 151 ? -5.753 -10.245 41.398 1.00 12.85 147 PRO B C 1
ATOM 3723 O O . PRO B 1 151 ? -4.754 -9.582 41.713 1.00 12.74 147 PRO B O 1
ATOM 3727 N N . GLU B 1 152 ? -6.470 -10.049 40.291 1.00 11.51 148 GLU B N 1
ATOM 3728 C CA . GLU B 1 152 ? -6.114 -9.070 39.262 1.00 11.18 148 GLU B CA 1
ATOM 3729 C C . GLU B 1 152 ? -6.548 -7.632 39.609 1.00 9.82 148 GLU B C 1
ATOM 3730 O O . GLU B 1 152 ? -6.386 -6.708 38.818 1.00 10.09 148 GLU B O 1
ATOM 3736 N N . ARG B 1 153 ? -7.100 -7.468 40.803 1.00 9.57 149 ARG B N 1
ATOM 3737 C CA . ARG B 1 153 ? -7.494 -6.175 41.346 1.00 9.05 149 ARG B CA 1
ATOM 3738 C C . ARG B 1 153 ? -8.532 -5.430 40.487 1.00 8.63 149 ARG B C 1
ATOM 3739 O O . ARG B 1 153 ? -8.490 -4.201 40.323 1.00 8.70 149 ARG B O 1
ATOM 3747 N N . MET B 1 154 ? -9.493 -6.213 39.998 1.00 7.59 150 MET B N 1
ATOM 3748 C CA . MET B 1 154 ? -10.626 -5.746 39.229 1.00 7.78 150 MET B CA 1
ATOM 3749 C C . MET B 1 154 ? -11.892 -6.002 40.018 1.00 7.63 150 MET B C 1
ATOM 3750 O O . MET B 1 154 ? -11.929 -6.905 40.870 1.00 8.32 150 MET B O 1
ATOM 3755 N N . PRO B 1 155 ? -12.947 -5.227 39.723 1.00 7.95 151 PRO B N 1
ATOM 3756 C CA . PRO B 1 155 ? -14.253 -5.574 40.282 1.00 8.26 151 PRO B CA 1
ATOM 3757 C C . PRO B 1 155 ? -14.617 -7.010 39.938 1.00 7.95 151 PRO B C 1
ATOM 3758 O O . PRO B 1 155 ? -14.366 -7.454 38.828 1.00 8.33 151 PRO B O 1
ATOM 3762 N N . LEU B 1 156 ? -15.237 -7.717 40.873 1.00 7.84 152 LEU B N 1
ATOM 3763 C CA . LEU B 1 156 ? -15.504 -9.127 40.670 1.00 8.29 152 LEU B CA 1
ATOM 3764 C C . LEU B 1 156 ? -16.450 -9.465 39.509 1.00 7.53 152 LEU B C 1
ATOM 3765 O O . LEU B 1 156 ? -16.166 -10.407 38.766 1.00 7.02 152 LEU B O 1
ATOM 3770 N N . PRO B 1 157 ? -17.547 -8.694 39.310 1.00 7.90 153 PRO B N 1
ATOM 3771 C CA . PRO B 1 157 ? -18.435 -9.108 38.213 1.00 8.13 153 PRO B CA 1
ATOM 3772 C C . PRO B 1 157 ? -17.759 -9.107 36.826 1.00 7.79 153 PRO B C 1
ATOM 3773 O O . PRO B 1 157 ? -17.878 -10.093 36.073 1.00 7.73 153 PRO B O 1
ATOM 3777 N N . ILE B 1 158 ? -17.063 -8.030 36.478 1.00 7.77 154 ILE B N 1
ATOM 3778 C CA . ILE B 1 158 ? -16.369 -7.982 35.172 1.00 7.71 154 ILE B CA 1
ATOM 3779 C C . ILE B 1 158 ? -15.193 -8.967 35.108 1.00 7.40 154 ILE B C 1
ATOM 3780 O O . ILE B 1 158 ? -15.007 -9.645 34.080 1.00 7.36 154 ILE B O 1
ATOM 3785 N N . ALA B 1 159 ? -14.418 -9.082 36.189 1.00 7.45 155 ALA B N 1
ATOM 3786 C CA . ALA B 1 159 ? -13.295 -10.041 36.215 1.00 7.50 155 ALA B CA 1
ATOM 3787 C C . ALA B 1 159 ? -13.763 -11.454 35.945 1.00 8.10 155 ALA B C 1
ATOM 3788 O O . ALA B 1 159 ? -13.153 -12.176 35.156 1.00 6.91 155 ALA B O 1
ATOM 3790 N N . LEU B 1 160 ? -14.857 -11.862 36.591 1.00 8.21 156 LEU B N 1
ATOM 3791 C CA . LEU B 1 160 ? -15.380 -13.197 36.389 1.00 8.76 156 LEU B CA 1
ATOM 3792 C C . LEU B 1 160 ? -15.960 -13.346 34.983 1.00 8.12 156 LEU B C 1
ATOM 3793 O O . LEU B 1 160 ? -15.748 -14.384 34.348 1.00 8.07 156 LEU B O 1
ATOM 3798 N N . ALA B 1 161 ? -16.654 -12.305 34.485 1.00 8.22 157 ALA B N 1
ATOM 3799 C CA . ALA B 1 161 ? -17.217 -12.341 33.136 1.00 7.63 157 ALA B CA 1
ATOM 3800 C C . ALA B 1 161 ? -16.109 -12.554 32.099 1.00 8.18 157 ALA B C 1
ATOM 3801 O O . ALA B 1 161 ? -16.243 -13.399 31.204 1.00 7.74 157 ALA B O 1
ATOM 3803 N N . HIS B 1 162 ? -15.015 -11.822 32.256 1.00 8.02 158 HIS B N 1
ATOM 3804 C CA . HIS B 1 162 ? -13.884 -11.929 31.338 1.00 7.71 158 HIS B CA 1
ATOM 3805 C C . HIS B 1 162 ? -13.151 -13.258 31.457 1.00 7.65 158 HIS B C 1
ATOM 3806 O O . HIS B 1 162 ? -12.673 -13.791 30.453 1.00 7.16 158 HIS B O 1
ATOM 3813 N N . ARG B 1 163 ? -12.985 -13.767 32.676 1.00 7.85 159 ARG B N 1
ATOM 3814 C CA . ARG B 1 163 ? -12.359 -15.091 32.850 1.00 8.86 159 ARG B CA 1
ATOM 3815 C C . ARG B 1 163 ? -13.206 -16.155 32.141 1.00 8.58 159 ARG B C 1
ATOM 3816 O O . ARG B 1 163 ? -12.675 -17.081 31.496 1.00 8.39 159 ARG B O 1
ATOM 3824 N N . LEU B 1 164 ? -14.529 -16.038 32.252 1.00 8.44 160 LEU B N 1
ATOM 3825 C CA . LEU B 1 164 ? -15.406 -16.995 31.579 1.00 8.61 160 LEU B CA 1
ATOM 3826 C C . LEU B 1 164 ? -15.362 -16.873 30.055 1.00 9.02 160 LEU B C 1
ATOM 3827 O O . LEU B 1 164 ? -15.318 -17.893 29.366 1.00 8.54 160 LEU B O 1
ATOM 3832 N N . SER B 1 165 ? -15.388 -15.653 29.517 1.00 9.38 161 SER B N 1
ATOM 3833 C CA . SER B 1 165 ? -15.345 -15.495 28.064 1.00 10.04 161 SER B CA 1
ATOM 3834 C C . SER B 1 165 ? -13.983 -15.961 27.493 1.00 9.55 161 SER B C 1
ATOM 3835 O O . SER B 1 165 ? -13.938 -16.589 26.431 1.00 9.95 161 SER B O 1
ATOM 3838 N N . ARG B 1 166 ? -12.903 -15.708 28.219 1.00 9.63 162 ARG B N 1
ATOM 3839 C CA . ARG B 1 166 ? -11.580 -16.210 27.810 1.00 10.25 162 ARG B CA 1
ATOM 3840 C C . ARG B 1 166 ? -11.532 -17.731 27.808 1.00 10.37 162 ARG B C 1
ATOM 3841 O O . ARG B 1 166 ? -10.997 -18.364 26.883 1.00 10.80 162 ARG B O 1
ATOM 3849 N N . ARG B 1 167 ? -12.067 -18.333 28.866 1.00 10.21 163 ARG B N 1
ATOM 3850 C CA . ARG B 1 167 ? -12.083 -19.789 28.976 1.00 10.11 163 ARG B CA 1
ATOM 3851 C C . ARG B 1 167 ? -12.979 -20.438 27.921 1.00 10.35 163 ARG B C 1
ATOM 3852 O O . ARG B 1 167 ? -12.629 -21.489 27.363 1.00 10.15 163 ARG B O 1
ATOM 3860 N N . LEU B 1 168 ? -14.099 -19.784 27.611 1.00 9.98 164 LEU B N 1
ATOM 3861 C CA . LEU B 1 168 ? -14.996 -20.243 26.550 1.00 10.91 164 LEU B CA 1
ATOM 3862 C C . LEU B 1 168 ? -14.289 -20.338 25.192 1.00 11.22 164 LEU B C 1
ATOM 3863 O O . LEU B 1 168 ? -14.454 -21.323 24.447 1.00 10.29 164 LEU B O 1
ATOM 3868 N N . THR B 1 169 ? -13.526 -19.306 24.862 1.00 11.66 165 THR B N 1
ATOM 3869 C CA . THR B 1 169 ? -12.716 -19.318 23.635 1.00 12.05 165 THR B CA 1
ATOM 3870 C C . THR B 1 169 ? -11.613 -20.369 23.746 1.00 12.56 165 THR B C 1
ATOM 3871 O O . THR B 1 169 ? -11.376 -21.139 22.803 1.00 12.92 165 THR B O 1
ATOM 3875 N N . GLU B 1 170 ? -10.957 -20.417 24.900 1.00 12.66 166 GLU B N 1
ATOM 3876 C CA . GLU B 1 170 ? -9.838 -21.347 25.098 1.00 14.28 166 GLU B CA 1
ATOM 3877 C C . GLU B 1 170 ? -10.231 -22.801 24.808 1.00 13.71 166 GLU B C 1
ATOM 3878 O O . GLU B 1 170 ? -9.505 -23.523 24.110 1.00 14.41 166 GLU B O 1
ATOM 3884 N N . VAL B 1 171 ? -11.387 -23.242 25.311 1.00 13.47 167 VAL B N 1
ATOM 3885 C CA . VAL B 1 171 ? -11.789 -24.640 25.140 1.00 13.23 167 VAL B CA 1
ATOM 3886 C C . VAL B 1 171 ? -12.223 -24.975 23.705 1.00 13.82 167 VAL B C 1
ATOM 3887 O O . VAL B 1 171 ? -12.226 -26.129 23.305 1.00 14.12 167 VAL B O 1
ATOM 3891 N N . ARG B 1 172 ? -12.577 -23.953 22.933 1.00 14.09 168 ARG B N 1
ATOM 3892 C CA . ARG B 1 172 ? -12.800 -24.113 21.510 1.00 15.12 168 ARG B CA 1
ATOM 3893 C C . ARG B 1 172 ? -11.468 -24.296 20.785 1.00 15.84 168 ARG B C 1
ATOM 3894 O O . ARG B 1 172 ? -11.301 -25.246 20.022 1.00 15.92 168 ARG B O 1
ATOM 3902 N N . LYS B 1 173 ? -10.533 -23.386 21.020 1.00 15.90 169 LYS B N 1
ATOM 3903 C CA . LYS B 1 173 ? -9.288 -23.349 20.249 1.00 17.17 169 LYS B CA 1
ATOM 3904 C C . LYS B 1 173 ? -8.337 -24.502 20.591 1.00 18.30 169 LYS B C 1
ATOM 3905 O O . LYS B 1 173 ? -7.576 -24.944 19.726 1.00 17.95 169 LYS B O 1
ATOM 3911 N N . ASN B 1 174 ? -8.392 -24.983 21.827 1.00 18.78 170 ASN B N 1
ATOM 3912 C CA . ASN B 1 174 ? -7.499 -26.050 22.282 1.00 20.93 170 ASN B CA 1
ATOM 3913 C C . ASN B 1 174 ? -8.078 -27.446 22.047 1.00 21.93 170 ASN B C 1
ATOM 3914 O O . ASN B 1 174 ? -7.470 -28.446 22.418 1.00 23.32 170 ASN B O 1
ATOM 3919 N N . GLY B 1 175 ? -9.255 -27.510 21.435 1.00 22.75 171 GLY B N 1
ATOM 3920 C CA . GLY B 1 175 ? -9.871 -28.788 21.057 1.00 23.50 171 GLY B CA 1
ATOM 3921 C C . GLY B 1 175 ? -10.647 -29.518 22.142 1.00 23.71 171 GLY B C 1
ATOM 3922 O O . GLY B 1 175 ? -11.183 -30.593 21.882 1.00 24.32 171 GLY B O 1
ATOM 3923 N N . VAL B 1 176 ? -10.705 -28.960 23.352 1.00 22.95 172 VAL B N 1
ATOM 3924 C CA . VAL B 1 176 ? -11.454 -29.581 24.450 1.00 22.78 172 VAL B CA 1
ATOM 3925 C C . VAL B 1 176 ? -12.948 -29.678 24.102 1.00 22.16 172 VAL B C 1
ATOM 3926 O O . VAL B 1 176 ? -13.557 -30.734 24.280 1.00 22.29 172 VAL B O 1
ATOM 3930 N N . LEU B 1 177 ? -13.514 -28.588 23.581 1.00 20.64 173 LEU B N 1
ATOM 3931 C CA . LEU B 1 177 ? -14.893 -28.577 23.082 1.00 20.17 173 LEU B CA 1
ATOM 3932 C C . LEU B 1 177 ? -14.868 -28.085 21.634 1.00 20.39 173 LEU B C 1
ATOM 3933 O O . LEU B 1 177 ? -15.185 -26.926 21.349 1.00 20.07 173 LEU B O 1
ATOM 3938 N N . PRO B 1 178 ? -14.496 -28.979 20.706 1.00 21.17 174 PRO B N 1
ATOM 3939 C CA . PRO B 1 178 ? -14.232 -28.575 19.333 1.00 21.27 174 PRO B CA 1
ATOM 3940 C C . PRO B 1 178 ? -15.481 -28.230 18.516 1.00 20.61 174 PRO B C 1
ATOM 3941 O O . PRO B 1 178 ? -15.358 -27.673 17.423 1.00 22.09 174 PRO B O 1
ATOM 3945 N N . TYR B 1 179 ? -16.661 -28.559 19.022 1.00 19.33 175 TYR B N 1
ATOM 3946 C CA . TYR B 1 179 ? -17.909 -28.201 18.354 1.00 18.82 175 TYR B CA 1
ATOM 3947 C C . TYR B 1 179 ? -18.319 -26.740 18.568 1.00 17.51 175 TYR B C 1
ATOM 3948 O O . TYR B 1 179 ? -19.290 -26.282 17.980 1.00 17.58 175 TYR B O 1
ATOM 3957 N N . LEU B 1 180 ? -17.607 -26.018 19.430 1.00 16.88 176 LEU B N 1
ATOM 3958 C CA . LEU B 1 180 ? -17.931 -24.617 19.667 1.00 15.60 176 LEU B CA 1
ATOM 3959 C C . LEU B 1 180 ? -17.541 -23.792 18.459 1.00 14.60 176 LEU B C 1
ATOM 3960 O O . LEU B 1 180 ? -16.637 -24.161 17.687 1.00 14.24 176 LEU B O 1
ATOM 3965 N N . ARG B 1 181 ? -18.241 -22.672 18.307 1.00 14.24 177 ARG B N 1
ATOM 3966 C CA . ARG B 1 181 ? -17.959 -21.697 17.257 1.00 13.97 177 ARG B CA 1
ATOM 3967 C C . ARG B 1 181 ? -17.685 -20.300 17.886 1.00 12.57 177 ARG B C 1
ATOM 3968 O O . ARG B 1 181 ? -17.849 -20.107 19.098 1.00 11.46 177 ARG B O 1
ATOM 3976 N N . PRO B 1 182 ? -17.220 -19.332 17.077 1.00 11.70 178 PRO B N 1
ATOM 3977 C CA . PRO B 1 182 ? -16.594 -18.183 17.760 1.00 11.21 178 PRO B CA 1
ATOM 3978 C C . PRO B 1 182 ? -17.459 -17.260 18.625 1.00 11.05 178 PRO B C 1
ATOM 3979 O O . PRO B 1 182 ? -16.982 -16.762 19.657 1.00 11.09 178 PRO B O 1
ATOM 3983 N N . ASP B 1 183 ? -18.681 -16.972 18.194 1.00 11.39 179 ASP B N 1
ATOM 3984 C CA . ASP B 1 183 ? -19.487 -15.930 18.829 1.00 11.09 179 ASP B CA 1
ATOM 3985 C C . ASP B 1 183 ? -19.961 -16.416 20.203 1.00 11.34 179 ASP B C 1
ATOM 3986 O O . ASP B 1 183 ? -20.327 -17.583 20.378 1.00 11.63 179 ASP B O 1
ATOM 3991 N N . GLY B 1 184 ? -19.954 -15.517 21.172 1.00 10.88 180 GLY B N 1
ATOM 3992 C CA . GLY B 1 184 ? -20.360 -15.864 22.529 1.00 11.51 180 GLY B CA 1
ATOM 3993 C C . GLY B 1 184 ? -20.393 -14.681 23.476 1.00 10.64 180 GLY B C 1
ATOM 3994 O O . GLY B 1 184 ? -19.854 -13.598 23.182 1.00 10.61 180 GLY B O 1
ATOM 3995 N N . LYS B 1 185 ? -21.053 -14.890 24.612 1.00 11.22 181 LYS B N 1
ATOM 3996 C CA . LYS B 1 185 ? -21.286 -13.826 25.595 1.00 10.83 181 LYS B CA 1
ATOM 3997 C C . LYS B 1 185 ? -21.401 -14.468 26.965 1.00 10.89 181 LYS B C 1
ATOM 3998 O O . LYS B 1 185 ? -21.977 -15.573 27.095 1.00 10.83 181 LYS B O 1
ATOM 4004 N N . THR B 1 186 ? -20.832 -13.807 27.970 1.00 9.28 182 THR B N 1
ATOM 4005 C CA . THR B 1 186 ? -20.982 -14.234 29.343 1.00 9.82 182 THR B CA 1
ATOM 4006 C C . THR B 1 186 ? -21.583 -13.103 30.185 1.00 10.21 182 THR B C 1
ATOM 4007 O O . THR B 1 186 ? -21.315 -11.918 29.944 1.00 9.50 182 THR B O 1
ATOM 4011 N N . GLN B 1 187 ? -22.408 -13.467 31.161 1.00 9.86 183 GLN B N 1
ATOM 4012 C CA . GLN B 1 187 ? -22.971 -12.497 32.094 1.00 10.22 183 GLN B CA 1
ATOM 4013 C C . GLN B 1 187 ? -22.881 -13.074 33.493 1.00 9.70 183 GLN B C 1
ATOM 4014 O O . GLN B 1 187 ? -23.133 -14.270 33.700 1.00 9.70 183 GLN B O 1
ATOM 4020 N N . VAL B 1 188 ? -22.521 -12.223 34.440 1.00 8.76 184 VAL B N 1
ATO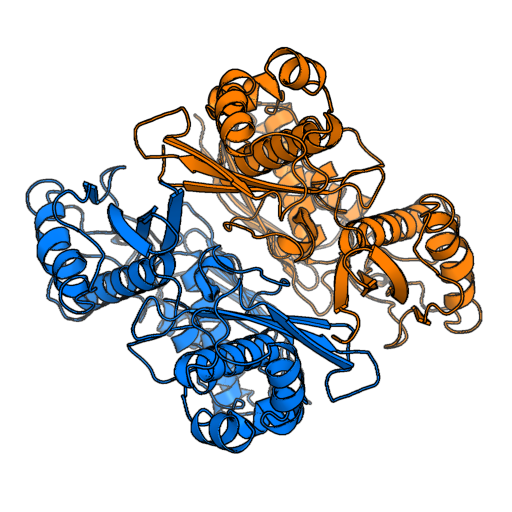M 4021 C CA . VAL B 1 188 ? -22.292 -12.612 35.819 1.00 9.24 184 VAL B CA 1
ATOM 4022 C C . VAL B 1 188 ? -23.045 -11.654 36.745 1.00 8.82 184 VAL B C 1
ATOM 4023 O O . VAL B 1 188 ? -22.849 -10.440 36.667 1.00 8.40 184 VAL B O 1
ATOM 4027 N N . THR B 1 189 ? -23.891 -12.208 37.613 1.00 8.11 185 THR B N 1
ATOM 4028 C CA . THR B 1 189 ? -24.618 -11.468 38.652 1.00 8.32 185 THR B CA 1
ATOM 4029 C C . THR B 1 189 ? -24.186 -11.974 40.028 1.00 9.00 185 THR B C 1
ATOM 4030 O O . THR B 1 189 ? -24.267 -13.189 40.322 1.00 9.57 185 THR B O 1
ATOM 4034 N N . ILE B 1 190 ? -23.707 -11.042 40.847 1.00 9.48 186 ILE B N 1
ATOM 4035 C CA . ILE B 1 190 ? -23.199 -11.335 42.187 1.00 9.58 186 ILE B CA 1
ATOM 4036 C C . ILE B 1 190 ? -23.963 -10.514 43.210 1.00 9.35 186 ILE B C 1
ATOM 4037 O O . ILE B 1 190 ? -24.285 -9.342 42.954 1.00 8.21 186 ILE B O 1
ATOM 4042 N N . GLU B 1 191 ? -24.272 -11.128 44.355 1.00 9.42 187 GLU B N 1
ATOM 4043 C CA . GLU B 1 191 ? -24.867 -10.426 45.477 1.00 10.13 187 GLU B CA 1
ATOM 4044 C C . GLU B 1 191 ? -23.769 -9.990 46.440 1.00 10.87 187 GLU B C 1
ATOM 4045 O O . GLU B 1 191 ? -22.873 -10.786 46.792 1.00 10.53 187 GLU B O 1
ATOM 4051 N N . PHE B 1 192 ? -23.864 -8.731 46.858 1.00 11.55 188 PHE B N 1
ATOM 4052 C CA . PHE B 1 192 ? -22.961 -8.130 47.827 1.00 12.59 188 PHE B CA 1
ATOM 4053 C C . PHE B 1 192 ? -23.737 -7.759 49.082 1.00 14.60 188 PHE B C 1
ATOM 4054 O O . PHE B 1 192 ? -24.794 -7.120 48.989 1.00 16.88 188 PHE B O 1
ATOM 4062 N N . GLU B 1 193 ? -23.174 -8.106 50.231 1.00 15.64 189 GLU B N 1
ATOM 4063 C CA . GLU B 1 193 ? -23.734 -7.751 51.527 1.00 17.28 189 GLU B CA 1
ATOM 4064 C C . GLU B 1 193 ? -22.660 -6.944 52.268 1.00 17.00 189 GLU B C 1
ATOM 4065 O O . GLU B 1 193 ? -21.551 -7.422 52.485 1.00 16.27 189 GLU B O 1
ATOM 4071 N N . ASP B 1 194 ? -22.986 -5.700 52.611 1.00 18.43 190 ASP B N 1
ATOM 4072 C CA . ASP B 1 194 ? -22.018 -4.790 53.250 1.00 19.52 190 ASP B CA 1
ATOM 4073 C C . ASP B 1 194 ? -20.684 -4.750 52.483 1.00 18.88 190 ASP B C 1
ATOM 4074 O O . ASP B 1 194 ? -19.603 -4.818 53.081 1.00 18.99 190 ASP B O 1
ATOM 4079 N N . ASP B 1 195 ? -20.778 -4.690 51.154 1.00 18.09 191 ASP B N 1
ATOM 4080 C CA . ASP B 1 195 ? -19.622 -4.602 50.247 1.00 17.97 191 ASP B CA 1
ATOM 4081 C C . ASP B 1 195 ? -18.818 -5.897 50.022 1.00 16.85 191 ASP B C 1
ATOM 4082 O O . ASP B 1 195 ? -17.886 -5.912 49.221 1.00 17.53 191 ASP B O 1
ATOM 4087 N N . VAL B 1 196 ? -19.189 -6.983 50.687 1.00 15.08 192 VAL B N 1
ATOM 4088 C CA . VAL B 1 196 ? -18.514 -8.251 50.510 1.00 14.75 192 VAL B CA 1
ATOM 4089 C C . VAL B 1 196 ? -19.279 -9.052 49.455 1.00 13.49 192 VAL B C 1
ATOM 4090 O O . VAL B 1 196 ? -20.494 -9.184 49.564 1.00 12.58 192 VAL B O 1
ATOM 4094 N N . PRO B 1 197 ? -18.585 -9.566 48.428 1.00 12.93 193 PRO B N 1
ATOM 4095 C CA . PRO B 1 197 ? -19.258 -10.466 47.479 1.00 12.74 193 PRO B CA 1
ATOM 4096 C C . PRO B 1 197 ? -19.521 -11.813 48.132 1.00 12.86 193 PRO B C 1
ATOM 4097 O O . PRO B 1 197 ? -18.578 -12.539 48.442 1.00 15.35 193 PRO B O 1
ATOM 4101 N N . VAL B 1 198 ? -20.781 -12.123 48.386 1.00 11.89 194 VAL B N 1
ATOM 4102 C CA . VAL B 1 198 ? -21.143 -13.296 49.186 1.00 12.06 194 VAL B CA 1
ATOM 4103 C C . VAL B 1 198 ? -21.747 -14.429 48.387 1.00 11.95 194 VAL B C 1
ATOM 4104 O O . VAL B 1 198 ? -21.762 -15.564 48.859 1.00 11.55 194 VAL B O 1
ATOM 4108 N N . ARG B 1 199 ? -22.267 -14.136 47.201 1.00 10.74 195 ARG B N 1
ATOM 4109 C CA . ARG B 1 199 ? -23.018 -15.133 46.459 1.00 10.97 195 ARG B CA 1
ATOM 4110 C C . ARG B 1 199 ? -22.953 -14.866 44.973 1.00 10.48 195 ARG B C 1
ATOM 4111 O O . ARG B 1 199 ? -23.197 -13.731 44.518 1.00 10.32 195 ARG B O 1
ATOM 4119 N N . LEU B 1 200 ? -22.624 -15.917 44.226 1.00 10.43 196 LEU B N 1
ATOM 4120 C CA . LEU B 1 200 ? -22.721 -15.905 42.775 1.00 10.22 196 LEU B CA 1
ATOM 4121 C C . LEU B 1 200 ? -24.156 -16.295 42.409 1.00 10.48 196 LEU B C 1
ATOM 4122 O O . LEU B 1 200 ? -24.567 -17.425 42.576 1.00 10.72 196 LEU B O 1
ATOM 4127 N N . ASP B 1 201 ? -24.927 -15.315 41.972 1.00 10.06 197 ASP B N 1
ATOM 4128 C CA . ASP B 1 201 ? -26.369 -15.466 41.807 1.00 10.33 197 ASP B CA 1
ATOM 4129 C C . ASP B 1 201 ? -26.693 -16.206 40.514 1.00 10.18 197 ASP B C 1
ATOM 4130 O O . ASP B 1 201 ? -27.382 -17.244 40.517 1.00 9.77 197 ASP B O 1
ATOM 4135 N N . THR B 1 202 ? -26.176 -15.675 39.411 1.00 9.63 198 THR B N 1
ATOM 4136 C CA . THR B 1 202 ? -26.467 -16.187 38.090 1.00 9.55 198 THR B CA 1
ATOM 4137 C C . THR B 1 202 ? -25.238 -16.091 37.203 1.00 9.21 198 THR B C 1
ATOM 4138 O O . THR B 1 202 ? -24.506 -15.096 37.236 1.00 9.09 198 THR B O 1
ATOM 4142 N N . VAL B 1 203 ? -25.025 -17.128 36.411 1.00 8.04 199 VAL B N 1
ATOM 4143 C CA . VAL B 1 203 ? -24.070 -17.071 35.306 1.00 9.23 199 VAL B CA 1
ATOM 4144 C C . VAL B 1 203 ? -24.814 -17.440 34.035 1.00 9.14 199 VAL B C 1
ATOM 4145 O O . VAL B 1 203 ? -25.452 -18.498 33.978 1.00 9.62 199 VAL B O 1
ATOM 4149 N N . VAL B 1 204 ? -24.759 -16.559 33.037 1.00 9.17 200 VAL B N 1
ATOM 4150 C CA . VAL B 1 204 ? -25.288 -16.856 31.721 1.00 10.42 200 VAL B CA 1
ATOM 4151 C C . VAL B 1 204 ? -24.128 -17.032 30.761 1.00 10.86 200 VAL B C 1
ATOM 4152 O O . VAL B 1 204 ? -23.279 -16.135 30.639 1.00 11.35 200 VAL B O 1
ATOM 4156 N N . ILE B 1 205 ? -24.089 -18.167 30.082 1.00 11.09 201 ILE B N 1
ATOM 4157 C CA . ILE B 1 205 ? -23.089 -18.402 29.029 1.00 11.60 201 ILE B CA 1
ATOM 4158 C C . ILE B 1 205 ? -23.841 -18.729 27.739 1.00 12.25 201 ILE B C 1
ATOM 4159 O O . ILE B 1 205 ? -24.589 -19.714 27.648 1.00 12.64 201 ILE B O 1
ATOM 4164 N N . SER B 1 206 ? -23.672 -17.849 26.759 1.00 12.08 202 SER B N 1
ATOM 4165 C CA A SER B 1 206 ? -24.268 -18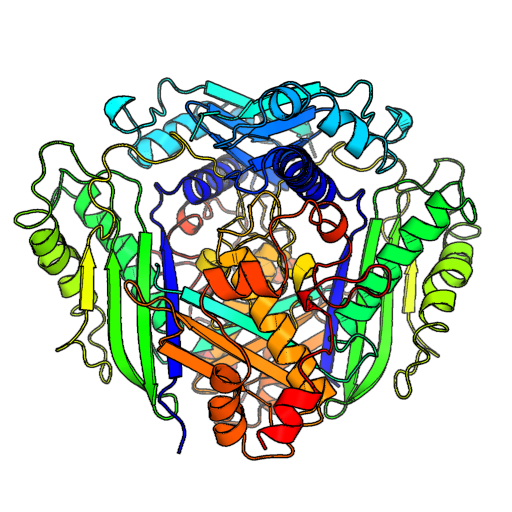.030 25.452 0.50 12.53 202 SER B CA 1
ATOM 4166 C CA B SER B 1 206 ? -24.272 -18.003 25.449 0.50 12.73 202 SER B CA 1
ATOM 4167 C C . SER B 1 206 ? -23.142 -18.251 24.458 1.00 12.67 202 SER B C 1
ATOM 4168 O O . SER B 1 206 ? -22.210 -17.474 24.391 1.00 12.45 202 SER B O 1
ATOM 4173 N N . THR B 1 207 ? -23.209 -19.344 23.709 1.00 12.16 203 THR B N 1
ATOM 4174 C CA . THR B 1 207 ? -22.131 -19.671 22.793 1.00 12.32 203 THR B CA 1
ATOM 4175 C C . THR B 1 207 ? -22.666 -20.251 21.498 1.00 13.45 203 THR B C 1
ATOM 4176 O O . THR B 1 207 ? -23.621 -21.015 21.495 1.00 13.13 203 THR B O 1
ATOM 4180 N N . GLN B 1 208 ? -22.042 -19.834 20.400 1.00 13.31 204 GLN B N 1
ATOM 4181 C CA . GLN B 1 208 ? -22.238 -20.482 19.103 1.00 13.87 204 GLN B CA 1
ATOM 4182 C C . GLN B 1 208 ? -21.676 -21.909 19.101 1.00 14.25 204 GLN B C 1
ATOM 4183 O O . GLN B 1 208 ? -20.684 -22.204 19.759 1.00 13.87 204 GLN B O 1
ATOM 4189 N N . HIS B 1 209 ? -22.290 -22.790 18.312 1.00 15.40 205 HIS B N 1
ATOM 4190 C CA . HIS B 1 209 ? -21.902 -24.190 18.279 1.00 16.56 205 HIS B CA 1
ATOM 4191 C C . HIS B 1 209 ? -22.355 -24.843 16.977 1.00 18.09 205 HIS B C 1
ATOM 4192 O O . HIS B 1 209 ? -23.174 -24.280 16.252 1.00 17.57 205 HIS B O 1
ATOM 4199 N N . ALA B 1 210 ? -21.821 -26.031 16.714 1.00 19.77 206 ALA B N 1
ATOM 4200 C CA . ALA B 1 210 ? -22.217 -26.850 15.555 1.00 21.72 206 ALA B CA 1
ATOM 4201 C C . ALA B 1 210 ? -23.697 -27.274 15.630 1.00 23.39 206 ALA B C 1
ATOM 4202 O O . ALA B 1 210 ? -24.268 -27.403 16.705 1.00 23.14 206 ALA B O 1
ATOM 4204 N N . ALA B 1 211 ? -24.319 -27.467 14.469 1.00 25.74 207 ALA B N 1
ATOM 4205 C CA . ALA B 1 211 ? -25.757 -27.761 14.397 1.00 27.62 207 ALA B CA 1
ATOM 4206 C C . ALA B 1 211 ? -26.178 -29.060 15.110 1.00 29.59 207 ALA B C 1
ATOM 4207 O O . ALA B 1 211 ? -27.300 -29.155 15.628 1.00 30.49 207 ALA B O 1
ATOM 4209 N N . ASP B 1 212 ? -25.290 -30.046 15.159 1.00 31.07 208 ASP B N 1
ATOM 4210 C CA . ASP B 1 212 ? -25.673 -31.378 15.667 1.00 32.77 208 ASP B CA 1
ATOM 4211 C C . ASP B 1 212 ? -25.703 -31.527 17.202 1.00 32.25 208 ASP B C 1
ATOM 4212 O O . ASP B 1 212 ? -26.005 -32.609 17.710 1.00 33.15 208 ASP B O 1
ATOM 4217 N N . ILE B 1 213 ? -25.418 -30.456 17.941 1.00 31.10 209 ILE B N 1
ATOM 4218 C CA . ILE B 1 213 ? -25.155 -30.576 19.379 1.00 30.07 209 ILE B CA 1
ATOM 4219 C C . ILE B 1 213 ? -26.426 -30.514 20.238 1.00 29.68 209 ILE B C 1
ATOM 4220 O O . ILE B 1 213 ? -27.277 -29.647 20.062 1.00 29.80 209 ILE B O 1
ATOM 4225 N N . ASP B 1 214 ? -26.518 -31.445 21.184 1.00 28.83 210 ASP B N 1
ATOM 4226 C CA . ASP B 1 214 ? -27.633 -31.547 22.113 1.00 28.91 210 ASP B CA 1
ATOM 4227 C C . ASP B 1 214 ? -27.438 -30.521 23.227 1.00 27.61 210 ASP B C 1
ATOM 4228 O O . ASP B 1 214 ? -26.490 -30.618 23.991 1.00 26.52 210 ASP B O 1
ATOM 4233 N N . LEU B 1 215 ? -28.338 -29.546 23.317 1.00 27.37 211 LEU B N 1
ATOM 4234 C CA . LEU B 1 215 ? -28.160 -28.436 24.254 1.00 27.14 211 LEU B CA 1
ATOM 4235 C C . LEU B 1 215 ? -28.226 -28.897 25.711 1.00 26.93 211 LEU B C 1
ATOM 4236 O O . LEU B 1 215 ? -27.380 -28.515 26.522 1.00 26.44 211 LEU B O 1
ATOM 4241 N N . GLU B 1 216 ? -29.223 -29.711 26.039 1.00 26.65 212 GLU B N 1
ATOM 4242 C CA . GLU B 1 216 ? -29.421 -30.149 27.427 1.00 26.58 212 GLU B CA 1
ATOM 4243 C C . GLU B 1 216 ? -28.400 -31.201 27.871 1.00 26.05 212 GLU B C 1
ATOM 4244 O O . GLU B 1 216 ? -27.907 -31.150 28.995 1.00 26.66 212 GLU B O 1
ATOM 4246 N N . ASN B 1 217 ? -28.059 -32.137 26.998 1.00 25.95 213 ASN B N 1
ATOM 4247 C CA . ASN B 1 217 ? -27.254 -33.292 27.408 1.00 25.91 213 ASN B CA 1
ATOM 4248 C C . ASN B 1 217 ? -25.790 -33.224 27.001 1.00 24.46 213 ASN B C 1
ATOM 4249 O O . ASN B 1 217 ? -24.992 -34.021 27.487 1.00 24.32 213 ASN B O 1
ATOM 4254 N N . THR B 1 218 ? -25.426 -32.273 26.138 1.00 22.26 214 THR B N 1
ATOM 4255 C CA . THR B 1 218 ? -24.019 -32.096 25.774 1.00 21.12 214 THR B CA 1
ATOM 4256 C C . THR B 1 218 ? -23.528 -30.692 26.135 1.00 19.26 214 THR B C 1
ATOM 4257 O O . THR B 1 218 ? -22.611 -30.547 26.933 1.00 17.46 214 THR B O 1
ATOM 4261 N N . LEU B 1 219 ? -24.121 -29.666 25.528 1.00 18.25 215 LEU B N 1
ATOM 4262 C CA . LEU B 1 219 ? -23.589 -28.302 25.693 1.00 17.23 215 LEU B CA 1
ATOM 4263 C C . LEU B 1 219 ? -23.605 -27.871 27.146 1.00 16.15 215 LEU B C 1
ATOM 4264 O O . LEU B 1 219 ? -22.590 -27.428 27.669 1.00 15.44 215 LEU B O 1
ATOM 4269 N N . THR B 1 220 ? -24.746 -28.005 27.811 1.00 16.16 216 THR B N 1
ATOM 4270 C CA . THR B 1 220 ? -24.870 -27.482 29.168 1.00 15.79 216 THR B CA 1
ATOM 4271 C C . THR B 1 220 ? -23.888 -28.152 30.148 1.00 15.92 216 THR B C 1
ATOM 4272 O O . THR B 1 220 ? -23.146 -27.448 30.858 1.00 15.41 216 THR B O 1
ATOM 4276 N N . PRO B 1 221 ? -23.855 -29.499 30.190 1.00 15.89 217 PRO B N 1
ATOM 4277 C CA . PRO B 1 221 ? -22.893 -30.096 31.124 1.00 15.84 217 PRO B CA 1
ATOM 4278 C C . PRO B 1 221 ? -21.422 -29.851 30.765 1.00 14.94 217 PRO B C 1
ATOM 4279 O O . PRO B 1 221 ? -20.597 -29.733 31.674 1.00 14.38 217 PRO B O 1
ATOM 4283 N N . ASP B 1 222 ? -21.105 -29.775 29.464 1.00 14.62 218 ASP B N 1
ATOM 4284 C CA . ASP B 1 222 ? -19.722 -29.516 29.008 1.00 14.06 218 ASP B CA 1
ATOM 4285 C C . ASP B 1 222 ? -19.304 -28.111 29.425 1.00 13.09 218 ASP B C 1
ATOM 4286 O O . ASP B 1 222 ? -18.204 -27.899 29.927 1.00 12.63 218 ASP B O 1
ATOM 4291 N N . ILE B 1 223 ? -20.196 -27.146 29.238 1.00 12.83 219 ILE B N 1
ATOM 4292 C CA . ILE B 1 223 ? -19.907 -25.774 29.641 1.00 12.37 219 ILE B CA 1
ATOM 4293 C C . ILE B 1 223 ? -19.761 -25.661 31.155 1.00 11.71 219 ILE B C 1
ATOM 4294 O O . ILE B 1 223 ? -18.831 -25.006 31.640 1.00 10.77 219 ILE B O 1
ATOM 4299 N N . ARG B 1 224 ? -20.653 -26.301 31.909 1.00 11.23 220 ARG B N 1
ATOM 4300 C CA . ARG B 1 224 ? -20.507 -26.321 33.363 1.00 11.72 220 ARG B CA 1
ATOM 4301 C C . ARG B 1 224 ? -19.146 -26.872 33.791 1.00 11.93 220 ARG B C 1
ATOM 4302 O O . ARG B 1 224 ? -18.460 -26.268 34.612 1.00 11.86 220 ARG B O 1
ATOM 4310 N N . GLU B 1 225 ? -18.758 -28.023 33.236 1.00 13.03 221 GLU B N 1
ATOM 4311 C CA . GLU B 1 225 ? -17.524 -28.687 33.656 1.00 14.47 221 GLU B CA 1
ATOM 4312 C C . GLU B 1 225 ? -16.265 -27.971 33.162 1.00 14.01 221 GLU B C 1
ATOM 4313 O O . GLU B 1 225 ? -15.345 -27.730 33.932 1.00 14.23 221 GLU B O 1
ATOM 4319 N N . LYS B 1 226 ? -16.235 -27.641 31.879 1.00 13.92 222 LYS B N 1
ATOM 4320 C CA . LYS B 1 226 ? -14.994 -27.175 31.246 1.00 14.26 222 LYS B CA 1
ATOM 4321 C C . LYS B 1 226 ? -14.789 -25.659 31.343 1.00 13.17 222 LYS B C 1
ATOM 4322 O O . LYS B 1 226 ? -13.645 -25.182 31.247 1.00 13.41 222 LYS B O 1
ATOM 4328 N N . VAL B 1 227 ? -15.874 -24.903 31.522 1.00 11.87 223 VAL B N 1
ATOM 4329 C CA . VAL B 1 227 ? -15.781 -23.434 31.526 1.00 11.20 223 VAL B CA 1
ATOM 4330 C C . VAL B 1 227 ? -16.120 -22.856 32.903 1.00 10.85 223 VAL B C 1
ATOM 4331 O O . VAL B 1 227 ? -15.270 -22.231 33.542 1.00 10.65 223 VAL B O 1
ATOM 4335 N N . LEU B 1 228 ? -17.331 -23.113 33.401 1.00 10.72 224 LEU B N 1
ATOM 4336 C CA . LEU B 1 228 ? -17.711 -22.555 34.707 1.00 10.30 224 LEU B CA 1
ATOM 4337 C C . LEU B 1 228 ? -16.834 -23.092 35.834 1.00 10.31 224 LEU B C 1
ATOM 4338 O O . LEU B 1 228 ? -16.212 -22.317 36.566 1.00 10.11 224 LEU B O 1
ATOM 4343 N N . ASN B 1 229 ? -16.764 -24.411 35.962 1.00 11.17 225 ASN B N 1
ATOM 4344 C CA . ASN B 1 229 ? -16.088 -25.012 37.105 1.00 11.51 225 ASN B CA 1
ATOM 4345 C C . ASN B 1 229 ? -14.604 -24.706 37.129 1.00 11.50 225 ASN B C 1
ATOM 4346 O O . ASN B 1 229 ? -14.066 -24.464 38.192 1.00 10.58 225 ASN B O 1
ATOM 4351 N N . THR B 1 230 ? -13.954 -24.728 35.964 1.00 12.06 226 THR B N 1
ATOM 4352 C CA . THR B 1 230 ? -12.508 -24.461 35.888 1.00 12.20 226 THR B CA 1
ATOM 4353 C C . THR B 1 230 ? -12.181 -23.036 36.272 1.00 12.06 226 THR B C 1
ATOM 4354 O O . THR B 1 230 ? -11.212 -22.790 36.983 1.00 11.98 226 THR B O 1
ATOM 4358 N N . VAL B 1 231 ? -13.008 -22.096 35.832 1.00 10.87 227 VAL B N 1
ATOM 4359 C CA . VAL B 1 231 ? -12.809 -20.695 36.183 1.00 10.13 227 VAL B CA 1
ATOM 4360 C C . VAL B 1 231 ? -13.022 -20.476 37.666 1.00 10.52 227 VAL B C 1
ATOM 4361 O O . VAL B 1 231 ? -12.236 -19.787 38.320 1.00 9.80 227 VAL B O 1
ATOM 4365 N N . LEU B 1 232 ? -14.081 -21.059 38.227 1.00 10.50 228 LEU B N 1
ATOM 4366 C CA . LEU B 1 232 ? -14.309 -20.903 39.663 1.00 10.92 228 LEU B CA 1
ATOM 4367 C C . LEU B 1 232 ? -13.154 -21.484 40.496 1.00 11.98 228 LEU B C 1
ATOM 4368 O O . LEU B 1 232 ? -12.766 -20.905 41.521 1.00 11.76 228 LEU B O 1
ATOM 4373 N N . ASN B 1 233 ? -12.620 -22.620 40.068 1.00 13.11 229 ASN B N 1
ATOM 4374 C CA A ASN B 1 233 ? -11.508 -23.222 40.779 0.50 13.76 229 ASN B CA 1
ATOM 4375 C CA B ASN B 1 233 ? -11.487 -23.255 40.751 0.50 14.35 229 ASN B CA 1
ATOM 4376 C C . ASN B 1 233 ? -10.225 -22.399 40.640 1.00 14.22 229 ASN B C 1
ATOM 4377 O O . ASN B 1 233 ? -9.485 -22.249 41.602 1.00 13.79 229 ASN B O 1
ATOM 4386 N N . ASP B 1 234 ? -9.998 -21.823 39.462 1.00 14.69 230 ASP B N 1
ATOM 4387 C CA . ASP B 1 234 ? -8.860 -20.904 39.243 1.00 15.52 230 ASP B CA 1
ATOM 4388 C C . ASP B 1 234 ? -8.931 -19.716 40.195 1.00 15.62 230 ASP B C 1
ATOM 4389 O O . ASP B 1 234 ? -7.941 -19.337 40.825 1.00 15.85 230 ASP B O 1
ATOM 4394 N N . LEU B 1 235 ? -10.111 -19.098 40.261 1.00 14.94 231 LEU B N 1
ATOM 4395 C CA . LEU B 1 235 ? -10.312 -17.906 41.069 1.00 15.45 231 LEU B CA 1
ATOM 4396 C C . LEU B 1 235 ? -10.176 -18.193 42.551 1.00 16.00 231 LEU B C 1
ATOM 4397 O O . LEU B 1 235 ? -9.546 -17.423 43.281 1.00 16.23 231 LEU B O 1
ATOM 4402 N N . ALA B 1 236 ? -10.786 -19.292 42.994 1.00 16.26 232 ALA B N 1
ATOM 4403 C CA . ALA B 1 236 ? -10.679 -19.744 44.377 1.00 16.80 232 ALA B CA 1
ATOM 4404 C C . ALA B 1 236 ? -11.081 -18.630 45.339 1.00 17.23 232 ALA B C 1
ATOM 4405 O O . ALA B 1 236 ? -10.402 -18.375 46.340 1.00 17.30 232 ALA B O 1
ATOM 4407 N N . HIS B 1 237 ? -12.203 -17.976 45.049 1.00 16.93 233 HIS B N 1
ATOM 4408 C CA . HIS B 1 237 ? -12.596 -16.804 45.827 1.00 16.85 233 HIS B CA 1
ATOM 4409 C C . HIS B 1 237 ? -13.006 -17.216 47.245 1.00 18.08 233 HIS B C 1
ATOM 4410 O O . HIS B 1 237 ? -13.766 -18.156 47.414 1.00 18.04 233 HIS B O 1
ATOM 4417 N N . ASP B 1 238 ? -12.525 -16.469 48.240 1.00 18.85 234 ASP B N 1
ATOM 4418 C CA A ASP B 1 238 ? -12.690 -16.801 49.666 0.50 19.67 234 ASP B CA 1
ATOM 4419 C CA B ASP B 1 238 ? -12.702 -16.845 49.647 0.50 19.64 234 ASP B CA 1
ATOM 4420 C C . ASP B 1 238 ? -14.093 -16.588 50.241 1.00 19.23 234 ASP B C 1
ATOM 4421 O O . ASP B 1 238 ? -14.426 -17.160 51.276 1.00 19.66 234 ASP B O 1
ATOM 4430 N N . THR B 1 239 ? -14.899 -15.724 49.622 1.00 17.88 235 THR B N 1
ATOM 4431 C CA . THR B 1 239 ? -16.249 -15.411 50.163 1.00 16.42 235 THR B CA 1
ATOM 4432 C C . THR B 1 239 ? -17.411 -15.688 49.219 1.00 15.44 235 THR B C 1
ATOM 4433 O O . THR B 1 239 ? -18.549 -15.800 49.665 1.00 14.87 235 THR B O 1
ATOM 4437 N N . LEU B 1 240 ? -17.128 -15.813 47.928 1.00 14.07 236 LEU B N 1
ATOM 4438 C CA . LEU B 1 240 ? -18.175 -15.997 46.931 1.00 13.58 236 LEU B CA 1
ATOM 4439 C C . LEU B 1 240 ? -18.744 -17.437 46.966 1.00 13.79 236 LEU B C 1
ATOM 4440 O O . LEU B 1 240 ? -18.111 -18.367 46.487 1.00 14.16 236 LEU B O 1
ATOM 4445 N N . ASP B 1 241 ? -19.939 -17.604 47.538 1.00 13.27 237 ASP B N 1
ATOM 4446 C CA . ASP B 1 241 ? -20.610 -18.908 47.569 1.00 13.09 237 ASP B CA 1
ATOM 4447 C C . ASP B 1 241 ? -21.232 -19.204 46.202 1.00 12.29 237 ASP B C 1
ATOM 4448 O O . ASP B 1 241 ? -22.066 -18.445 45.715 1.00 11.57 237 ASP B O 1
ATOM 4453 N N . THR B 1 242 ? -20.791 -20.290 45.569 1.00 11.35 238 THR B N 1
ATOM 4454 C CA . THR B 1 242 ? -21.277 -20.691 44.244 1.00 11.53 238 THR B CA 1
ATOM 4455 C C . THR B 1 242 ? -22.178 -21.958 44.291 1.00 11.66 238 THR B C 1
ATOM 4456 O O . THR B 1 242 ? -22.555 -22.500 43.252 1.00 10.81 238 THR B O 1
ATOM 4460 N N . SER B 1 243 ? -22.544 -22.411 45.494 1.00 11.22 239 SER B N 1
ATOM 4461 C CA . SER B 1 243 ? -23.263 -23.692 45.640 1.00 11.73 239 SER B CA 1
ATOM 4462 C C . SER B 1 243 ? -24.694 -23.664 45.076 1.00 12.04 239 SER B C 1
ATOM 4463 O O . SER B 1 243 ? -25.247 -24.715 44.781 1.00 12.64 239 SER B O 1
ATOM 4466 N N . SER B 1 244 ? -25.288 -22.467 44.948 1.00 11.78 240 SER B N 1
ATOM 4467 C CA A SER B 1 244 ? -26.644 -22.329 44.409 0.50 12.04 240 SER B CA 1
ATOM 4468 C CA B SER B 1 244 ? -26.649 -22.326 44.404 0.50 11.96 240 SER B CA 1
ATOM 4469 C C . SER B 1 244 ? -26.671 -21.458 43.146 1.00 11.67 240 SER B C 1
ATOM 4470 O O . SER B 1 244 ? -27.732 -20.954 42.731 1.00 11.40 240 SER B O 1
ATOM 4475 N N . THR B 1 245 ? -25.522 -21.308 42.497 1.00 10.52 241 THR B N 1
ATOM 4476 C CA . THR B 1 245 ? -25.462 -20.511 41.268 1.00 10.39 241 THR B CA 1
ATOM 4477 C C . THR B 1 245 ? -26.460 -21.038 40.215 1.00 10.78 241 THR B C 1
ATOM 4478 O O . THR B 1 245 ? -26.498 -22.229 39.908 1.00 10.36 241 THR B O 1
ATOM 4482 N N . ARG B 1 246 ? -27.268 -20.131 39.677 1.00 10.26 242 ARG B N 1
ATOM 4483 C CA . ARG B 1 246 ? -28.122 -20.425 38.561 1.00 11.00 242 ARG B CA 1
ATOM 4484 C C . ARG B 1 246 ? -27.303 -20.271 37.294 1.00 10.79 242 ARG B C 1
ATOM 4485 O O . ARG B 1 246 ? -27.002 -19.142 36.871 1.00 10.82 242 ARG B O 1
ATOM 4493 N N . LEU B 1 247 ? -26.928 -21.385 36.699 1.00 11.18 243 LEU B N 1
ATOM 4494 C CA . LEU B 1 247 ? -26.221 -21.380 35.423 1.00 10.93 243 LEU B CA 1
ATOM 4495 C C . LEU B 1 247 ? -27.232 -21.565 34.320 1.00 11.80 243 LEU B C 1
ATOM 4496 O O . LEU B 1 247 ? -28.018 -22.520 34.341 1.00 12.15 243 LEU B O 1
ATOM 4501 N N . LEU B 1 248 ? -27.198 -20.667 33.350 1.00 10.71 244 LEU B N 1
ATOM 4502 C CA . LEU B 1 248 ? -28.006 -20.776 32.154 1.00 11.74 244 LEU B CA 1
ATOM 4503 C C . LEU B 1 248 ? -27.074 -20.801 30.959 1.00 12.09 244 LEU B C 1
ATOM 4504 O O . LEU B 1 248 ? -26.307 -19.866 30.746 1.00 11.71 244 LEU B O 1
ATOM 4509 N N . VAL B 1 249 ? -27.170 -21.858 30.165 1.00 12.83 245 VAL B N 1
ATOM 4510 C CA . VAL B 1 249 ? -26.367 -22.008 28.959 1.00 13.48 245 VAL B CA 1
ATOM 4511 C C . VAL B 1 249 ? -27.315 -21.889 27.767 1.00 14.51 245 VAL B C 1
ATOM 4512 O O . VAL B 1 249 ? -28.323 -22.624 27.686 1.00 15.09 245 VAL B O 1
ATOM 4516 N N . ASN B 1 250 ? -27.015 -20.961 26.857 1.00 14.58 246 ASN B N 1
ATOM 4517 C CA . ASN B 1 250 ? -27.881 -20.657 25.721 1.00 16.39 246 ASN B CA 1
ATOM 4518 C C . ASN B 1 250 ? -29.364 -20.647 26.100 1.00 18.24 246 ASN B C 1
ATOM 4519 O O . ASN B 1 250 ? -30.141 -21.449 25.575 1.00 19.43 246 ASN B O 1
ATOM 4524 N N . PRO B 1 251 ? -29.767 -19.750 27.009 1.00 19.73 247 PRO B N 1
ATOM 4525 C CA . PRO B 1 251 ? -31.183 -19.774 27.410 1.00 21.56 247 PRO B CA 1
ATOM 4526 C C . PRO B 1 251 ? -32.173 -19.527 26.257 1.00 23.28 247 PRO B C 1
ATOM 4527 O O . PRO B 1 251 ? -33.310 -19.989 26.332 1.00 23.66 247 PRO B O 1
ATOM 4531 N N . THR B 1 252 ? -31.741 -18.851 25.194 1.00 24.89 248 THR B N 1
ATOM 4532 C CA . THR B 1 252 ? -32.617 -18.627 24.035 1.00 26.52 248 THR B CA 1
ATOM 4533 C C . THR B 1 252 ? -32.510 -19.715 22.949 1.00 26.80 248 THR B C 1
ATOM 4534 O O . THR B 1 252 ? -33.094 -19.575 21.876 1.00 27.82 248 THR B O 1
ATOM 4538 N N . GLY B 1 253 ? -31.780 -20.795 23.229 1.00 26.26 249 GLY B N 1
ATOM 4539 C CA . GLY B 1 253 ? -31.765 -21.966 22.357 1.00 25.97 249 GLY B CA 1
ATOM 4540 C C . GLY B 1 253 ? -30.555 -22.048 21.450 1.00 24.85 249 GLY B C 1
ATOM 4541 O O . GLY B 1 253 ? -29.497 -21.504 21.757 1.00 23.41 249 GLY B O 1
ATOM 4542 N N . LYS B 1 254 ? -30.725 -22.764 20.340 1.00 24.35 250 LYS B N 1
ATOM 4543 C CA . LYS B 1 254 ? -29.662 -23.012 19.367 1.00 23.90 250 LYS B CA 1
ATOM 4544 C C . LYS B 1 254 ? -29.019 -21.708 18.878 1.00 22.87 250 LYS B C 1
ATOM 4545 O O . LYS B 1 254 ? -29.688 -20.691 18.720 1.00 22.57 250 LYS B O 1
ATOM 4547 N N . PHE B 1 255 ? -27.709 -21.763 18.660 1.00 21.84 251 PHE B N 1
ATOM 4548 C CA . PHE B 1 255 ? -26.898 -20.605 18.267 1.00 20.95 251 PHE B CA 1
ATOM 4549 C C . PHE B 1 255 ? -25.891 -21.166 17.266 1.00 20.58 251 PHE B C 1
ATOM 4550 O O . PHE B 1 255 ? -24.758 -21.434 17.620 1.00 19.31 251 PHE B O 1
ATOM 4558 N N . VAL B 1 256 ? -26.323 -21.391 16.020 1.00 20.94 252 VAL B N 1
ATOM 4559 C CA . VAL B 1 256 ? -25.476 -22.094 15.031 1.00 21.36 252 VAL B CA 1
ATOM 4560 C C . VAL B 1 256 ? -24.722 -21.131 14.117 1.00 21.72 252 VAL B C 1
ATOM 4561 O O . VAL B 1 256 ? -23.533 -21.331 13.820 1.00 21.35 252 VAL B O 1
ATOM 4565 N N . VAL B 1 257 ? -25.421 -20.101 13.667 1.00 22.50 253 VAL B N 1
ATOM 4566 C CA . VAL B 1 257 ? -24.800 -19.022 12.910 1.00 23.72 253 VAL B CA 1
ATOM 4567 C C . VAL B 1 257 ? -24.636 -17.823 13.833 1.00 23.20 253 VAL B C 1
ATOM 4568 O O . VAL B 1 257 ? -25.449 -17.581 14.730 1.00 24.78 253 VAL B O 1
ATOM 4572 N N . GLY B 1 258 ? -23.581 -17.062 13.619 1.00 22.43 254 GLY B N 1
ATOM 4573 C CA . GLY B 1 258 ? -23.287 -15.952 14.493 1.00 21.26 254 GLY B CA 1
ATOM 4574 C C . GLY B 1 258 ? -22.417 -14.955 13.791 1.00 20.47 254 GLY B C 1
ATOM 4575 O O . GLY B 1 258 ? -22.338 -14.940 12.561 1.00 21.13 254 GLY B O 1
ATOM 4576 N N . GLY B 1 259 ? -21.772 -14.110 14.576 1.00 18.98 255 GLY B N 1
ATOM 4577 C CA . GLY B 1 259 ? -20.899 -13.096 14.034 1.00 18.24 255 GLY B CA 1
ATOM 4578 C C . GLY B 1 259 ? -21.737 -12.031 13.354 1.00 17.49 255 GLY B C 1
ATOM 4579 O O . GLY B 1 259 ? -22.840 -11.718 13.815 1.00 17.06 255 GLY B O 1
ATOM 4580 N N . PRO B 1 260 ? -21.242 -11.486 12.238 1.00 16.33 256 PRO B N 1
ATOM 4581 C CA . PRO B 1 260 ? -21.992 -10.403 11.577 1.00 16.18 256 PRO B CA 1
ATOM 4582 C C . PRO B 1 260 ? -23.290 -10.837 10.898 1.00 17.08 256 PRO B C 1
ATOM 4583 O O . PRO B 1 260 ? -24.089 -9.966 10.531 1.00 17.37 256 PRO B O 1
ATOM 4587 N N . MET B 1 261 ? -23.486 -12.149 10.734 1.00 18.16 257 MET B N 1
ATOM 4588 C CA . MET B 1 261 ? -24.657 -12.698 10.046 1.00 19.39 257 MET B CA 1
ATOM 4589 C C . MET B 1 261 ? -25.922 -12.264 10.762 1.00 19.39 257 MET B C 1
ATOM 4590 O O . MET B 1 261 ? -26.116 -12.581 11.934 1.00 19.33 257 MET B O 1
ATOM 4595 N N . GLY B 1 262 ? -26.772 -11.546 10.047 1.00 20.07 258 GLY B N 1
ATOM 4596 C CA . GLY B 1 262 ? -28.050 -11.095 10.571 1.00 20.44 258 GLY B CA 1
ATOM 4597 C C . GLY B 1 262 ? -27.864 -10.123 11.704 1.00 20.60 258 GLY B C 1
ATOM 4598 O O . GLY B 1 262 ? -28.639 -10.095 12.658 1.00 21.36 258 GLY B O 1
ATOM 4599 N N . ASP B 1 263 ? -26.810 -9.319 11.610 1.00 20.27 259 ASP B N 1
ATOM 4600 C CA . ASP B 1 263 ? -26.432 -8.465 12.703 1.00 19.60 259 ASP B CA 1
ATOM 4601 C C . ASP B 1 263 ? -25.533 -7.352 12.107 1.00 17.87 259 ASP B C 1
ATOM 4602 O O . ASP B 1 263 ? -25.440 -7.190 10.864 1.00 19.13 259 ASP B O 1
ATOM 4607 N N . ALA B 1 264 ? -24.948 -6.553 12.973 1.00 15.70 260 ALA B N 1
ATOM 4608 C CA . ALA B 1 264 ? -23.949 -5.576 12.550 1.00 14.03 260 ALA B CA 1
ATOM 4609 C C . ALA B 1 264 ? -23.089 -5.284 13.748 1.00 13.14 260 ALA B C 1
ATOM 4610 O O . ALA B 1 264 ? -23.578 -5.319 14.881 1.00 13.03 260 ALA B O 1
ATOM 4612 N N . GLY B 1 265 ? -21.809 -5.039 13.513 1.00 10.69 261 GLY B N 1
ATOM 4613 C CA . GLY B 1 265 ? -20.897 -4.614 14.556 1.00 10.17 261 GLY B CA 1
ATOM 4614 C C . GLY B 1 265 ? -20.173 -3.348 14.134 1.00 9.58 261 GLY B C 1
ATOM 4615 O O . GLY B 1 265 ? -20.029 -3.081 12.946 1.00 8.86 261 GLY B O 1
ATOM 4616 N N . LEU B 1 266 ? -19.671 -2.602 15.117 1.00 9.05 262 LEU B N 1
ATOM 4617 C CA . LEU B 1 266 ? -18.810 -1.456 14.881 1.00 8.39 262 LEU B CA 1
ATOM 4618 C C . LEU B 1 266 ? -17.713 -1.392 15.952 1.00 7.78 262 LEU B C 1
ATOM 4619 O O . LEU B 1 266 ? -17.883 -1.886 17.063 1.00 7.74 262 LEU B O 1
ATOM 4624 N N . THR B 1 267 ? -16.607 -0.760 15.599 1.00 6.73 263 THR B N 1
ATOM 4625 C CA . THR B 1 267 ? -15.526 -0.478 16.540 1.00 7.25 263 THR B CA 1
ATOM 4626 C C . THR B 1 267 ? -16.018 0.448 17.652 1.00 7.46 263 THR B C 1
ATOM 4627 O O . THR B 1 267 ? -16.781 1.394 17.392 1.00 8.00 263 THR B O 1
ATOM 4631 N N . GLY B 1 268 ? -15.601 0.165 18.884 1.00 7.52 264 GLY B N 1
ATOM 4632 C CA . GLY B 1 268 ? -15.839 1.068 20.001 1.00 8.20 264 GLY B CA 1
ATOM 4633 C C . GLY B 1 268 ? -17.250 1.058 20.558 1.00 8.55 264 GLY B C 1
ATOM 4634 O O . GLY B 1 268 ? -17.686 2.053 21.140 1.00 9.23 264 GLY B O 1
ATOM 4635 N N . ARG B 1 269 ? -17.946 -0.071 20.408 1.00 8.77 265 ARG B N 1
ATOM 4636 C CA . ARG B 1 269 ? -19.296 -0.233 20.940 1.00 8.56 265 ARG B CA 1
ATOM 4637 C C . ARG B 1 269 ? -19.374 -1.159 22.153 1.00 9.56 265 ARG B C 1
ATOM 4638 O O . ARG B 1 269 ? -20.480 -1.582 22.556 1.00 10.07 265 ARG B O 1
ATOM 4646 N N . LYS B 1 270 ? -18.221 -1.449 22.756 1.00 8.43 266 LYS B N 1
ATOM 4647 C CA . LYS B 1 270 ? -18.152 -2.302 23.944 1.00 9.15 266 LYS B CA 1
ATOM 4648 C C . LYS B 1 270 ? -17.212 -1.689 24.975 1.00 9.09 266 LYS B C 1
ATOM 4649 O O . LYS B 1 270 ? -16.377 -2.379 25.574 1.00 8.76 266 LYS B O 1
ATOM 4655 N N . ILE B 1 271 ? -17.329 -0.377 25.170 1.00 9.24 267 ILE B N 1
ATOM 4656 C CA . ILE B 1 271 ? -16.365 0.347 26.005 1.00 9.58 267 ILE B CA 1
ATOM 4657 C C . ILE B 1 271 ? -16.458 0.009 27.494 1.00 10.08 267 ILE B C 1
ATOM 4658 O O . ILE B 1 271 ? -15.463 0.120 28.205 1.00 10.27 267 ILE B O 1
ATOM 4663 N N . ILE B 1 272 ? -17.644 -0.375 27.955 1.00 8.96 268 ILE B N 1
ATOM 4664 C CA . ILE B 1 272 ? -17.827 -0.781 29.343 1.00 9.77 268 ILE B CA 1
ATOM 4665 C C . ILE B 1 272 ? -17.290 -2.231 29.567 1.00 9.30 268 ILE B C 1
ATOM 4666 O O . ILE B 1 272 ? -16.590 -2.498 30.559 1.00 9.58 268 ILE B O 1
ATOM 4671 N N . VAL B 1 273 ? -17.491 -3.128 28.600 1.00 8.53 269 VAL B N 1
ATOM 4672 C CA . VAL B 1 273 ? -16.831 -4.450 28.578 1.00 8.49 269 VAL B CA 1
ATOM 4673 C C . VAL B 1 273 ? -15.299 -4.309 28.569 1.00 7.99 269 VAL B C 1
ATOM 4674 O O . VAL B 1 273 ? -14.591 -5.015 29.271 1.00 9.04 269 VAL B O 1
ATOM 4678 N N . ASP B 1 274 ? -14.809 -3.366 27.784 1.00 7.63 270 ASP B N 1
ATOM 4679 C CA . ASP B 1 274 ? -13.380 -3.090 27.673 1.00 7.62 270 ASP B CA 1
ATOM 4680 C C . ASP B 1 274 ? -12.708 -2.615 28.941 1.00 7.46 270 ASP B C 1
ATOM 4681 O O . ASP B 1 274 ? -11.475 -2.683 29.050 1.00 8.17 270 ASP B O 1
ATOM 4686 N N . THR B 1 275 ? -13.497 -2.098 29.874 1.00 7.61 271 THR B N 1
ATOM 4687 C CA . THR B 1 275 ? -12.970 -1.391 31.028 1.00 7.91 271 THR B CA 1
ATOM 4688 C C . THR B 1 275 ? -13.393 -2.086 32.324 1.00 7.81 271 THR B C 1
ATOM 4689 O O . THR B 1 275 ? -12.812 -3.123 32.656 1.00 8.23 271 THR B O 1
ATOM 4693 N N . TYR B 1 276 ? -14.404 -1.560 33.021 1.00 7.13 272 TYR B N 1
ATOM 4694 C CA . TYR B 1 276 ? -14.714 -2.041 34.374 1.00 7.49 272 TYR B CA 1
ATOM 4695 C C . TYR B 1 276 ? -16.122 -2.600 34.546 1.00 7.57 272 TYR B C 1
ATOM 4696 O O . TYR B 1 276 ? -16.546 -2.838 35.682 1.00 8.02 272 TYR B O 1
ATOM 4705 N N . GLY B 1 277 ? -16.829 -2.835 33.439 1.00 7.85 273 GLY B N 1
ATOM 4706 C CA . GLY B 1 277 ? -18.120 -3.525 33.467 1.00 8.60 273 GLY B CA 1
ATOM 4707 C C . GLY B 1 277 ? -19.275 -2.808 34.121 1.00 8.62 273 GLY B C 1
ATOM 4708 O O . GLY B 1 277 ? -20.267 -3.454 34.493 1.00 8.88 273 GLY B O 1
ATOM 4709 N N . GLY B 1 278 ? -19.155 -1.485 34.264 1.00 8.16 274 GLY B N 1
ATOM 4710 C CA . GLY B 1 278 ? -20.187 -0.630 34.846 1.00 8.56 274 GLY B CA 1
ATOM 4711 C C . GLY B 1 278 ? -19.905 -0.273 36.283 1.00 8.05 274 GLY B C 1
ATOM 4712 O O . GLY B 1 278 ? -20.557 0.576 36.853 1.00 8.40 274 GLY B O 1
ATOM 4713 N N . TRP B 1 279 ? -18.911 -0.922 36.884 1.00 7.95 275 TRP B N 1
ATOM 4714 C CA . TRP B 1 279 ? -18.617 -0.720 38.303 1.00 8.14 275 TRP B CA 1
ATOM 4715 C C . TRP B 1 279 ? -17.985 0.668 38.568 1.00 9.25 275 TRP B C 1
ATOM 4716 O O . TRP B 1 279 ? -18.201 1.256 39.632 1.00 8.92 275 TRP B O 1
ATOM 4727 N N . ALA B 1 280 ? -17.208 1.166 37.597 1.00 9.49 276 ALA B N 1
ATOM 4728 C CA . ALA B 1 280 ? -16.493 2.446 37.708 1.00 10.65 276 ALA B CA 1
ATOM 4729 C C . ALA B 1 280 ? -17.029 3.444 36.710 1.00 11.42 276 ALA B C 1
ATOM 4730 O O . ALA B 1 280 ? -17.704 3.063 35.746 1.00 11.79 276 ALA B O 1
ATOM 4732 N N . ARG B 1 281 ? -16.719 4.715 36.939 1.00 12.04 277 ARG B N 1
ATOM 4733 C CA . ARG B 1 281 ? -17.094 5.802 36.025 1.00 12.39 277 ARG B CA 1
ATOM 4734 C C . ARG B 1 281 ? -16.148 5.813 34.828 1.00 12.95 277 ARG B C 1
ATOM 4735 O O . ARG B 1 281 ? -15.006 5.400 34.951 1.00 12.52 277 ARG B O 1
ATOM 4743 N N . HIS B 1 282 ? -16.660 6.289 33.692 1.00 13.71 278 HIS B N 1
ATOM 4744 C CA . HIS B 1 282 ? -15.955 6.301 32.405 1.00 15.23 278 HIS B CA 1
ATOM 4745 C C . HIS B 1 282 ? -16.122 7.704 31.833 1.00 16.24 278 HIS B C 1
ATOM 4746 O O . HIS B 1 282 ? -17.249 8.227 31.756 1.00 15.93 278 HIS B O 1
ATOM 4753 N N . GLY B 1 283 ? -15.014 8.320 31.468 1.00 17.60 279 GLY B N 1
ATOM 4754 C CA . GLY B 1 283 ? -15.043 9.698 30.964 1.00 19.26 279 GLY B CA 1
ATOM 4755 C C . GLY B 1 283 ? -15.460 9.791 29.505 1.00 20.11 279 GLY B C 1
ATOM 4756 O O . GLY B 1 283 ? -15.758 10.885 28.998 1.00 21.62 279 GLY B O 1
ATOM 4757 N N . GLY B 1 284 ? -15.470 8.649 28.829 1.00 19.76 280 GLY B N 1
ATOM 4758 C CA . GLY B 1 284 ? -15.872 8.554 27.429 1.00 19.41 280 GLY B CA 1
ATOM 4759 C C . GLY B 1 284 ? -14.650 8.245 26.582 1.00 19.04 280 GLY B C 1
ATOM 4760 O O . GLY B 1 284 ? -13.510 8.512 26.981 1.00 19.48 280 GLY B O 1
ATOM 4761 N N . GLY B 1 285 ? -14.890 7.675 25.418 1.00 17.66 281 GLY B N 1
ATOM 4762 C CA . GLY B 1 285 ? -13.817 7.424 24.475 1.00 16.43 281 GLY B CA 1
ATOM 4763 C C . GLY B 1 285 ? -13.525 5.941 24.393 1.00 14.78 281 GLY B C 1
ATOM 4764 O O . GLY B 1 285 ? -13.221 5.300 25.407 1.00 15.44 281 GLY B O 1
ATOM 4765 N N . ALA B 1 286 ? -13.612 5.416 23.180 1.00 12.88 282 ALA B N 1
ATOM 4766 C CA . ALA B 1 286 ? -13.257 4.039 22.865 1.00 12.07 282 ALA B CA 1
ATOM 4767 C C . ALA B 1 286 ? -11.740 3.927 22.646 1.00 11.26 282 ALA B C 1
ATOM 4768 O O . ALA B 1 286 ? -11.067 4.931 22.358 1.00 13.06 282 ALA B O 1
ATOM 4770 N N . PHE B 1 287 ? -11.214 2.713 22.757 1.00 9.75 283 PHE B N 1
ATOM 4771 C CA . PHE B 1 287 ? -9.762 2.459 22.671 1.00 8.97 283 PHE B CA 1
ATOM 4772 C C . PHE B 1 287 ? -9.302 2.018 21.277 1.00 9.18 283 PHE B C 1
ATOM 4773 O O . PHE B 1 287 ? -8.323 2.543 20.753 1.00 8.49 283 PHE B O 1
ATOM 4781 N N . SER B 1 288 ? -9.990 1.032 20.702 1.00 9.12 284 SER B N 1
ATOM 4782 C CA . SER B 1 288 ? -9.468 0.300 19.549 1.00 8.30 284 SER B CA 1
ATOM 4783 C C . SER B 1 288 ? -9.427 1.163 18.279 1.00 8.50 284 SER B C 1
ATOM 4784 O O . SER B 1 288 ? -10.310 1.998 18.041 1.00 8.36 284 SER B O 1
ATOM 4787 N N . GLY B 1 289 ? -8.378 0.962 17.485 1.00 8.73 285 GLY B N 1
ATOM 4788 C CA . GLY B 1 289 ? -8.182 1.730 16.248 1.00 9.46 285 GLY B CA 1
ATOM 4789 C C . GLY B 1 289 ? -7.436 3.041 16.412 1.00 10.05 285 GLY B C 1
ATOM 4790 O O . GLY B 1 289 ? -7.217 3.751 15.425 1.00 10.30 285 GLY B O 1
ATOM 4791 N N . LYS B 1 290 ? -7.049 3.352 17.645 1.00 9.76 286 LYS B N 1
ATOM 4792 C CA . LYS B 1 290 ? -6.368 4.611 18.004 1.00 9.93 286 LYS B CA 1
ATOM 4793 C C . LYS B 1 290 ? -4.927 4.370 18.434 1.00 9.40 286 LYS B C 1
ATOM 4794 O O . LYS B 1 290 ? -4.648 3.556 19.315 1.00 9.44 286 LYS B O 1
ATOM 4800 N N . ASP B 1 291 ? -4.003 5.087 17.817 1.00 10.21 287 ASP B N 1
ATOM 4801 C CA . ASP B 1 291 ? -2.617 5.042 18.250 1.00 10.91 287 ASP B CA 1
ATOM 4802 C C . ASP B 1 291 ? -2.469 5.696 19.653 1.00 11.58 287 ASP B C 1
ATOM 4803 O O . ASP B 1 291 ? -3.349 6.450 20.091 1.00 11.13 287 ASP B O 1
ATOM 4808 N N . PRO B 1 292 ? -1.365 5.403 20.360 1.00 12.60 288 PRO B N 1
ATOM 4809 C CA . PRO B 1 292 ? -1.196 5.880 21.746 1.00 13.46 288 PRO B CA 1
ATOM 4810 C C . PRO B 1 292 ? -1.116 7.395 21.963 1.00 13.63 288 PRO B C 1
ATOM 4811 O O . PRO B 1 292 ? -1.209 7.841 23.119 1.00 14.73 288 PRO B O 1
ATOM 4815 N N . SER B 1 293 ? -0.964 8.183 20.900 1.00 14.03 289 SER B N 1
ATOM 4816 C CA . SER B 1 293 ? -1.048 9.643 21.016 1.00 14.92 289 SER B CA 1
ATOM 4817 C C . SER B 1 293 ? -2.463 10.105 21.410 1.00 14.83 289 SER B C 1
ATOM 4818 O O . SER B 1 293 ? -2.636 11.232 21.898 1.00 14.92 289 SER B O 1
ATOM 4821 N N . LYS B 1 294 ? -3.461 9.238 21.218 1.00 14.26 290 LYS B N 1
ATOM 4822 C CA . LYS B 1 294 ? -4.824 9.533 21.629 1.00 14.49 290 LYS B CA 1
ATOM 4823 C C . LYS B 1 294 ? -4.944 9.371 23.138 1.00 14.77 290 LYS B C 1
ATOM 4824 O O . LYS B 1 294 ? -4.880 8.261 23.664 1.00 13.87 290 LYS B O 1
ATOM 4830 N N . VAL B 1 295 ? -5.124 10.491 23.827 1.00 15.85 291 VAL B N 1
ATOM 4831 C CA . VAL B 1 295 ? -5.104 10.479 25.285 1.00 16.98 291 VAL B CA 1
ATOM 4832 C C . VAL B 1 295 ? -6.254 9.645 25.853 1.00 16.73 291 VAL B C 1
ATOM 4833 O O . VAL B 1 295 ? -6.113 9.086 26.929 1.00 16.41 291 VAL B O 1
ATOM 4837 N N . ASP B 1 296 ? -7.354 9.539 25.107 1.00 16.58 292 ASP B N 1
ATOM 4838 C CA . ASP B 1 296 ? -8.491 8.662 25.456 1.00 17.72 292 ASP B CA 1
ATOM 4839 C C . ASP B 1 296 ? -8.056 7.224 25.721 1.00 15.58 292 ASP B C 1
ATOM 4840 O O . ASP B 1 296 ? -8.712 6.495 26.482 1.00 16.49 292 ASP B O 1
ATOM 4845 N N . ARG B 1 297 ? -7.004 6.789 25.040 1.00 13.50 293 ARG B N 1
ATOM 4846 C CA . ARG B 1 297 ? -6.469 5.451 25.258 1.00 12.18 293 ARG B CA 1
ATOM 4847 C C . ARG B 1 297 ? -5.329 5.491 26.271 1.00 11.93 293 ARG B C 1
ATOM 4848 O O . ARG B 1 297 ? -5.424 4.900 27.341 1.00 11.53 293 ARG B O 1
ATOM 4856 N N . SER B 1 298 ? -4.252 6.198 25.951 1.00 11.78 294 SER B N 1
ATOM 4857 C CA . SER B 1 298 ? -3.061 6.148 26.797 1.00 11.46 294 SER B CA 1
ATOM 4858 C C . SER B 1 298 ? -3.270 6.652 28.233 1.00 10.95 294 SER B C 1
ATOM 4859 O O . SER B 1 298 ? -2.733 6.049 29.154 1.00 10.44 294 SER B O 1
ATOM 4862 N N . ALA B 1 299 ? -4.018 7.734 28.425 1.00 10.69 295 ALA B N 1
ATOM 4863 C CA . ALA B 1 299 ? -4.275 8.263 29.777 1.00 10.94 295 ALA B CA 1
ATOM 4864 C C . ALA B 1 299 ? -5.226 7.349 30.580 1.00 10.19 295 ALA B C 1
ATOM 4865 O O . ALA B 1 299 ? -5.064 7.190 31.781 1.00 11.02 295 ALA B O 1
ATOM 4867 N N . ALA B 1 300 ? -6.183 6.714 29.915 1.00 9.73 296 ALA B N 1
ATOM 4868 C CA . ALA B 1 300 ? -7.027 5.686 30.572 1.00 9.38 296 ALA B CA 1
ATOM 4869 C C . ALA B 1 300 ? -6.175 4.512 31.071 1.00 8.80 296 ALA B C 1
ATOM 4870 O O . ALA B 1 300 ? -6.328 4.021 32.195 1.00 8.64 296 ALA B O 1
ATOM 4872 N N . TYR B 1 301 ? -5.242 4.074 30.235 1.00 8.92 297 TYR B N 1
ATOM 4873 C CA . TYR B 1 301 ? -4.296 3.026 30.619 1.00 8.28 297 TYR B CA 1
ATOM 4874 C C . TYR B 1 301 ? -3.421 3.460 31.812 1.00 8.74 297 TYR B C 1
ATOM 4875 O O . TYR B 1 301 ? -3.261 2.717 32.778 1.00 7.91 297 TYR B O 1
ATOM 4884 N N . ALA B 1 302 ? -2.905 4.684 31.753 1.00 8.60 298 ALA B N 1
ATOM 4885 C CA . ALA B 1 302 ? -2.112 5.232 32.854 1.00 8.76 298 ALA B CA 1
ATOM 4886 C C . ALA B 1 302 ? -2.888 5.318 34.173 1.00 8.54 298 ALA B C 1
ATOM 4887 O O . ALA B 1 302 ? -2.332 5.067 35.245 1.00 7.89 298 ALA B O 1
ATOM 4889 N N . MET B 1 303 ? -4.169 5.668 34.103 1.00 8.68 299 MET B N 1
ATOM 4890 C CA . MET B 1 303 ? -4.998 5.739 35.299 1.00 9.13 299 MET B CA 1
ATOM 4891 C C . MET B 1 303 ? -5.278 4.365 35.909 1.00 8.62 299 MET B C 1
ATOM 4892 O O . MET B 1 303 ? -5.324 4.237 37.133 1.00 8.91 299 MET B O 1
ATOM 4897 N N . ARG B 1 304 ? -5.474 3.334 35.077 1.00 8.26 300 ARG B N 1
ATOM 4898 C CA . ARG B 1 304 ? -5.524 1.951 35.570 1.00 7.89 300 ARG B CA 1
ATOM 4899 C C . ARG B 1 304 ? -4.247 1.567 36.305 1.00 7.74 300 ARG B C 1
ATOM 4900 O O . ARG B 1 304 ? -4.302 1.019 37.402 1.00 7.71 300 ARG B O 1
ATOM 4908 N N . TRP B 1 305 ? -3.117 1.887 35.697 1.00 7.26 301 TRP B N 1
ATOM 4909 C CA . TRP B 1 305 ? -1.796 1.619 36.258 1.00 8.22 301 TRP B CA 1
ATOM 4910 C C . TRP B 1 305 ? -1.648 2.287 37.638 1.00 8.01 301 TRP B C 1
ATOM 4911 O O . TRP B 1 305 ? -1.207 1.644 38.605 1.00 8.38 301 TRP B O 1
ATOM 4922 N N . VAL B 1 306 ? -2.010 3.563 37.723 1.00 8.64 302 VAL B N 1
ATOM 4923 C CA . VAL B 1 306 ? -1.972 4.295 38.992 1.00 8.00 302 VAL B CA 1
ATOM 4924 C C . VAL B 1 306 ? -2.875 3.634 40.053 1.00 8.73 302 VAL B C 1
ATOM 4925 O O . VAL B 1 306 ? -2.408 3.281 41.157 1.00 8.00 302 VAL B O 1
ATOM 4929 N N . ALA B 1 307 ? -4.154 3.420 39.717 1.00 8.65 303 ALA B N 1
ATOM 4930 C CA . ALA B 1 307 ? -5.095 2.822 40.672 1.00 8.54 303 ALA B CA 1
ATOM 4931 C C . ALA B 1 307 ? -4.630 1.441 41.174 1.00 8.27 303 ALA B C 1
ATOM 4932 O O . ALA B 1 307 ? -4.719 1.129 42.377 1.00 8.83 303 ALA B O 1
ATOM 4934 N N . LYS B 1 308 ? -4.174 0.602 40.255 1.00 9.04 304 LYS B N 1
ATOM 4935 C CA . LYS B 1 308 ? -3.746 -0.750 40.600 1.00 9.16 304 LYS B CA 1
ATOM 4936 C C . LYS B 1 308 ? -2.554 -0.741 41.550 1.00 10.11 304 LYS B C 1
ATOM 4937 O O . LYS B 1 308 ? -2.515 -1.513 42.512 1.00 9.86 304 LYS B O 1
ATOM 4943 N N . ASN B 1 309 ? -1.614 0.175 41.317 1.00 10.13 305 ASN B N 1
ATOM 4944 C CA . ASN B 1 309 ? -0.446 0.284 42.186 1.00 10.48 305 ASN B CA 1
ATOM 4945 C C . ASN B 1 309 ? -0.790 0.861 43.560 1.00 10.71 305 ASN B C 1
ATOM 4946 O O . ASN B 1 309 ? -0.226 0.427 44.566 1.00 10.56 305 ASN B O 1
ATOM 4951 N N . ILE B 1 310 ? -1.720 1.817 43.606 1.00 10.35 306 ILE B N 1
ATOM 4952 C CA . ILE B 1 310 ? -2.219 2.349 44.874 1.00 10.59 306 ILE B CA 1
ATOM 4953 C C . ILE B 1 310 ? -2.797 1.234 45.749 1.00 10.53 306 ILE B C 1
ATOM 4954 O O . ILE B 1 310 ? -2.448 1.119 46.917 1.00 10.99 306 ILE B O 1
ATOM 4959 N N . VAL B 1 311 ? -3.653 0.393 45.182 1.00 10.52 307 VAL B N 1
ATOM 4960 C CA . VAL B 1 311 ? -4.246 -0.710 45.950 1.00 10.84 307 VAL B CA 1
ATOM 4961 C C . VAL B 1 311 ? -3.200 -1.764 46.310 1.00 11.01 307 VAL B C 1
ATOM 4962 O O . VAL B 1 311 ? -3.152 -2.239 47.456 1.00 11.41 307 VAL B O 1
ATOM 4966 N N . ALA B 1 312 ? -2.349 -2.122 45.346 1.00 11.71 308 ALA B N 1
ATOM 4967 C CA . ALA B 1 312 ? -1.300 -3.125 45.580 1.00 12.48 308 ALA B CA 1
ATOM 4968 C C . ALA B 1 312 ? -0.307 -2.676 46.674 1.00 13.33 308 ALA B C 1
ATOM 4969 O O . ALA B 1 312 ? 0.239 -3.518 47.411 1.00 13.90 308 ALA B O 1
ATOM 4971 N N . ALA B 1 313 ? -0.094 -1.363 46.783 1.00 12.71 309 ALA B N 1
ATOM 4972 C CA . ALA B 1 313 ? 0.779 -0.779 47.814 1.00 14.03 309 ALA B CA 1
ATOM 4973 C C . ALA B 1 313 ? 0.129 -0.693 49.191 1.00 15.04 309 ALA B C 1
ATOM 4974 O O . ALA B 1 313 ? 0.760 -0.231 50.171 1.00 15.69 309 ALA B O 1
ATOM 4976 N N . GLY B 1 314 ? -1.133 -1.105 49.280 1.00 15.28 310 GLY B N 1
ATOM 4977 C CA . GLY B 1 314 ? -1.846 -1.145 50.556 1.00 15.72 310 GLY B CA 1
ATOM 4978 C C . GLY B 1 314 ? -2.380 0.183 51.035 1.00 15.75 310 GLY B C 1
ATOM 4979 O O . GLY B 1 314 ? -2.735 0.323 52.208 1.00 16.42 310 GLY B O 1
ATOM 4980 N N . LEU B 1 315 ? -2.466 1.156 50.137 1.00 14.92 311 LEU B N 1
ATOM 4981 C CA . LEU B 1 315 ? -2.905 2.513 50.499 1.00 15.07 311 LEU B CA 1
ATOM 4982 C C . LEU B 1 315 ? -4.428 2.657 50.552 1.00 14.46 311 LEU B C 1
ATOM 4983 O O . LEU B 1 315 ? -4.947 3.581 51.181 1.00 14.21 311 LEU B O 1
ATOM 4988 N N . ALA B 1 316 ? -5.125 1.740 49.891 1.00 13.57 312 ALA B N 1
ATOM 4989 C CA . ALA B 1 316 ? -6.599 1.662 49.896 1.00 12.73 312 ALA B CA 1
ATOM 4990 C C . ALA B 1 316 ? -6.999 0.258 49.447 1.00 12.41 312 ALA B C 1
ATOM 4991 O O . ALA B 1 316 ? -6.199 -0.438 48.810 1.00 13.31 312 ALA B O 1
ATOM 4993 N N . GLU B 1 317 ? -8.222 -0.164 49.775 1.00 12.31 313 GLU B N 1
ATOM 4994 C CA . GLU B 1 317 ? -8.748 -1.451 49.299 1.00 12.75 313 GLU B CA 1
ATOM 4995 C C . GLU B 1 317 ? -9.437 -1.288 47.955 1.00 12.21 313 GLU B C 1
ATOM 4996 O O . GLU B 1 317 ? -9.525 -2.243 47.191 1.00 11.61 313 GLU B O 1
ATOM 5002 N N . ARG B 1 318 ? -9.928 -0.090 47.683 1.00 12.26 314 ARG B N 1
ATOM 5003 C CA . ARG B 1 318 ? -10.472 0.245 46.369 1.00 11.88 314 ARG B CA 1
ATOM 5004 C C . ARG B 1 318 ? -10.237 1.730 46.128 1.00 11.57 314 ARG B C 1
ATOM 5005 O O . ARG B 1 318 ? -10.191 2.532 47.074 1.00 11.71 314 ARG B O 1
ATOM 5013 N N . VAL B 1 319 ? -10.069 2.106 44.864 1.00 11.61 315 VAL B N 1
ATOM 5014 C CA . VAL B 1 319 ? -9.815 3.491 44.538 1.00 10.89 315 VAL B CA 1
ATOM 5015 C C . VAL B 1 319 ? -10.271 3.820 43.132 1.00 11.07 315 VAL B C 1
ATOM 5016 O O . VAL B 1 319 ? -10.092 3.025 42.216 1.00 9.81 315 VAL B O 1
ATOM 5020 N N . GLU B 1 320 ? -10.888 4.988 43.001 1.00 10.96 316 GLU B N 1
ATOM 5021 C CA . GLU B 1 320 ? -11.121 5.622 41.727 1.00 11.41 316 GLU B CA 1
ATOM 5022 C C . GLU B 1 320 ? -10.133 6.781 41.626 1.00 12.14 316 GLU B C 1
ATOM 5023 O O . GLU B 1 320 ? -10.070 7.609 42.520 1.00 11.87 316 GLU B O 1
ATOM 5029 N N . VAL B 1 321 ? -9.370 6.825 40.537 1.00 12.46 317 VAL B N 1
ATOM 5030 C CA . VAL B 1 321 ? -8.402 7.879 40.304 1.00 12.57 317 VAL B CA 1
ATOM 5031 C C . VAL B 1 321 ? -8.922 8.706 39.147 1.00 13.61 317 VAL B C 1
ATOM 5032 O O . VAL B 1 321 ? -9.394 8.137 38.169 1.00 12.99 317 VAL B O 1
ATOM 5036 N N . GLN B 1 322 ? -8.864 10.029 39.297 1.00 13.56 318 GLN B N 1
ATOM 5037 C CA . GLN B 1 322 ? -9.283 10.983 38.268 1.00 14.59 318 GLN B CA 1
ATOM 5038 C C . GLN B 1 322 ? -8.142 11.951 37.959 1.00 14.79 318 GLN B C 1
ATOM 5039 O O . GLN B 1 322 ? -7.611 12.597 38.867 1.00 15.27 318 GLN B O 1
ATOM 5045 N N . VAL B 1 323 ? -7.766 12.047 36.687 1.00 14.10 319 VAL B N 1
ATOM 5046 C CA . VAL B 1 323 ? -6.728 12.962 36.262 1.00 14.11 319 VAL B CA 1
ATOM 5047 C C . VAL B 1 323 ? -7.407 14.089 35.495 1.00 14.42 319 VAL B C 1
ATOM 5048 O O . VAL B 1 323 ? -8.344 13.831 34.731 1.00 14.46 319 VAL B O 1
ATOM 5052 N N . ALA B 1 324 ? -6.964 15.324 35.747 1.00 14.04 320 ALA B N 1
ATOM 5053 C CA . ALA B 1 324 ? -7.471 16.506 35.053 1.00 14.77 320 ALA B CA 1
ATOM 5054 C C . ALA B 1 324 ? -6.336 17.129 34.235 1.00 14.86 320 ALA B C 1
ATOM 5055 O O . ALA B 1 324 ? -5.273 17.425 34.782 1.00 15.47 320 ALA B O 1
ATOM 5057 N N . TYR B 1 325 ? -6.564 17.293 32.932 1.00 15.58 321 TYR B N 1
ATOM 5058 C CA . TYR B 1 325 ? -5.621 17.969 32.039 1.00 16.34 321 TYR B CA 1
ATOM 5059 C C . TYR B 1 325 ? -6.216 19.290 31.562 1.00 17.54 321 TYR B C 1
ATOM 5060 O O . TYR B 1 325 ? -7.444 19.418 31.432 1.00 17.80 321 TYR B O 1
ATOM 5069 N N . ALA B 1 326 ? -5.348 20.262 31.306 1.00 17.91 322 ALA B N 1
ATOM 5070 C CA . ALA B 1 326 ? -5.765 21.534 30.736 1.00 19.23 322 ALA B CA 1
ATOM 5071 C C . ALA B 1 326 ? -5.039 21.821 29.420 1.00 20.32 322 ALA B C 1
ATOM 5072 O O . ALA B 1 326 ? -3.882 21.447 29.243 1.00 20.39 322 ALA B O 1
ATOM 5074 N N . ILE B 1 327 ? -5.716 22.528 28.520 1.00 21.61 323 ILE B N 1
ATOM 5075 C CA . ILE B 1 327 ? -5.092 23.001 27.286 1.00 22.70 323 ILE B CA 1
ATOM 5076 C C . ILE B 1 327 ? -3.898 23.871 27.651 1.00 23.66 323 ILE B C 1
ATOM 5077 O O . ILE B 1 327 ? -4.015 24.778 28.493 1.00 23.87 323 ILE B O 1
ATOM 5082 N N . GLY B 1 328 ? -2.749 23.562 27.048 1.00 24.40 324 GLY B N 1
ATOM 5083 C CA . GLY B 1 328 ? -1.538 24.367 27.211 1.00 24.95 324 GLY B CA 1
ATOM 5084 C C . GLY B 1 328 ? -0.570 23.872 28.267 1.00 24.88 324 GLY B C 1
ATOM 5085 O O . GLY B 1 328 ? 0.496 24.463 28.455 1.00 25.67 324 GLY B O 1
ATOM 5086 N N . LYS B 1 329 ? -0.929 22.798 28.971 1.00 23.72 325 LYS B N 1
ATOM 5087 C CA . LYS B 1 329 ? -0.055 22.216 29.986 1.00 23.11 325 LYS B CA 1
ATOM 5088 C C . LYS B 1 329 ? 0.076 20.716 29.739 1.00 22.36 325 LYS B C 1
ATOM 5089 O O . LYS B 1 329 ? -0.923 20.011 29.562 1.00 21.37 325 LYS B O 1
ATOM 5091 N N . ALA B 1 330 ? 1.317 20.233 29.723 1.00 21.88 326 ALA B N 1
ATOM 5092 C CA . ALA B 1 330 ? 1.562 18.796 29.524 1.00 21.10 326 ALA B CA 1
ATOM 5093 C C . ALA B 1 330 ? 1.163 17.985 30.758 1.00 19.97 326 ALA B C 1
ATOM 5094 O O . ALA B 1 330 ? 0.397 17.015 30.662 1.00 19.51 326 ALA B O 1
ATOM 5096 N N . ALA B 1 331 ? 1.689 18.378 31.913 1.00 19.38 327 ALA B N 1
ATOM 5097 C CA . ALA B 1 331 ? 1.412 17.684 33.160 1.00 18.98 327 ALA B CA 1
ATOM 5098 C C . ALA B 1 331 ? -0.019 18.019 33.626 1.00 18.37 327 ALA B C 1
ATOM 5099 O O . ALA B 1 331 ? -0.542 19.111 33.328 1.00 17.93 327 ALA B O 1
ATOM 5101 N N . PRO B 1 332 ? -0.649 17.084 34.352 1.00 17.60 328 PRO B N 1
ATOM 5102 C CA . PRO B 1 332 ? -2.013 17.316 34.840 1.00 17.20 328 PRO B CA 1
ATOM 5103 C C . PRO B 1 332 ? -2.123 18.546 35.725 1.00 17.21 328 PRO B C 1
ATOM 5104 O O . PRO B 1 332 ? -1.184 18.872 36.447 1.00 17.24 328 PRO B O 1
ATOM 5108 N N . VAL B 1 333 ? -3.268 19.214 35.674 1.00 17.05 329 VAL B N 1
ATOM 5109 C CA . VAL B 1 333 ? -3.547 20.323 36.596 1.00 17.12 329 VAL B CA 1
ATOM 5110 C C . VAL B 1 333 ? -4.262 19.816 37.855 1.00 17.33 329 VAL B C 1
ATOM 5111 O O . VAL B 1 333 ? -4.459 20.572 38.826 1.00 17.62 329 VAL B O 1
ATOM 5115 N N . GLY B 1 334 ? -4.655 18.550 37.845 1.00 16.32 330 GLY B N 1
ATOM 5116 C CA . GLY B 1 334 ? -5.281 17.948 39.005 1.00 16.49 330 GLY B CA 1
ATOM 5117 C C . GLY B 1 334 ? -5.184 16.434 38.983 1.00 15.50 330 GLY B C 1
ATOM 5118 O O . GLY B 1 334 ? -5.141 15.821 37.917 1.00 14.67 330 GLY B O 1
ATOM 5119 N N . LEU B 1 335 ? -5.166 15.853 40.176 1.00 15.64 331 LEU B N 1
ATOM 5120 C CA . LEU B 1 335 ? -5.165 14.416 40.358 1.00 15.24 331 LEU B CA 1
ATOM 5121 C C . LEU B 1 335 ? -5.983 14.166 41.617 1.00 15.47 331 LEU B C 1
ATOM 5122 O O . LEU B 1 335 ? -5.604 14.574 42.715 1.00 15.55 331 LEU B O 1
ATOM 5127 N N . PHE B 1 336 ? -7.126 13.517 41.446 1.00 14.53 332 PHE B N 1
ATOM 5128 C CA . PHE B 1 336 ? -8.094 13.368 42.512 1.00 15.15 332 PHE B CA 1
ATOM 5129 C C . PHE B 1 336 ? -8.368 11.907 42.739 1.00 15.70 332 PHE B C 1
ATOM 5130 O O . PHE B 1 336 ? -8.401 11.131 41.795 1.00 15.67 332 PHE B O 1
ATOM 5138 N N . ILE B 1 337 ? -8.545 11.520 43.988 1.00 17.10 333 ILE B N 1
ATOM 5139 C CA . ILE B 1 337 ? -8.875 10.130 44.263 1.00 18.15 333 ILE B CA 1
ATOM 5140 C C . ILE B 1 337 ? -10.094 10.030 45.160 1.00 18.78 333 ILE B C 1
ATOM 5141 O O . ILE B 1 337 ? -10.378 10.938 45.951 1.00 20.43 333 ILE B O 1
ATOM 5146 N N . GLU B 1 338 ? -10.800 8.924 45.005 1.00 18.06 334 GLU B N 1
ATOM 5147 C CA . GLU B 1 338 ? -11.870 8.530 45.904 1.00 17.62 334 GLU B CA 1
ATOM 5148 C C . GLU B 1 338 ? -11.552 7.111 46.386 1.00 16.44 334 GLU B C 1
ATOM 5149 O O . GLU B 1 338 ? -11.362 6.206 45.577 1.00 14.85 334 GLU B O 1
ATOM 5155 N N . THR B 1 339 ? -11.473 6.926 47.700 1.00 15.91 335 THR B N 1
ATOM 5156 C CA . THR B 1 339 ? -11.145 5.628 48.283 1.00 16.30 335 THR B CA 1
ATOM 5157 C C . THR B 1 339 ? -12.342 4.984 48.979 1.00 16.19 335 THR B C 1
ATOM 5158 O O . THR B 1 339 ? -12.228 3.881 49.525 1.00 16.35 335 THR B O 1
ATOM 5162 N N . PHE B 1 340 ? -13.487 5.662 48.963 1.00 16.19 336 PHE B N 1
ATOM 5163 C CA . PHE B 1 340 ? -14.741 5.062 49.425 1.00 16.66 336 PHE B CA 1
ATOM 5164 C C . PHE B 1 340 ? -14.631 4.532 50.853 1.00 17.33 336 PHE B C 1
ATOM 5165 O O . PHE B 1 340 ? -15.122 3.451 51.170 1.00 17.40 336 PHE B O 1
ATOM 5173 N N . GLY B 1 341 ? -13.949 5.298 51.699 1.00 18.12 337 GLY B N 1
ATOM 5174 C CA . GLY B 1 341 ? -13.743 4.933 53.099 1.00 19.08 337 GLY B CA 1
ATOM 5175 C C . GLY B 1 341 ? -12.730 3.833 53.370 1.00 19.48 337 GLY B C 1
ATOM 5176 O O . GLY B 1 341 ? -12.628 3.380 54.501 1.00 20.45 337 GLY B O 1
ATOM 5177 N N . THR B 1 342 ? -11.969 3.404 52.358 1.00 18.86 338 THR B N 1
ATOM 5178 C CA . THR B 1 342 ? -11.043 2.273 52.520 1.00 18.54 338 THR B CA 1
ATOM 5179 C C . THR B 1 342 ? -9.565 2.672 52.587 1.00 19.22 338 THR B C 1
ATOM 5180 O O . THR B 1 342 ? -8.702 1.796 52.611 1.00 19.66 338 THR B O 1
ATOM 5184 N N . ALA B 1 343 ? -9.262 3.965 52.618 1.00 19.99 339 ALA B N 1
ATOM 5185 C CA . ALA B 1 343 ? -7.867 4.406 52.665 1.00 20.95 339 ALA B CA 1
ATOM 5186 C C . ALA B 1 343 ? -7.202 4.057 53.984 1.00 22.32 339 ALA B C 1
ATOM 5187 O O . ALA B 1 343 ? -7.826 4.148 55.049 1.00 22.91 339 ALA B O 1
ATOM 5189 N N . THR B 1 344 ? -5.932 3.676 53.914 1.00 22.91 340 THR B N 1
ATOM 5190 C CA . THR B 1 344 ? -5.146 3.399 55.115 1.00 24.16 340 THR B CA 1
ATOM 5191 C C . THR B 1 344 ? -4.228 4.569 55.466 1.00 25.15 340 THR B C 1
ATOM 5192 O O . THR B 1 344 ? -3.569 4.550 56.510 1.00 25.80 340 THR B O 1
ATOM 5196 N N . VAL B 1 345 ? -4.168 5.567 54.587 1.00 25.75 341 VAL B N 1
ATOM 5197 C CA . VAL B 1 345 ? -3.496 6.830 54.871 1.00 27.14 341 VAL B CA 1
ATOM 5198 C C . VAL B 1 345 ? -4.390 7.953 54.359 1.00 27.52 341 VAL B C 1
ATOM 5199 O O . VAL B 1 345 ? -5.327 7.696 53.610 1.00 27.89 341 VAL B O 1
ATOM 5203 N N . ASP B 1 346 ? -4.095 9.190 54.746 1.00 27.64 342 ASP B N 1
ATOM 5204 C CA . ASP B 1 346 ? -4.886 10.353 54.321 1.00 27.59 342 ASP B CA 1
ATOM 5205 C C . ASP B 1 346 ? -4.974 10.409 52.790 1.00 26.30 342 ASP B C 1
ATOM 5206 O O . ASP B 1 346 ? -3.942 10.517 52.127 1.00 25.83 342 ASP B O 1
ATOM 5211 N N . PRO B 1 347 ? -6.198 10.334 52.223 1.00 24.98 343 PRO B N 1
ATOM 5212 C CA . PRO B 1 347 ? -6.341 10.484 50.769 1.00 24.04 343 PRO B CA 1
ATOM 5213 C C . PRO B 1 347 ? -5.666 11.747 50.209 1.00 23.34 343 PRO B C 1
ATOM 5214 O O . PRO B 1 347 ? -5.204 11.740 49.073 1.00 22.33 343 PRO B O 1
ATOM 5218 N N . VAL B 1 348 ? -5.592 12.817 51.000 1.00 22.99 344 VAL B N 1
ATOM 5219 C CA . VAL B 1 348 ? -4.883 14.028 50.562 1.00 22.90 344 VAL B CA 1
ATOM 5220 C C . VAL B 1 348 ? -3.394 13.716 50.313 1.00 22.07 344 VAL B C 1
ATOM 5221 O O . VAL B 1 348 ? -2.796 14.217 49.357 1.00 21.79 344 VAL B O 1
ATOM 5225 N N . LYS B 1 349 ? -2.822 12.856 51.152 1.00 21.09 345 LYS B N 1
ATOM 5226 C CA . LYS B 1 349 ? -1.426 12.447 51.020 1.00 21.09 345 LYS B CA 1
ATOM 5227 C C . LYS B 1 349 ? -1.233 11.593 49.755 1.00 20.15 345 LYS B C 1
ATOM 5228 O O . LYS B 1 349 ? -0.275 11.796 49.009 1.00 19.84 345 LYS B O 1
ATOM 5230 N N . ILE B 1 350 ? -2.162 10.667 49.505 1.00 19.15 346 ILE B N 1
ATOM 5231 C CA . ILE B 1 350 ? -2.132 9.866 48.281 1.00 18.26 346 ILE B CA 1
ATOM 5232 C C . ILE B 1 350 ? -2.172 10.789 47.061 1.00 18.16 346 ILE B C 1
ATOM 5233 O O . ILE B 1 350 ? -1.375 10.625 46.134 1.00 17.43 346 ILE B O 1
ATOM 5238 N N . GLU B 1 351 ? -3.091 11.760 47.069 1.00 17.40 347 GLU B N 1
ATOM 5239 C CA . GLU B 1 351 ? -3.214 12.727 45.974 1.00 17.85 347 GLU B CA 1
ATOM 5240 C C . GLU B 1 351 ? -1.917 13.501 45.742 1.00 17.54 347 GLU B C 1
ATOM 5241 O O . GLU B 1 351 ? -1.567 13.804 44.604 1.00 17.72 347 GLU B O 1
ATOM 5247 N N . LYS B 1 352 ? -1.214 13.808 46.823 1.00 17.45 348 LYS B N 1
ATOM 5248 C CA . LYS B 1 352 ? 0.023 14.560 46.737 1.00 18.28 348 LYS B CA 1
ATOM 5249 C C . LYS B 1 352 ? 1.155 13.744 46.115 1.00 18.17 348 LYS B C 1
ATOM 5250 O O . LYS B 1 352 ? 1.896 14.258 45.279 1.00 18.48 348 LYS B O 1
ATOM 5252 N N . ILE B 1 353 ? 1.275 12.478 46.512 1.00 17.90 349 ILE B N 1
ATOM 5253 C CA . ILE B 1 353 ? 2.404 11.646 46.082 1.00 17.79 349 ILE B CA 1
ATOM 5254 C C . ILE B 1 353 ? 2.233 11.070 44.676 1.00 17.08 349 ILE B C 1
ATOM 5255 O O . ILE B 1 353 ? 3.225 10.761 44.015 1.00 16.99 349 ILE B O 1
ATOM 5260 N N . VAL B 1 354 ? 0.998 10.934 44.197 1.00 15.86 350 VAL B N 1
ATOM 5261 C CA . VAL B 1 354 ? 0.817 10.321 42.896 1.00 15.86 350 VAL B CA 1
ATOM 5262 C C . VAL B 1 354 ? 1.569 11.035 41.767 1.00 16.34 350 VAL B C 1
ATOM 5263 O O . VAL B 1 354 ? 2.281 10.386 41.019 1.00 15.18 350 VAL B O 1
ATOM 5267 N N . PRO B 1 355 ? 1.423 12.364 41.649 1.00 17.49 351 PRO B N 1
ATOM 5268 C CA . PRO B 1 355 ? 2.150 13.066 40.591 1.00 18.27 351 PRO B CA 1
ATOM 5269 C C . PRO B 1 355 ? 3.645 13.231 40.852 1.00 18.49 351 PRO B C 1
ATOM 5270 O O . PRO B 1 355 ? 4.362 13.595 39.934 1.00 20.04 351 PRO B O 1
ATOM 5274 N N . GLU B 1 356 ? 4.103 12.963 42.070 1.00 18.60 352 GLU B N 1
ATOM 5275 C CA . GLU B 1 356 ? 5.549 12.907 42.366 1.00 19.59 352 GLU B CA 1
ATOM 5276 C C . GLU B 1 356 ? 6.156 11.590 41.859 1.00 18.31 352 GLU B C 1
ATOM 5277 O O . GLU B 1 356 ? 7.282 11.557 41.330 1.00 17.97 352 GLU B O 1
ATOM 5283 N N . VAL B 1 357 ? 5.401 10.513 42.028 1.00 16.12 353 VAL B N 1
ATOM 5284 C CA . VAL B 1 357 ? 5.839 9.166 41.711 1.00 15.84 353 VAL B CA 1
ATOM 5285 C C . VAL B 1 357 ? 5.572 8.796 40.250 1.00 15.27 353 VAL B C 1
ATOM 5286 O O . VAL B 1 357 ? 6.385 8.118 39.618 1.00 15.00 353 VAL B O 1
ATOM 5290 N N . PHE B 1 358 ? 4.434 9.240 39.718 1.00 14.68 354 PHE B N 1
ATOM 5291 C CA . PHE B 1 358 ? 4.075 8.987 38.325 1.00 14.44 354 PHE B CA 1
ATOM 5292 C C . PHE B 1 358 ? 4.234 10.248 37.493 1.00 15.16 354 PHE B C 1
ATOM 5293 O O . PHE B 1 358 ? 3.786 11.330 37.902 1.00 16.53 354 PHE B O 1
ATOM 5301 N N . ASP B 1 359 ? 4.851 10.111 36.325 1.00 14.67 355 ASP B N 1
ATOM 5302 C CA . ASP B 1 359 ? 4.966 11.210 35.379 1.00 14.66 355 ASP B CA 1
ATOM 5303 C C . ASP B 1 359 ? 3.840 11.098 34.350 1.00 13.79 355 ASP B C 1
ATOM 5304 O O . ASP B 1 359 ? 3.910 10.297 33.421 1.00 12.94 355 ASP B O 1
ATOM 5309 N N . LEU B 1 360 ? 2.791 11.897 34.551 1.00 13.34 356 LEU B N 1
ATOM 5310 C CA . LEU B 1 360 ? 1.540 11.769 33.807 1.00 13.27 356 LEU B CA 1
ATOM 5311 C C . LEU B 1 360 ? 1.459 12.713 32.614 1.00 13.76 356 LEU B C 1
ATOM 5312 O O . LEU B 1 360 ? 0.385 12.923 32.044 1.00 13.70 356 LEU B O 1
ATOM 5317 N N . ARG B 1 361 ? 2.599 13.263 32.207 1.00 14.12 357 ARG B N 1
ATOM 5318 C CA . ARG B 1 361 ? 2.679 13.909 30.902 1.00 15.49 357 ARG B CA 1
ATOM 5319 C C . ARG B 1 361 ? 2.477 12.851 29.814 1.00 15.66 357 ARG B C 1
ATOM 5320 O O . ARG B 1 361 ? 3.015 11.758 29.917 1.00 15.71 357 ARG B O 1
ATOM 5328 N N . PRO B 1 362 ? 1.665 13.150 28.785 1.00 16.86 358 PRO B N 1
ATOM 5329 C CA . PRO B 1 362 ? 1.373 12.145 27.755 1.00 16.51 358 PRO B CA 1
ATOM 5330 C C . PRO B 1 362 ? 2.630 11.529 27.139 1.00 15.92 358 PRO B C 1
ATOM 5331 O O . PRO B 1 362 ? 2.697 10.313 26.995 1.00 15.28 358 PRO B O 1
ATOM 5335 N N . GLY B 1 363 ? 3.630 12.356 26.821 1.00 15.52 359 GLY B N 1
ATOM 5336 C CA . GLY B 1 363 ? 4.894 11.855 26.263 1.00 15.11 359 GLY B CA 1
ATOM 5337 C C . GLY B 1 363 ? 5.638 10.920 27.206 1.00 14.61 359 GLY B C 1
ATOM 5338 O O . GLY B 1 363 ? 6.249 9.938 26.762 1.00 14.86 359 GLY B O 1
ATOM 5339 N N . ALA B 1 364 ? 5.560 11.206 28.510 1.00 13.55 360 ALA B N 1
ATOM 5340 C CA . ALA B 1 364 ? 6.174 10.341 29.524 1.00 12.97 360 ALA B CA 1
ATOM 5341 C C . ALA B 1 364 ? 5.432 9.016 29.671 1.00 12.33 360 ALA B C 1
ATOM 5342 O O . ALA B 1 364 ? 6.062 7.977 29.848 1.00 11.82 360 ALA B O 1
ATOM 5344 N N . ILE B 1 365 ? 4.100 9.037 29.615 1.00 11.44 361 ILE B N 1
ATOM 5345 C CA . ILE B 1 365 ? 3.321 7.802 29.703 1.00 11.29 361 ILE B CA 1
ATOM 5346 C C . ILE B 1 365 ? 3.680 6.901 28.526 1.00 10.77 361 ILE B C 1
ATOM 5347 O O . ILE B 1 365 ? 3.892 5.718 28.696 1.00 9.65 361 ILE B O 1
ATOM 5352 N N . ILE B 1 366 ? 3.768 7.485 27.337 1.00 10.83 362 ILE B N 1
ATOM 5353 C CA . ILE B 1 366 ? 4.111 6.723 26.148 1.00 10.94 362 ILE B CA 1
ATOM 5354 C C . ILE B 1 366 ? 5.504 6.074 26.255 1.00 10.80 362 ILE B C 1
ATOM 5355 O O . ILE B 1 366 ? 5.673 4.899 25.940 1.00 10.53 362 ILE B O 1
ATOM 5360 N N . ARG B 1 367 ? 6.494 6.836 26.714 1.00 11.20 363 ARG B N 1
ATOM 5361 C CA . ARG B 1 367 ? 7.854 6.309 26.908 1.00 11.60 363 ARG B CA 1
ATOM 5362 C C . ARG B 1 367 ? 7.913 5.239 28.003 1.00 11.87 363 ARG B C 1
ATOM 5363 O O . ARG B 1 367 ? 8.472 4.148 27.815 1.00 11.91 363 ARG B O 1
ATOM 5371 N N . ASP B 1 368 ? 7.366 5.576 29.165 1.00 12.03 364 ASP B N 1
ATOM 5372 C CA . ASP B 1 368 ? 7.519 4.751 30.361 1.00 12.60 364 ASP B CA 1
ATOM 5373 C C . ASP B 1 368 ? 6.783 3.418 30.267 1.00 12.95 364 ASP B C 1
ATOM 5374 O O . ASP B 1 368 ? 7.287 2.399 30.773 1.00 13.03 364 ASP B O 1
ATOM 5379 N N . LEU B 1 369 ? 5.604 3.436 29.636 1.00 12.08 365 LEU B N 1
ATOM 5380 C CA . LEU B 1 369 ? 4.861 2.223 29.367 1.00 12.15 365 LEU B CA 1
ATOM 5381 C C . LEU B 1 369 ? 5.260 1.537 28.050 1.00 12.42 365 LEU B C 1
ATOM 5382 O O . LEU B 1 369 ? 4.787 0.428 27.770 1.00 12.40 365 LEU B O 1
ATOM 5387 N N . ASP B 1 370 ? 6.120 2.184 27.252 1.00 11.86 366 ASP B N 1
ATOM 5388 C CA . ASP B 1 370 ? 6.654 1.637 26.001 1.00 11.88 366 ASP B CA 1
ATOM 5389 C C . ASP B 1 370 ? 5.477 1.306 25.063 1.00 11.07 366 ASP B C 1
ATOM 5390 O O . ASP B 1 370 ? 5.310 0.175 24.611 1.00 10.84 366 ASP B O 1
ATOM 5395 N N . LEU B 1 371 ? 4.684 2.332 24.778 1.00 10.41 367 LEU B N 1
ATOM 5396 C CA . LEU B 1 371 ? 3.433 2.179 24.035 1.00 10.86 367 LEU B CA 1
ATOM 5397 C C . LEU B 1 371 ? 3.572 2.165 22.504 1.00 11.04 367 LEU B C 1
ATOM 5398 O O . LEU B 1 371 ? 2.619 1.829 21.827 1.00 11.03 367 LEU B O 1
ATOM 5403 N N . LEU B 1 372 ? 4.737 2.506 21.957 1.00 11.84 368 LEU B N 1
ATOM 5404 C CA . LEU B 1 372 ? 4.906 2.587 20.497 1.00 12.46 368 LEU B CA 1
ATOM 5405 C C . LEU B 1 372 ? 5.375 1.238 19.935 1.00 12.64 368 LEU B C 1
ATOM 5406 O O . LEU B 1 372 ? 6.449 1.128 19.321 1.00 12.92 368 LEU B O 1
ATOM 5411 N N . ARG B 1 373 ? 4.560 0.216 20.163 1.00 12.09 369 ARG B N 1
ATOM 5412 C CA . ARG B 1 373 ? 4.868 -1.149 19.793 1.00 11.82 369 ARG B CA 1
ATOM 5413 C C . ARG B 1 373 ? 3.551 -1.806 19.412 1.00 11.40 369 ARG B C 1
ATOM 5414 O O . ARG B 1 373 ? 2.509 -1.357 19.864 1.00 11.20 369 ARG B O 1
ATOM 5422 N N . PRO B 1 374 ? 3.600 -2.878 18.605 1.00 11.11 370 PRO B N 1
ATOM 5423 C CA . PRO B 1 374 ? 2.387 -3.588 18.178 1.00 10.81 370 PRO B CA 1
ATOM 5424 C C . PRO B 1 374 ? 1.864 -4.528 19.283 1.00 11.17 370 PRO B C 1
ATOM 5425 O O . PRO B 1 374 ? 1.990 -5.751 19.200 1.00 12.17 370 PRO B O 1
ATOM 5429 N N . ILE B 1 375 ? 1.249 -3.923 20.294 1.00 10.15 371 ILE B N 1
ATOM 5430 C CA . ILE B 1 375 ? 0.747 -4.640 21.467 1.00 10.18 371 ILE B CA 1
ATOM 5431 C C . ILE B 1 375 ? -0.777 -4.540 21.630 1.00 9.49 371 ILE B C 1
ATOM 5432 O O . ILE B 1 375 ? -1.308 -4.939 22.661 1.00 10.32 371 ILE B O 1
ATOM 5437 N N . TYR B 1 376 ? -1.478 -4.019 20.627 1.00 8.62 372 TYR B N 1
ATOM 5438 C CA . TYR B 1 376 ? -2.890 -3.626 20.806 1.00 8.60 372 TYR B CA 1
ATOM 5439 C C . TYR B 1 376 ? -3.928 -4.644 20.330 1.00 8.71 372 TYR B C 1
ATOM 5440 O O . TYR B 1 376 ? -5.007 -4.711 20.911 1.00 9.06 372 TYR B O 1
ATOM 5449 N N . ALA B 1 377 ? -3.619 -5.470 19.330 1.00 9.28 373 ALA B N 1
ATOM 5450 C CA . ALA B 1 377 ? -4.623 -6.427 18.856 1.00 9.30 373 ALA B CA 1
ATOM 5451 C C . ALA B 1 377 ? -5.059 -7.351 20.003 1.00 9.28 373 ALA B C 1
ATOM 5452 O O . ALA B 1 377 ? -6.237 -7.696 20.128 1.00 8.79 373 ALA B O 1
ATOM 5454 N N . GLN B 1 378 ? -4.115 -7.717 20.867 1.00 9.78 374 GLN B N 1
ATOM 5455 C CA . GLN B 1 378 ? -4.412 -8.584 22.014 1.00 10.19 374 GLN B CA 1
ATOM 5456 C C . GLN B 1 378 ? -5.375 -7.964 23.036 1.00 10.04 374 GLN B C 1
ATOM 5457 O O . GLN B 1 378 ? -6.020 -8.697 23.781 1.00 9.65 374 GLN B O 1
ATOM 5463 N N . THR B 1 379 ? -5.446 -6.636 23.077 1.00 9.02 375 THR B N 1
ATOM 5464 C CA . THR B 1 379 ? -6.332 -5.913 23.991 1.00 8.96 375 THR B CA 1
ATOM 5465 C C . THR B 1 379 ? -7.791 -5.815 23.527 1.00 9.31 375 THR B C 1
ATOM 5466 O O . THR B 1 379 ? -8.664 -5.508 24.329 1.00 8.85 375 THR B O 1
ATOM 5470 N N . ALA B 1 380 ? -8.041 -6.142 22.268 1.00 9.20 376 ALA B N 1
ATOM 5471 C CA . ALA B 1 380 ? -9.326 -5.869 21.596 1.00 9.36 376 ALA B CA 1
ATOM 5472 C C . ALA B 1 380 ? -10.467 -6.818 21.942 1.00 8.68 376 ALA B C 1
ATOM 5473 O O . AL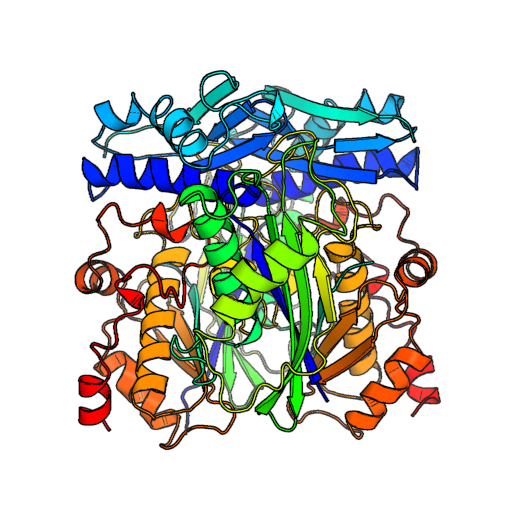A B 1 380 ? -11.594 -6.596 21.518 1.00 9.11 376 ALA B O 1
ATOM 5475 N N . ALA B 1 381 ? -10.194 -7.889 22.681 1.00 8.23 377 ALA B N 1
ATOM 5476 C CA . ALA B 1 381 ? -11.247 -8.693 23.299 1.00 8.62 377 ALA B CA 1
ATOM 5477 C C . ALA B 1 381 ? -10.786 -9.142 24.666 1.00 9.05 377 ALA B C 1
ATOM 5478 O O . ALA B 1 381 ? -9.574 -9.212 24.918 1.00 9.22 377 ALA B O 1
ATOM 5480 N N . TYR B 1 382 ? -11.744 -9.430 25.552 1.00 9.06 378 TYR B N 1
ATOM 5481 C CA . TYR B 1 382 ? -11.477 -9.978 26.895 1.00 9.66 378 TYR B CA 1
ATOM 5482 C C . TYR B 1 382 ? -11.047 -8.921 27.924 1.00 8.77 378 TYR B C 1
ATOM 5483 O O . TYR B 1 382 ? -10.710 -9.270 29.049 1.00 9.14 378 TYR B O 1
ATOM 5492 N N . GLY B 1 383 ? -11.137 -7.642 27.549 1.00 8.73 379 GLY B N 1
ATOM 5493 C CA . GLY B 1 383 ? -10.920 -6.515 28.462 1.00 7.74 379 GLY B CA 1
ATOM 5494 C C . GLY B 1 383 ? -9.522 -5.952 28.279 1.00 8.07 379 GLY B C 1
ATOM 5495 O O . GLY B 1 383 ? -8.581 -6.683 27.953 1.00 8.67 379 GLY B O 1
ATOM 5496 N N . HIS B 1 384 ? -9.385 -4.650 28.493 1.00 7.78 380 HIS B N 1
ATOM 5497 C CA . HIS B 1 384 ? -8.059 -4.027 28.461 1.00 8.01 380 HIS B CA 1
ATOM 5498 C C . HIS B 1 384 ? -7.397 -4.058 29.830 1.00 8.34 380 HIS B C 1
ATOM 5499 O O . HIS B 1 384 ? -6.165 -3.925 29.944 1.00 8.40 380 HIS B O 1
ATOM 5506 N N . PHE B 1 385 ? -8.213 -4.263 30.864 1.00 8.56 381 PHE B N 1
ATOM 5507 C CA . PHE B 1 385 ? -7.762 -4.219 32.253 1.00 7.74 381 PHE B CA 1
ATOM 5508 C C . PHE B 1 385 ? -7.958 -5.547 32.976 1.00 8.74 381 PHE B C 1
ATOM 5509 O O . PHE B 1 385 ? -8.965 -6.221 32.783 1.00 9.14 381 PHE B O 1
ATOM 5517 N N . GLY B 1 386 ? -7.005 -5.911 33.829 1.00 8.82 382 GLY B N 1
ATOM 5518 C CA . GLY B 1 386 ? -7.149 -7.075 34.680 1.00 9.87 382 GLY B CA 1
ATOM 5519 C C . GLY B 1 386 ? -6.830 -8.391 33.994 1.00 10.44 382 GLY B C 1
ATOM 5520 O O . GLY B 1 386 ? -7.204 -9.450 34.482 1.00 10.97 382 GLY B O 1
ATOM 5521 N N . ARG B 1 387 ? -6.149 -8.341 32.856 1.00 10.36 383 ARG B N 1
ATOM 5522 C CA . ARG B 1 387 ? -5.896 -9.552 32.085 1.00 11.09 383 ARG B CA 1
ATOM 5523 C C . ARG B 1 387 ? -4.992 -10.533 32.834 1.00 12.93 383 ARG B C 1
ATOM 5524 O O . ARG B 1 387 ? -3.924 -10.148 33.287 1.00 13.69 383 ARG B O 1
ATOM 5532 N N . THR B 1 388 ? -5.428 -11.790 32.936 1.00 13.66 384 THR B N 1
ATOM 5533 C CA . THR B 1 388 ? -4.639 -12.847 33.586 1.00 14.34 384 THR B CA 1
ATOM 5534 C C . THR B 1 388 ? -3.880 -13.746 32.587 1.00 15.22 384 THR B C 1
ATOM 5535 O O . THR B 1 388 ? -3.065 -14.577 32.990 1.00 16.10 384 THR B O 1
ATOM 5539 N N . ASP B 1 389 ? -4.127 -13.544 31.291 1.00 14.90 385 ASP B N 1
ATOM 5540 C CA . ASP B 1 389 ? -3.573 -14.363 30.213 1.00 15.31 385 ASP B CA 1
ATOM 5541 C C . ASP B 1 389 ? -2.392 -13.721 29.474 1.00 15.84 385 ASP B C 1
ATOM 5542 O O . ASP B 1 389 ? -1.622 -14.415 28.789 1.00 15.98 385 ASP B O 1
ATOM 5547 N N . VAL B 1 390 ? -2.272 -12.399 29.596 1.00 16.07 386 VAL B N 1
ATOM 5548 C CA . VAL B 1 390 ? -1.229 -11.621 28.936 1.00 16.31 386 VAL B CA 1
ATOM 5549 C C . VAL B 1 390 ? -0.748 -10.554 29.922 1.00 16.97 386 VAL B C 1
ATOM 5550 O O . VAL B 1 390 ? -1.498 -10.124 30.803 1.00 15.83 386 VAL B O 1
ATOM 5554 N N . GLU B 1 391 ? 0.506 -10.142 29.762 1.00 17.80 387 GLU B N 1
ATOM 5555 C CA . GLU B 1 391 ? 1.132 -9.135 30.618 1.00 18.53 387 GLU B CA 1
ATOM 5556 C C . GLU B 1 391 ? 1.127 -7.810 29.872 1.00 17.15 387 GLU B C 1
ATOM 5557 O O . GLU B 1 391 ? 1.762 -7.680 28.824 1.00 17.99 387 GLU B O 1
ATOM 5563 N N . LEU B 1 392 ? 0.364 -6.844 30.374 1.00 14.33 388 LEU B N 1
ATOM 5564 C CA . LEU B 1 392 ? 0.270 -5.533 29.743 1.00 13.02 388 LEU B CA 1
ATOM 5565 C C . LEU B 1 392 ? 0.997 -4.492 30.611 1.00 11.74 388 LEU B C 1
ATOM 5566 O O . LEU B 1 392 ? 1.018 -4.627 31.835 1.00 11.14 388 LEU B O 1
ATOM 5571 N N . PRO B 1 393 ? 1.602 -3.459 29.985 1.00 11.75 389 PRO B N 1
ATOM 5572 C CA . PRO B 1 393 ? 2.445 -2.496 30.745 1.00 11.34 389 PRO B CA 1
ATOM 5573 C C . PRO B 1 393 ? 1.706 -1.757 31.848 1.00 10.56 389 PRO B C 1
ATOM 5574 O O . PRO B 1 393 ? 2.259 -1.532 32.933 1.00 10.07 389 PRO B O 1
ATOM 5578 N N . TRP B 1 394 ? 0.460 -1.385 31.562 1.00 9.33 390 TRP B N 1
ATOM 5579 C CA . TRP B 1 394 ? -0.386 -0.659 32.532 1.00 9.37 390 TRP B CA 1
ATOM 5580 C C . TRP B 1 394 ? -0.949 -1.539 33.665 1.00 9.54 390 TRP B C 1
ATOM 5581 O O . TRP B 1 394 ? -1.649 -1.042 34.524 1.00 9.90 390 TRP B O 1
ATOM 5592 N N . GLU B 1 395 ? -0.635 -2.833 33.664 1.00 9.80 391 GLU B N 1
ATOM 5593 C CA . GLU B 1 395 ? -1.019 -3.749 34.738 1.00 9.94 391 GLU B CA 1
ATOM 5594 C C . GLU B 1 395 ? 0.174 -4.145 35.623 1.00 10.54 391 GLU B C 1
ATOM 5595 O O . GLU B 1 395 ? 0.031 -4.902 36.573 1.00 11.03 391 GLU B O 1
ATOM 5601 N N . GLN B 1 396 ? 1.357 -3.630 35.318 1.00 11.14 392 GLN B N 1
ATOM 5602 C CA . GLN B 1 396 ? 2.555 -3.983 36.096 1.00 12.09 392 GLN B CA 1
ATOM 5603 C C . GLN B 1 396 ? 2.557 -3.268 37.452 1.00 12.17 392 GLN B C 1
ATOM 5604 O O . GLN B 1 396 ? 2.216 -2.102 37.547 1.00 12.65 392 GLN B O 1
ATOM 5610 N N . LEU B 1 397 ? 2.959 -3.984 38.496 1.00 12.05 393 LEU B N 1
ATOM 5611 C CA . LEU B 1 397 ? 2.992 -3.431 39.844 1.00 12.86 393 LEU B CA 1
ATOM 5612 C C . LEU B 1 397 ? 4.392 -2.916 40.173 1.00 13.57 393 LEU B C 1
ATOM 5613 O O . LEU B 1 397 ? 4.911 -3.116 41.280 1.00 14.92 393 LEU B O 1
ATOM 5618 N N . ASN B 1 398 ? 4.974 -2.218 39.208 1.00 14.05 394 ASN B N 1
ATOM 5619 C CA . ASN B 1 398 ? 6.342 -1.727 39.306 1.00 14.91 394 ASN B CA 1
ATOM 5620 C C . ASN B 1 398 ? 6.467 -0.347 39.967 1.00 15.07 394 ASN B C 1
ATOM 5621 O O . ASN B 1 398 ? 7.580 0.212 40.046 1.00 14.36 394 ASN B O 1
ATOM 5626 N N . LYS B 1 399 ? 5.353 0.188 40.475 1.00 14.42 395 LYS B N 1
ATOM 5627 C CA . LYS B 1 399 ? 5.360 1.441 41.221 1.00 14.44 395 LYS B CA 1
ATOM 5628 C C . LYS B 1 399 ? 4.973 1.298 42.684 1.00 13.97 395 LYS B C 1
ATOM 5629 O O . LYS B 1 399 ? 4.891 2.292 43.399 1.00 13.94 395 LYS B O 1
ATOM 5635 N N . VAL B 1 400 ? 4.763 0.075 43.144 1.00 13.65 396 VAL B N 1
ATOM 5636 C CA . VAL B 1 400 ? 4.403 -0.156 44.533 1.00 13.76 396 VAL B CA 1
ATOM 5637 C C . VAL B 1 400 ? 5.525 0.300 45.454 1.00 14.83 396 VAL B C 1
ATOM 5638 O O . VAL B 1 400 ? 5.282 1.021 46.422 1.00 15.09 396 VAL B O 1
ATOM 5642 N N . ASP B 1 401 ? 6.754 -0.108 45.143 1.00 15.48 397 ASP B N 1
ATOM 5643 C CA . ASP B 1 401 ? 7.911 0.307 45.954 1.00 16.55 397 ASP B CA 1
ATOM 5644 C C . ASP B 1 401 ? 8.042 1.834 45.999 1.00 16.11 397 ASP B C 1
ATOM 5645 O O . ASP B 1 401 ? 8.281 2.404 47.068 1.00 15.89 397 ASP B O 1
ATOM 5650 N N . ASP B 1 402 ? 7.887 2.486 44.848 1.00 15.57 398 ASP B N 1
ATOM 5651 C CA . ASP B 1 402 ? 7.978 3.956 44.765 1.00 16.00 398 ASP B CA 1
ATOM 5652 C C . ASP B 1 402 ? 6.928 4.627 45.648 1.00 14.88 398 ASP B C 1
ATOM 5653 O O . ASP B 1 402 ? 7.215 5.601 46.333 1.00 14.87 398 ASP B O 1
ATOM 5658 N N . LEU B 1 403 ? 5.695 4.131 45.606 1.00 13.63 399 LEU B N 1
ATOM 5659 C CA . LEU B 1 403 ? 4.640 4.685 46.453 1.00 13.72 399 LEU B CA 1
ATOM 5660 C C . LEU B 1 403 ? 4.949 4.527 47.939 1.00 14.66 399 LEU B C 1
ATOM 5661 O O . LEU B 1 403 ? 4.779 5.471 48.714 1.00 15.14 399 LEU B O 1
ATOM 5666 N N . LYS B 1 404 ? 5.412 3.344 48.320 1.00 15.55 400 LYS B N 1
ATOM 5667 C CA . LYS B 1 404 ? 5.766 3.066 49.719 1.00 16.87 400 LYS B CA 1
ATOM 5668 C C . LYS B 1 404 ? 6.913 3.940 50.222 1.00 18.05 400 LYS B C 1
ATOM 5669 O O . LYS B 1 404 ? 6.890 4.390 51.375 1.00 18.52 400 LYS B O 1
ATOM 5675 N N . ARG B 1 405 ? 7.900 4.204 49.372 1.00 18.81 401 ARG B N 1
ATOM 5676 C CA . ARG B 1 405 ? 8.962 5.149 49.750 1.00 20.20 401 ARG B CA 1
ATOM 5677 C C . ARG B 1 405 ? 8.457 6.591 49.899 1.00 20.88 401 ARG B C 1
ATOM 5678 O O . ARG B 1 405 ? 9.066 7.358 50.634 1.00 20.68 401 ARG B O 1
ATOM 5686 N N . ALA B 1 406 ? 7.360 6.955 49.227 1.00 20.85 402 ALA B N 1
ATOM 5687 C CA . ALA B 1 406 ? 6.879 8.346 49.198 1.00 22.32 402 ALA B CA 1
ATOM 5688 C C . ALA B 1 406 ? 5.947 8.683 50.356 1.00 23.95 402 ALA B C 1
ATOM 5689 O O . ALA B 1 406 ? 5.773 9.849 50.700 1.00 23.25 402 ALA B O 1
ATOM 5691 N N . ILE B 1 407 ? 5.327 7.655 50.920 1.00 26.20 403 ILE B N 1
ATOM 5692 C CA . ILE B 1 407 ? 4.534 7.792 52.129 1.00 28.62 403 ILE B CA 1
ATOM 5693 C C . ILE B 1 407 ? 5.408 8.175 53.306 1.00 29.76 403 ILE B C 1
ATOM 5694 O O . ILE B 1 407 ? 5.042 9.072 54.054 1.00 32.25 403 ILE B O 1
#

Organism: Mycobacterium avium (strain 104) (NCBI:txid243243)

Secondary structure (DSSP, 8-state):
-EEEEEEEE-TTSHHHHHHHHHHHHHHHHHHH-TT-EEEEEEEEETTEEEEEEEEE-S-HHHHHTHHHHHHHHHHHHT-EEGGGTEETTTSEEEEEEEEE-----EEEEEEEETTSTTSS-HHHHHHHHHHHHHHHHHHTSSSTTEEEEEEEEEEEEEETTEEEEEEEEEEEEEE-TT--IIIIIHHHHIIIIIHHHHHHH--SS-B-TT-EEEESTT----S-TTTTSEEETTS-TTTTTTTTSS---S---TTB-TT-HHHHHHHHHHHHHHHHHHTTS-SEEEEEEEE-TT-SS-SEEEEE-TT--SS-HHHHHHHHHHHS--SHHHHHHHTT-SSS--GGGSSS-SSS-SSS--GGG--TTHHHHHHH-/-PPPEEEEEEEE-TTSHHHHHHHHHHHHHHHHHHH-TT-EEEEEEEEETTEEEEEEEEE-S-HHHHHTHHHHHHHHHHHHT-EEGGGTEETTTSEEEEEEEEE-----EEEEEEEETTSTTSS-HHHHHHHHHHHHHHHHHHTSSSTTEEEEEEEEEEEEEETTEEEEEEEEEEEEEE-TT--IIIIIHHHHIIIIIHHHHHHH--SS-B-TT-EEEESTT----S-TTTTSEEETTS-TTTTTTTTSS---S---TTB-TT-HHHHHHHHHHHHHHHHHHTTS-SEEEEEEEE-TT-SS-SEEEEE-TT--SS-HHHHHHHHHHHS--SHHHHHHHHT-SSS--GGGSSS-SSS-SSS--GGG--TTHHHHHHH-